Protein AF-A0A222P3H7-F1 (afdb_monomer)

Sequence (494 aa):
MLRTLNKASGYIAGAILYPLNSLFINCLIATATVSIAMLILIGLPIHQASVAYNTATERKFISAILAGVNIAALVLIAVPFITGVTLVLEGFITLYDLVKSMRLGAKEGYENGLFNHVLKQAFGRVLIFSTLSRILADTLKPNELSTRELALLQENVEIENTEYNIVDANQLLSEEELDRAKTIPELKEIAKAYQDLLTRLKNLDEAIKNRPQIIAQNIGHSKANLERLAIYVKEQHESDFEAFSKRVDEFLLHLDLSDSNFARPGEQEDLNSFEFNLVNLLIAETSSKDLEKAYAWFNCIEPRRFSKIVEMIRANHLDEVTDEILLLPIENPSLIIKLYQAESGKWRPIPNRTQIIDLAHHEAWLKAHNSHPLTREPMNAAINHVVNEKAYETIYRIFPYEGLNSSYELKALIVQIRNSLSAISNQSTTHSDVLKTTSKNRESTSHGFPDVLYTMANRFFGAFSTSVPAPEPTTEQEQNLNRNDSATCSQKWY

Secondary structure (DSSP, 8-state):
-HHHHHHHHHHHHHHHHHHHHHHHHHHHHHHHHHHHHHHHHHHHHHHHHHHHHHH-SS-HHHHHHHHHHHHHHHHHHHHHHHHHHHHHHHHHHHHHHHHHHHHHHHHHHHHH--HHHHHHHHHH-GGGS-HHHHHHHHHHS-S---HHHHHHHHS---B---S----SGGGSPPHHHHHHHHHSTTTHHHHHHHHHHHHHHHHHHHHHHHHHHHHHHHHHHHHHHHHHHHHHHHHH-GGGHHHHHHHHHHHHHHHHS-GGG----SS-PPPPHHHHHHHHHHHS---HHHHHHHHHHHHTS-GGGHHHHHHHHHS---TT--STTTTS--SSEEEEEEEEEEETTEEEEPTT--EEEEHHHHHHHHHHH-B-TTT--BTTSEEEEEETTEEEEEEEEEEE--SGGG-HHHHHHHHHHHHHHHHHHHHHHHHHHHHHHHTSSS---------TTTTSGGGS---------PPPPPP-------------------

Mean predicted aligned error: 15.18 Å

Foldseek 3Di:
DLLQVLLVLQLVLQLPLLLVLLLVVLVVVLVVLVVVLVCCLPVVLQVQLVVQLVPDPPPSNVSSVVRSVVSNVVSVPPSVVVSVVVVVVSVVQSVVLSVVSSVVSNVCRNVVSHSVVSVCCSVPPSQVSGPVSVVVCVVPPQPFQDPVNLVVLADDQQAPCPVDQCVDPVLAQDPVLLVVLCVDPVSVVLSVLLVLVVVLQVVVVVCVVCLVVQLVLLLVLLLVLLVVLLVVCCVPPVVCNVVSVVLSVLLVVLLPDDPPPDDQDDDPDDDDPLLVLLSVCSRDPDDPV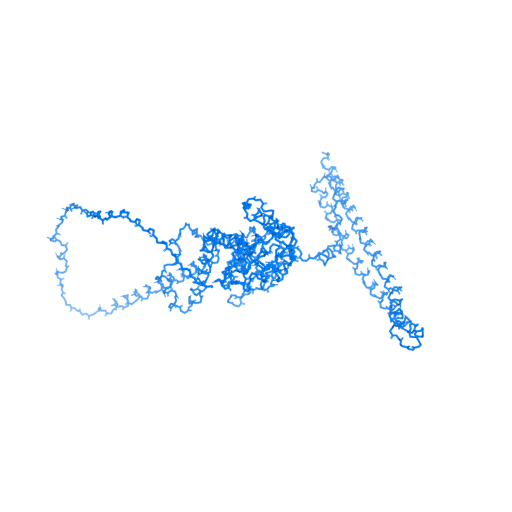SSVSNNVSSVVDDSVCSNVSSVVSSAQQPPPRPAPASNTRQDFKKKWFKWWPPDVSHIATDGPRIGIHRCSVCVVVCRRQCADPPPRAHQQFGAFDADPNDTTTMHIHMYTPPGPSRDRNSVRSSVVSVVVVVVVVVVVVVVVVVVVVVVVPPDPDDDDDDDPPPVPPVPPDDDDDDDDDDDDDDDDDDDDDDDDDDDDDDDDDD

pLDDT: mean 80.77, std 19.64, range [24.3, 98.12]

Radius of gyration: 38.55 Å; Cα contacts (8 Å, |Δi|>4): 493; chains: 1; bounding box: 86×97×106 Å

Organism: NCBI:txid1867846

Solvent-accessible surface area (backbone atoms only — not comparable to full-atom values): 28279 Å² total; per-residue (Å²): 109,69,69,60,51,31,16,52,48,5,18,55,48,13,38,49,50,34,22,52,50,23,51,52,52,50,50,52,50,52,51,48,54,53,50,51,49,51,48,49,56,57,47,48,21,54,51,43,15,50,54,34,34,73,68,41,91,66,65,26,68,61,47,11,49,52,44,17,51,54,43,36,57,51,38,68,53,50,47,59,51,52,52,50,54,48,53,52,52,50,48,54,50,46,55,52,34,31,56,51,28,21,54,49,21,27,50,51,11,42,74,69,29,37,53,66,57,45,51,52,47,55,74,71,46,64,61,78,43,32,69,64,54,41,53,51,49,65,71,66,46,69,58,49,38,48,75,68,51,51,47,52,37,59,44,92,71,52,50,57,76,69,93,64,83,68,83,51,81,86,66,56,77,48,71,69,56,46,54,53,33,52,72,37,82,89,36,30,65,54,45,47,39,44,53,51,52,51,49,56,51,49,53,49,52,51,50,62,69,46,39,66,60,51,29,53,47,26,50,50,33,29,52,56,44,50,54,52,40,51,52,50,33,46,75,77,36,56,91,50,30,69,67,48,49,54,52,50,55,54,44,48,54,55,64,66,54,63,80,91,70,69,71,76,86,76,71,88,70,81,78,55,76,63,61,58,52,41,42,51,52,30,48,42,94,70,52,78,74,48,40,58,53,43,49,63,49,59,70,74,54,58,75,92,50,41,60,58,51,41,51,52,45,54,30,54,67,47,90,83,55,96,54,94,49,27,82,44,53,76,82,41,48,22,34,40,35,37,28,30,47,82,46,95,81,28,31,41,62,45,85,84,48,68,39,72,38,35,46,74,79,42,45,64,52,33,31,53,54,40,27,39,87,84,83,58,39,36,32,82,62,27,79,60,46,72,57,94,91,41,76,26,59,20,32,45,36,43,39,70,55,81,53,79,79,53,41,64,51,59,53,51,43,49,51,53,52,52,54,51,54,52,54,56,54,55,55,58,56,56,60,56,53,56,57,55,61,65,66,69,77,76,80,90,86,79,92,82,87,86,82,81,71,80,80,57,76,89,74,76,83,79,89,84,89,86,82,88,86,88,82,85,86,84,89,87,89,83,87,86,80,88,78,90,77,91,76,86,83,84,76,91,77,137

Structure (mmCIF, N/CA/C/O backbone):
data_AF-A0A222P3H7-F1
#
_entry.id   AF-A0A222P3H7-F1
#
loop_
_atom_site.group_PDB
_atom_site.id
_atom_site.type_symbol
_atom_site.label_atom_id
_atom_site.label_alt_id
_atom_site.label_comp_id
_atom_site.label_asym_id
_atom_site.label_entity_id
_atom_site.label_seq_id
_atom_site.pdbx_PDB_ins_code
_atom_site.Cartn_x
_atom_site.Cartn_y
_atom_site.Cartn_z
_atom_site.occupancy
_atom_site.B_iso_or_equiv
_atom_site.auth_seq_id
_atom_site.auth_comp_id
_atom_site.auth_asym_id
_atom_site.auth_atom_id
_atom_site.pdbx_PDB_model_num
ATOM 1 N N . MET A 1 1 ? -44.284 -37.561 4.865 1.00 77.38 1 MET A N 1
ATOM 2 C CA . MET A 1 1 ? -43.424 -38.767 4.840 1.00 77.38 1 MET A CA 1
ATOM 3 C C . MET A 1 1 ? -42.170 -38.576 3.982 1.00 77.38 1 MET A C 1
ATOM 5 O O . MET A 1 1 ? -41.080 -38.719 4.517 1.00 77.38 1 MET A O 1
ATOM 9 N N . LEU A 1 2 ? -42.288 -38.148 2.714 1.00 85.94 2 LEU A N 1
ATOM 10 C CA . LEU A 1 2 ? -41.136 -37.910 1.816 1.00 85.94 2 LEU A CA 1
ATOM 11 C C . LEU A 1 2 ? -40.091 -36.921 2.371 1.00 85.94 2 LEU A C 1
ATOM 13 O O . LEU A 1 2 ? -38.897 -37.163 2.254 1.00 85.94 2 LEU A O 1
ATOM 17 N N . ARG A 1 3 ? -40.522 -35.848 3.051 1.00 86.00 3 ARG A N 1
ATOM 18 C CA . ARG A 1 3 ? -39.607 -34.876 3.683 1.00 86.00 3 ARG A CA 1
ATOM 19 C C . ARG A 1 3 ? -38.770 -35.490 4.812 1.00 86.00 3 ARG A C 1
ATOM 21 O O . ARG A 1 3 ? -37.590 -35.188 4.923 1.00 86.00 3 ARG A O 1
ATOM 28 N N . THR A 1 4 ? -39.369 -36.350 5.635 1.00 88.62 4 THR A N 1
ATOM 29 C CA . THR A 1 4 ? -38.670 -37.041 6.730 1.00 88.62 4 THR A CA 1
ATOM 30 C C . THR A 1 4 ? -37.681 -38.062 6.182 1.00 88.62 4 THR A C 1
ATOM 32 O O . THR A 1 4 ? -36.554 -38.124 6.659 1.00 88.62 4 THR A O 1
ATOM 35 N N . LEU A 1 5 ? -38.074 -38.799 5.136 1.00 90.19 5 LEU A N 1
ATOM 36 C CA . LEU A 1 5 ? -37.195 -39.749 4.457 1.00 90.19 5 LEU A CA 1
ATOM 37 C C . LEU A 1 5 ? -35.991 -39.038 3.824 1.00 90.19 5 LEU A C 1
ATOM 39 O O . LEU A 1 5 ? -34.871 -39.491 4.010 1.00 90.19 5 LEU A O 1
ATOM 43 N N . ASN A 1 6 ? -36.206 -37.890 3.172 1.00 88.00 6 ASN A N 1
ATOM 44 C CA . ASN A 1 6 ? -35.137 -37.105 2.547 1.00 88.00 6 ASN A CA 1
ATOM 45 C C . ASN A 1 6 ? -34.144 -36.533 3.582 1.00 88.00 6 ASN A C 1
ATOM 47 O O . ASN A 1 6 ? -32.932 -36.552 3.375 1.00 88.00 6 ASN A O 1
ATOM 51 N N . LYS A 1 7 ? -34.642 -36.100 4.750 1.00 90.31 7 LYS A N 1
ATOM 52 C CA . LYS A 1 7 ? -33.795 -35.687 5.883 1.00 90.31 7 LYS A CA 1
ATOM 53 C C . LYS A 1 7 ? -33.007 -36.844 6.487 1.00 90.31 7 LYS A C 1
ATOM 55 O O . LYS A 1 7 ? -31.827 -36.683 6.778 1.00 90.31 7 LYS A O 1
ATOM 60 N N . ALA A 1 8 ? -33.638 -38.005 6.656 1.00 91.25 8 ALA A N 1
ATOM 61 C CA . ALA A 1 8 ? -32.966 -39.199 7.157 1.00 91.25 8 ALA A CA 1
ATOM 62 C C . ALA A 1 8 ? -31.886 -39.684 6.176 1.00 91.25 8 ALA A C 1
ATOM 64 O O . ALA A 1 8 ? -30.761 -39.954 6.591 1.00 91.25 8 ALA A O 1
ATOM 65 N N . SER A 1 9 ? -32.179 -39.713 4.871 1.00 90.88 9 SER A N 1
ATOM 66 C CA . SER A 1 9 ? -31.191 -40.063 3.846 1.00 90.88 9 SER A CA 1
ATOM 67 C C . SER A 1 9 ? -30.067 -39.035 3.750 1.00 90.88 9 SER A C 1
ATOM 69 O O . SER A 1 9 ? -28.915 -39.421 3.590 1.00 90.88 9 SER A O 1
ATOM 71 N N . GLY A 1 10 ? -30.372 -37.740 3.891 1.00 90.06 10 GLY A N 1
ATOM 72 C CA . GLY A 1 10 ? -29.370 -36.675 3.935 1.00 90.06 10 GLY A CA 1
ATOM 73 C C . GLY A 1 10 ? -28.437 -36.812 5.137 1.00 90.06 10 GLY A C 1
ATOM 74 O O . GLY A 1 10 ? -27.224 -36.754 4.967 1.00 90.06 10 GLY A O 1
ATOM 75 N N . TYR A 1 11 ? -28.987 -37.064 6.330 1.00 93.25 11 TYR A N 1
ATOM 76 C CA . TYR A 1 11 ? -28.216 -37.316 7.552 1.00 93.25 11 TYR A CA 1
ATOM 77 C C . TYR A 1 11 ? -27.258 -38.501 7.386 1.00 93.25 11 TYR A C 1
ATOM 79 O O . TYR A 1 11 ? -26.064 -38.362 7.641 1.00 93.25 11 TYR A O 1
ATOM 87 N N . ILE A 1 12 ? -27.766 -39.651 6.921 1.00 92.44 12 ILE A N 1
ATOM 88 C CA . ILE A 1 12 ? -26.957 -40.868 6.741 1.00 92.44 12 ILE A CA 1
ATOM 89 C C . ILE A 1 12 ? -25.876 -40.635 5.681 1.00 92.44 12 ILE A C 1
ATOM 91 O O . ILE A 1 12 ? -24.710 -40.946 5.912 1.00 92.44 12 ILE A O 1
ATOM 95 N N . ALA A 1 13 ? -26.238 -40.041 4.539 1.00 91.44 13 ALA A N 1
ATOM 96 C CA . ALA A 1 13 ? -25.283 -39.742 3.479 1.00 91.44 13 ALA A CA 1
ATOM 97 C C . ALA A 1 13 ? -24.193 -38.772 3.952 1.00 91.44 13 ALA A C 1
ATOM 99 O O . ALA A 1 13 ? -23.020 -39.011 3.691 1.00 91.44 13 ALA A O 1
ATOM 100 N N . GLY A 1 14 ? -24.551 -37.716 4.688 1.00 89.31 14 GLY A N 1
ATOM 101 C CA . GLY A 1 14 ? -23.590 -36.750 5.220 1.00 89.31 14 GLY A CA 1
ATOM 102 C C . GLY A 1 14 ? -22.669 -37.358 6.274 1.00 89.31 14 GLY A C 1
ATOM 103 O O . GLY A 1 14 ? -21.462 -37.130 6.234 1.00 89.31 14 GLY A O 1
ATOM 104 N N . ALA A 1 15 ? -23.208 -38.194 7.165 1.00 92.25 15 ALA A N 1
ATOM 105 C CA . ALA A 1 15 ? -22.430 -38.898 8.183 1.00 92.25 15 ALA A CA 1
ATOM 106 C C . ALA A 1 15 ? -21.402 -39.881 7.591 1.00 92.25 15 ALA A C 1
ATOM 108 O O . ALA A 1 15 ? -20.410 -40.173 8.251 1.00 92.25 15 ALA A O 1
ATOM 109 N N . ILE A 1 16 ? -21.614 -40.377 6.366 1.00 92.44 16 ILE A N 1
ATOM 110 C CA . ILE A 1 16 ? -20.712 -41.326 5.691 1.00 92.44 16 ILE A CA 1
ATOM 111 C C . ILE A 1 16 ? -19.767 -40.612 4.714 1.00 92.44 16 ILE A C 1
ATOM 113 O O . ILE A 1 16 ? -18.552 -40.797 4.776 1.00 92.44 16 ILE A O 1
ATOM 117 N N . LEU A 1 17 ? -20.306 -39.787 3.810 1.00 91.25 17 LEU A N 1
ATOM 118 C CA . LEU A 1 17 ? -19.545 -39.197 2.704 1.00 91.25 17 LEU A CA 1
ATOM 119 C C . LEU A 1 17 ? -18.515 -38.168 3.178 1.00 91.25 17 LEU A C 1
ATOM 121 O O . LEU A 1 17 ? -17.429 -38.094 2.608 1.00 91.25 17 LEU A O 1
ATOM 125 N N . TYR A 1 18 ? -18.824 -37.383 4.214 1.00 91.12 18 TYR A N 1
ATOM 126 C CA . TYR A 1 18 ? -17.912 -36.337 4.688 1.00 91.12 18 TYR A CA 1
ATOM 127 C C . TYR A 1 18 ? -16.648 -36.930 5.340 1.00 91.12 18 TYR A C 1
ATOM 129 O O . TYR A 1 18 ? -15.549 -36.537 4.944 1.00 91.12 18 TYR A O 1
ATOM 137 N N . PRO A 1 19 ? -16.750 -37.908 6.266 1.00 90.19 19 PRO A N 1
ATOM 138 C CA . PRO A 1 19 ? -15.592 -38.662 6.747 1.00 90.19 19 PRO A CA 1
ATOM 139 C C . PRO A 1 19 ? -14.783 -39.336 5.646 1.00 90.19 19 PRO A C 1
ATOM 141 O O . PRO A 1 19 ? -13.558 -39.279 5.681 1.00 90.19 19 PRO A O 1
ATOM 144 N N . LEU A 1 20 ? -15.455 -39.954 4.668 1.00 91.62 20 LEU A N 1
ATOM 145 C CA . LEU A 1 20 ? -14.782 -40.649 3.572 1.00 91.62 20 LEU A CA 1
ATOM 146 C C . LEU A 1 20 ? -13.929 -39.681 2.743 1.00 91.62 20 LEU A C 1
ATOM 148 O O . LEU A 1 20 ? -12.784 -39.988 2.423 1.00 91.62 20 LEU A O 1
ATOM 152 N N . ASN A 1 21 ? -14.465 -38.496 2.445 1.00 88.06 21 ASN A N 1
ATOM 153 C CA . ASN A 1 21 ? -13.738 -37.465 1.712 1.00 88.06 21 ASN A CA 1
ATOM 154 C C . ASN A 1 21 ? -12.555 -36.910 2.521 1.00 88.06 21 ASN A C 1
ATOM 156 O O . ASN A 1 21 ? -11.455 -36.776 1.996 1.00 88.06 21 ASN A O 1
ATOM 160 N N . SER A 1 22 ? -12.758 -36.645 3.817 1.00 89.12 22 SER A N 1
ATOM 161 C CA . SER A 1 22 ? -11.683 -36.222 4.725 1.00 89.12 22 SER A CA 1
ATOM 162 C C . SER A 1 22 ? -10.548 -37.257 4.778 1.00 89.12 22 SER A C 1
ATOM 164 O O . SER A 1 22 ? -9.379 -36.908 4.623 1.00 89.12 22 SER A O 1
ATOM 166 N N . LEU A 1 23 ? -10.892 -38.546 4.894 1.00 91.56 23 LEU A N 1
ATOM 167 C CA . LEU A 1 23 ? -9.934 -39.652 4.888 1.00 91.56 23 LEU A CA 1
ATOM 168 C C . LEU A 1 23 ? -9.182 -39.750 3.556 1.00 91.56 23 LEU A C 1
ATOM 170 O O . LEU A 1 23 ? -7.968 -39.937 3.560 1.00 91.56 23 LEU A O 1
ATOM 174 N N . PHE A 1 24 ? -9.877 -39.583 2.428 1.00 90.94 24 PHE A N 1
ATOM 175 C CA . PHE A 1 24 ? -9.256 -39.574 1.104 1.00 90.94 24 PHE A CA 1
ATOM 176 C C . PHE A 1 24 ? -8.225 -38.445 0.961 1.00 90.94 24 PHE A C 1
ATOM 178 O O . PHE A 1 24 ? -7.092 -38.699 0.559 1.00 90.94 24 PHE A O 1
ATOM 185 N N . ILE A 1 25 ? -8.578 -37.217 1.353 1.00 87.75 25 ILE A N 1
ATOM 186 C CA . ILE A 1 25 ? -7.667 -36.062 1.299 1.00 87.75 25 ILE A CA 1
ATOM 187 C C . ILE A 1 25 ? -6.457 -36.282 2.206 1.00 87.75 25 ILE A C 1
ATOM 189 O O . ILE A 1 25 ? -5.325 -36.074 1.778 1.00 87.75 25 ILE A O 1
ATOM 193 N N . ASN A 1 26 ? -6.672 -36.734 3.440 1.00 88.31 26 ASN A N 1
ATOM 194 C CA . ASN A 1 26 ? -5.572 -36.975 4.370 1.00 88.31 26 ASN A CA 1
ATOM 195 C C . ASN A 1 26 ? -4.666 -38.125 3.894 1.00 88.31 26 ASN A C 1
ATOM 197 O O . ASN A 1 26 ? -3.454 -38.055 4.065 1.00 88.31 26 ASN A O 1
ATOM 201 N N . CYS A 1 27 ? -5.214 -39.135 3.211 1.00 92.38 27 CYS A N 1
ATOM 202 C CA . CYS A 1 27 ? -4.423 -40.180 2.560 1.00 92.38 27 CYS A CA 1
ATOM 203 C C . CYS A 1 27 ? -3.561 -39.628 1.411 1.00 92.38 27 CYS A C 1
ATOM 205 O O . CYS A 1 27 ? -2.393 -40.004 1.286 1.00 92.38 27 CYS A O 1
ATOM 207 N N . LEU A 1 28 ? -4.094 -38.700 0.606 1.00 91.12 28 LEU A N 1
ATOM 208 C CA . LEU A 1 28 ? -3.313 -38.005 -0.423 1.00 91.12 28 LEU A CA 1
ATOM 209 C C . LEU A 1 28 ? -2.187 -37.164 0.188 1.00 91.12 28 LEU A C 1
ATOM 211 O O . LEU A 1 28 ? -1.066 -37.217 -0.314 1.00 91.12 28 LEU A O 1
ATOM 215 N N . ILE A 1 29 ? -2.459 -36.439 1.278 1.00 88.44 29 ILE A N 1
ATOM 216 C CA . ILE A 1 29 ? -1.449 -35.651 2.003 1.00 88.44 29 ILE A CA 1
ATOM 217 C C . ILE A 1 29 ? -0.345 -36.569 2.536 1.00 88.44 29 ILE A C 1
ATOM 219 O O . ILE A 1 29 ? 0.817 -36.349 2.212 1.00 88.44 29 ILE A O 1
ATOM 223 N N . ALA A 1 30 ? -0.693 -37.654 3.232 1.00 92.12 30 ALA A N 1
ATOM 224 C CA . ALA A 1 30 ? 0.285 -38.618 3.736 1.00 92.12 30 ALA A CA 1
ATOM 225 C C . ALA A 1 30 ? 1.132 -39.234 2.605 1.00 92.12 30 ALA A C 1
ATOM 227 O O . ALA A 1 30 ? 2.349 -39.382 2.728 1.00 92.12 30 ALA A O 1
ATOM 228 N N . THR A 1 31 ? 0.506 -39.545 1.464 1.00 94.69 31 THR A N 1
ATOM 229 C CA . THR A 1 31 ? 1.207 -40.053 0.273 1.00 94.69 31 THR A CA 1
ATOM 230 C C . THR A 1 31 ? 2.183 -39.015 -0.287 1.00 94.69 31 THR A C 1
ATOM 232 O O . THR A 1 31 ? 3.312 -39.360 -0.646 1.00 94.69 31 THR A O 1
ATOM 235 N N . ALA A 1 32 ? 1.787 -37.740 -0.332 1.00 91.62 32 ALA A N 1
ATOM 236 C CA . ALA A 1 32 ? 2.656 -36.643 -0.743 1.00 91.62 32 ALA A CA 1
ATOM 237 C C . ALA A 1 32 ? 3.827 -36.457 0.236 1.00 91.62 32 ALA A C 1
ATOM 239 O O . ALA A 1 32 ? 4.970 -36.362 -0.210 1.00 91.62 32 ALA A O 1
ATOM 240 N N . THR A 1 33 ? 3.575 -36.507 1.548 1.00 92.69 33 THR A N 1
ATOM 241 C CA . THR A 1 33 ? 4.600 -36.439 2.602 1.00 92.69 33 THR A CA 1
ATOM 242 C C . THR A 1 33 ? 5.652 -37.538 2.422 1.00 92.69 33 THR A C 1
ATOM 244 O O . THR A 1 33 ? 6.850 -37.251 2.382 1.00 92.69 33 THR A O 1
ATOM 247 N N . VAL A 1 34 ? 5.229 -38.791 2.212 1.00 96.44 34 VAL A N 1
ATOM 248 C CA . VAL A 1 34 ? 6.145 -39.920 1.955 1.00 96.44 34 VAL A CA 1
ATOM 249 C C . VAL A 1 34 ? 6.904 -39.752 0.633 1.00 96.44 34 VAL A C 1
ATOM 251 O O . VAL A 1 34 ? 8.096 -40.052 0.561 1.00 96.44 34 VAL A O 1
ATOM 254 N N . SER A 1 35 ? 6.246 -39.243 -0.410 1.00 96.62 35 SER A N 1
ATOM 255 C CA . SER A 1 35 ? 6.877 -39.013 -1.718 1.00 96.62 35 SER A CA 1
ATOM 256 C C . SER A 1 35 ? 7.968 -37.941 -1.643 1.00 96.62 35 SER A C 1
ATOM 258 O O . SER A 1 35 ? 9.065 -38.140 -2.162 1.00 96.62 35 SER A O 1
ATOM 260 N N . ILE A 1 36 ? 7.706 -36.833 -0.942 1.00 94.12 36 ILE A N 1
ATOM 261 C CA . ILE A 1 36 ? 8.690 -35.771 -0.690 1.00 94.12 36 ILE A CA 1
ATOM 262 C C . ILE A 1 36 ? 9.856 -36.316 0.141 1.00 94.12 36 ILE A C 1
ATOM 264 O O . ILE A 1 36 ? 11.014 -36.074 -0.197 1.00 94.12 36 ILE A O 1
ATOM 268 N N . ALA A 1 37 ? 9.574 -37.104 1.181 1.00 96.44 37 ALA A N 1
ATOM 269 C CA . ALA A 1 37 ? 10.607 -37.742 1.989 1.00 96.44 37 ALA A CA 1
ATOM 270 C C . ALA A 1 37 ? 11.527 -38.637 1.140 1.00 96.44 37 ALA A C 1
ATOM 272 O O . ALA A 1 37 ? 12.747 -38.536 1.252 1.00 96.44 37 ALA A O 1
ATOM 273 N N . MET A 1 38 ? 10.967 -39.452 0.238 1.00 97.75 38 MET A N 1
ATOM 274 C CA . MET A 1 38 ? 11.743 -40.274 -0.701 1.00 97.75 38 MET A CA 1
ATOM 275 C C . MET A 1 38 ? 12.591 -39.434 -1.663 1.00 97.75 38 MET A C 1
ATOM 277 O O . MET A 1 38 ? 13.756 -39.760 -1.899 1.00 97.75 38 MET A O 1
ATOM 281 N N . LEU A 1 39 ? 12.042 -38.333 -2.186 1.00 97.06 39 LEU A N 1
ATOM 282 C CA . LEU A 1 39 ? 12.790 -37.408 -3.041 1.00 97.06 39 LEU A CA 1
ATOM 283 C C . LEU A 1 39 ? 13.975 -36.783 -2.302 1.00 97.06 39 LEU A C 1
ATOM 285 O O . LEU A 1 39 ? 15.057 -36.692 -2.873 1.00 97.06 39 LEU A O 1
ATOM 289 N N . ILE A 1 40 ? 13.810 -36.401 -1.034 1.00 96.25 40 ILE A N 1
ATOM 290 C CA . ILE A 1 40 ? 14.908 -35.882 -0.207 1.00 96.25 40 ILE A CA 1
ATOM 291 C C . ILE A 1 40 ? 15.937 -36.987 0.064 1.00 96.25 40 ILE A C 1
ATOM 293 O O . ILE A 1 40 ? 17.138 -36.746 -0.073 1.00 96.25 40 ILE A O 1
ATOM 297 N N . LEU A 1 41 ? 15.474 -38.199 0.393 1.00 96.62 41 LEU A N 1
ATOM 298 C CA . LEU A 1 41 ? 16.321 -39.351 0.708 1.00 96.62 41 LEU A CA 1
ATOM 299 C C . LEU A 1 41 ? 17.281 -39.700 -0.438 1.00 96.62 41 LEU A C 1
ATOM 301 O O . LEU A 1 41 ? 18.442 -40.019 -0.196 1.00 96.62 41 LEU A O 1
ATOM 305 N N . ILE A 1 42 ? 16.798 -39.618 -1.679 1.00 97.25 42 ILE A N 1
ATOM 306 C CA . ILE A 1 42 ? 17.562 -39.967 -2.884 1.00 97.25 42 ILE A CA 1
ATOM 307 C C . ILE A 1 42 ? 18.271 -38.740 -3.469 1.00 97.25 42 ILE A C 1
ATOM 309 O O . ILE A 1 42 ? 19.452 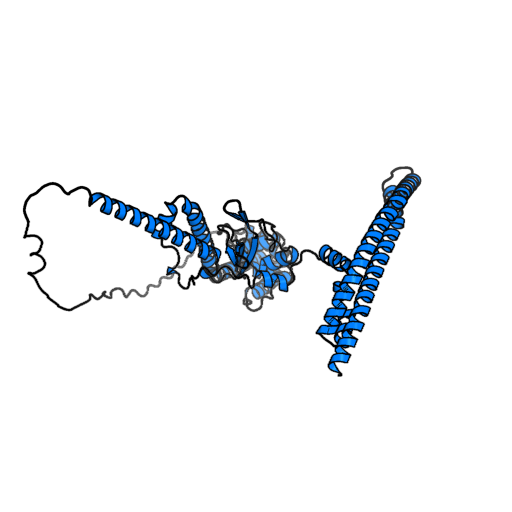-38.797 -3.812 1.00 97.25 42 ILE A O 1
ATOM 313 N N . GLY A 1 43 ? 17.558 -37.623 -3.597 1.00 97.06 43 GLY A N 1
ATOM 314 C CA . GLY A 1 43 ? 18.019 -36.437 -4.311 1.00 97.06 43 GLY A CA 1
ATOM 315 C C . GLY A 1 43 ? 19.094 -35.656 -3.564 1.00 97.06 43 GLY A C 1
ATOM 316 O O . GLY A 1 43 ? 20.055 -35.201 -4.186 1.00 97.06 43 GLY A O 1
ATOM 317 N N . LEU A 1 44 ? 18.985 -35.525 -2.237 1.00 96.69 44 LEU A N 1
ATOM 318 C CA . LEU A 1 44 ? 19.915 -34.698 -1.466 1.00 96.69 44 LEU A CA 1
ATOM 319 C C . LEU A 1 44 ? 21.350 -35.265 -1.449 1.00 96.69 44 LEU A C 1
ATOM 321 O O . LEU A 1 44 ? 22.277 -34.488 -1.690 1.00 96.69 44 LEU A O 1
ATOM 325 N N . PRO A 1 45 ? 21.579 -36.582 -1.255 1.00 98.12 45 PRO A N 1
ATOM 326 C CA . PRO A 1 45 ? 22.918 -37.161 -1.382 1.00 98.12 45 PRO A CA 1
ATOM 327 C C . PRO A 1 45 ? 23.533 -36.980 -2.775 1.00 98.12 45 PRO A C 1
ATOM 329 O O . PRO A 1 45 ? 24.713 -36.645 -2.879 1.00 98.12 45 PRO A O 1
ATOM 332 N N . ILE A 1 46 ? 22.740 -37.150 -3.842 1.00 97.81 46 ILE A N 1
ATOM 333 C CA . ILE A 1 46 ? 23.197 -36.966 -5.230 1.00 97.81 46 ILE A CA 1
ATOM 334 C C . ILE A 1 46 ? 23.593 -35.507 -5.470 1.00 97.81 46 ILE A C 1
ATOM 336 O O . ILE A 1 46 ? 24.670 -35.234 -6.004 1.00 97.81 46 ILE A O 1
ATOM 340 N N . HIS A 1 47 ? 22.749 -34.569 -5.036 1.00 97.62 47 HIS A N 1
ATOM 341 C CA . HIS A 1 47 ? 23.024 -33.141 -5.137 1.00 97.62 47 HIS A CA 1
ATOM 342 C C . HIS A 1 47 ? 24.323 -32.774 -4.408 1.00 97.62 47 HIS A C 1
ATOM 344 O O . HIS A 1 47 ? 25.191 -32.118 -4.977 1.00 97.62 47 HIS A O 1
ATOM 350 N N . GLN A 1 48 ? 24.504 -33.248 -3.173 1.00 97.81 48 GLN A N 1
ATOM 351 C CA . GLN A 1 48 ? 25.701 -32.948 -2.384 1.00 97.81 48 GLN A CA 1
ATOM 352 C C . GLN A 1 48 ? 26.971 -33.577 -2.969 1.00 97.81 48 GLN A C 1
ATOM 354 O O . GLN A 1 48 ? 28.012 -32.921 -3.017 1.00 97.81 48 GLN A O 1
ATOM 359 N N . ALA A 1 49 ? 26.891 -34.802 -3.495 1.00 97.69 49 ALA A N 1
ATOM 360 C CA . ALA A 1 49 ? 27.998 -35.410 -4.228 1.00 97.69 49 ALA A CA 1
ATOM 361 C C . ALA A 1 49 ? 28.376 -34.586 -5.473 1.00 97.69 49 ALA A C 1
ATOM 363 O O . ALA A 1 49 ? 29.560 -34.376 -5.737 1.00 97.69 49 ALA A O 1
ATOM 364 N N . SER A 1 50 ? 27.384 -34.070 -6.210 1.00 98.12 50 SER A N 1
ATOM 365 C CA . SER A 1 50 ? 27.601 -33.207 -7.378 1.00 98.12 50 SER A CA 1
ATOM 366 C C . SER A 1 50 ? 28.280 -31.884 -7.005 1.00 98.12 50 SER A C 1
ATOM 368 O O . SER A 1 50 ? 29.279 -31.503 -7.621 1.00 98.12 50 SER A O 1
ATOM 370 N N . VAL A 1 51 ? 27.806 -31.214 -5.949 1.00 97.56 51 VAL A N 1
ATOM 371 C CA . VAL A 1 51 ? 28.415 -29.976 -5.436 1.00 97.56 51 VAL A CA 1
ATOM 372 C C . VAL A 1 51 ? 29.865 -30.216 -5.003 1.00 97.56 51 VAL A C 1
ATOM 374 O O . VAL A 1 51 ? 30.758 -29.461 -5.395 1.00 97.56 51 VAL A O 1
ATOM 377 N N . ALA A 1 52 ? 30.135 -31.293 -4.262 1.00 97.62 52 ALA A N 1
ATOM 378 C CA . ALA A 1 52 ? 31.488 -31.636 -3.822 1.00 97.62 52 ALA A CA 1
ATOM 379 C C . ALA A 1 52 ? 32.423 -31.969 -5.001 1.00 97.62 52 ALA A C 1
ATOM 381 O O . ALA A 1 52 ? 33.572 -31.528 -5.028 1.00 97.62 52 ALA A O 1
ATOM 382 N N . TYR A 1 53 ? 31.927 -32.677 -6.022 1.00 97.69 53 TYR A N 1
ATOM 383 C CA . TYR A 1 53 ? 32.692 -32.970 -7.238 1.00 97.69 53 TYR A CA 1
ATOM 384 C C . TYR A 1 53 ? 33.136 -31.696 -7.971 1.00 97.69 53 TYR A C 1
ATOM 386 O O . TYR A 1 53 ? 34.273 -31.604 -8.440 1.00 97.69 53 TYR A O 1
ATOM 394 N N . ASN A 1 54 ? 32.236 -30.714 -8.072 1.00 97.12 54 ASN A N 1
ATOM 395 C CA . ASN A 1 54 ? 32.486 -29.470 -8.795 1.00 97.12 54 ASN A CA 1
ATOM 396 C C . ASN A 1 54 ? 33.403 -28.507 -8.031 1.00 97.12 54 ASN A C 1
ATOM 398 O O . ASN A 1 54 ? 34.143 -27.751 -8.656 1.00 97.12 54 ASN A O 1
ATOM 402 N N . THR A 1 55 ? 33.377 -28.548 -6.700 1.00 96.75 55 THR A N 1
ATOM 403 C CA . THR A 1 55 ? 34.133 -27.624 -5.838 1.00 96.75 55 THR A CA 1
ATOM 404 C C . THR A 1 55 ? 35.536 -28.122 -5.475 1.00 96.75 55 THR A C 1
ATOM 406 O O . THR A 1 55 ? 36.421 -27.306 -5.230 1.00 96.75 55 THR A O 1
ATOM 409 N N . ALA A 1 56 ? 35.785 -29.436 -5.466 1.00 96.19 56 ALA A N 1
ATOM 410 C CA . ALA A 1 56 ? 37.097 -29.987 -5.126 1.00 96.19 56 ALA A CA 1
ATOM 411 C C . ALA A 1 56 ? 38.150 -29.732 -6.227 1.00 96.19 56 ALA A C 1
ATOM 413 O O . ALA A 1 56 ? 37.933 -30.031 -7.401 1.00 96.19 56 ALA A O 1
ATOM 414 N N . THR A 1 57 ? 39.331 -29.228 -5.856 1.00 96.06 57 THR A N 1
ATOM 415 C CA . THR A 1 57 ? 40.454 -28.998 -6.787 1.00 96.06 57 THR A CA 1
ATOM 416 C C . THR A 1 57 ? 41.226 -30.282 -7.096 1.00 96.06 57 THR A C 1
ATOM 418 O O . THR A 1 57 ? 41.586 -30.530 -8.245 1.00 96.06 57 THR A O 1
ATOM 421 N N . GLU A 1 58 ? 41.401 -31.148 -6.097 1.00 94.94 58 GLU A N 1
ATOM 422 C CA . GLU A 1 58 ? 42.062 -32.449 -6.212 1.00 94.94 58 GLU A CA 1
ATOM 423 C C . GLU A 1 58 ? 41.145 -33.583 -5.737 1.00 94.94 58 GLU A C 1
ATOM 425 O O . GLU A 1 58 ? 40.275 -33.393 -4.889 1.00 94.94 58 GLU A O 1
ATOM 430 N N . ARG A 1 59 ? 41.343 -34.797 -6.277 1.00 95.94 59 ARG A N 1
ATOM 431 C CA . ARG A 1 59 ? 40.614 -36.022 -5.877 1.00 95.94 59 ARG A CA 1
ATOM 432 C C . ARG A 1 59 ? 39.080 -35.874 -5.878 1.00 95.94 59 ARG A C 1
ATOM 434 O O . ARG A 1 59 ? 38.398 -36.447 -5.026 1.00 95.94 59 ARG A O 1
ATOM 441 N N . LYS A 1 60 ? 38.539 -35.164 -6.874 1.00 96.50 60 LYS A N 1
ATOM 442 C CA . LYS A 1 60 ? 37.104 -34.857 -7.046 1.00 96.50 60 LYS A CA 1
ATOM 443 C C . LYS A 1 60 ? 36.172 -36.031 -6.757 1.00 96.50 60 LYS A C 1
ATOM 445 O O . LYS A 1 60 ? 35.212 -35.895 -6.010 1.00 96.50 60 LYS A O 1
ATOM 450 N N . PHE A 1 61 ? 36.489 -37.199 -7.310 1.00 97.00 61 PHE A N 1
ATOM 451 C CA . PHE A 1 61 ? 35.672 -38.399 -7.154 1.00 97.00 61 PHE A CA 1
ATOM 452 C C . PHE A 1 61 ? 35.596 -38.891 -5.700 1.00 97.00 61 PHE A C 1
ATOM 454 O O . PHE A 1 61 ? 34.518 -39.219 -5.215 1.00 97.00 61 PHE A O 1
ATOM 461 N N . ILE A 1 62 ? 36.722 -38.886 -4.977 1.00 97.19 62 ILE A N 1
ATOM 462 C CA . ILE A 1 62 ? 36.765 -39.302 -3.566 1.00 97.19 62 ILE A CA 1
ATOM 463 C C . ILE A 1 62 ? 35.977 -38.309 -2.707 1.00 97.19 62 ILE A C 1
ATOM 465 O O . ILE A 1 62 ? 35.195 -38.725 -1.856 1.00 97.19 62 ILE A O 1
ATOM 469 N N . SER A 1 63 ? 36.144 -37.006 -2.956 1.00 96.25 63 SER A N 1
ATOM 470 C CA . SER A 1 63 ? 35.399 -35.959 -2.247 1.00 96.25 63 SER A CA 1
ATOM 471 C C . SER A 1 63 ? 33.886 -36.095 -2.461 1.00 96.25 63 SER A C 1
ATOM 473 O O . SER A 1 63 ? 33.129 -36.102 -1.492 1.00 96.25 63 SER A O 1
ATOM 475 N N . ALA A 1 64 ? 33.457 -36.312 -3.708 1.00 97.56 64 ALA A N 1
ATOM 476 C CA . ALA A 1 64 ? 32.058 -36.532 -4.060 1.00 97.56 64 ALA A CA 1
ATOM 477 C C . ALA A 1 64 ? 31.454 -37.754 -3.350 1.00 97.56 64 ALA A C 1
ATOM 479 O O . ALA A 1 64 ? 30.365 -37.657 -2.786 1.00 97.56 64 ALA A O 1
ATOM 480 N N . ILE A 1 65 ? 32.175 -38.884 -3.328 1.00 97.75 65 ILE A N 1
ATOM 481 C CA . ILE A 1 65 ? 31.728 -40.101 -2.636 1.00 97.75 65 ILE A CA 1
ATOM 482 C C . ILE A 1 65 ? 31.584 -39.851 -1.137 1.00 97.75 65 ILE A C 1
ATOM 484 O O . ILE A 1 65 ? 30.546 -40.177 -0.570 1.00 97.75 65 ILE A O 1
ATOM 488 N N . LEU A 1 66 ? 32.596 -39.268 -0.488 1.00 97.50 66 LEU A N 1
ATOM 489 C CA . LEU A 1 66 ? 32.558 -39.035 0.957 1.00 97.50 66 LEU A CA 1
ATOM 490 C C . LEU A 1 66 ? 31.429 -38.074 1.345 1.00 97.50 66 LEU A C 1
ATOM 492 O O . LEU A 1 66 ? 30.701 -38.348 2.296 1.00 97.50 66 LEU A O 1
ATOM 496 N N . ALA A 1 67 ? 31.238 -36.987 0.591 1.00 97.00 67 ALA A N 1
ATOM 497 C CA . ALA A 1 67 ? 30.140 -36.050 0.816 1.00 97.00 67 ALA A CA 1
ATOM 498 C C . ALA A 1 67 ? 28.771 -36.724 0.635 1.00 97.00 67 ALA A C 1
ATOM 500 O O . ALA A 1 67 ? 27.906 -36.604 1.504 1.00 97.00 67 ALA A O 1
ATOM 501 N N . GLY A 1 68 ? 28.596 -37.484 -0.452 1.00 97.56 68 GLY A N 1
ATOM 502 C CA . GLY A 1 68 ? 27.369 -38.229 -0.725 1.00 97.56 68 GLY A CA 1
ATOM 503 C C . GLY A 1 68 ? 27.047 -39.255 0.363 1.00 97.56 68 GLY A C 1
ATOM 504 O O . GLY A 1 68 ? 25.923 -39.281 0.855 1.00 97.56 68 GLY A O 1
ATOM 505 N N . VAL A 1 69 ? 28.030 -40.056 0.793 1.00 97.88 69 VAL A N 1
ATOM 506 C CA . VAL A 1 69 ? 27.864 -41.067 1.854 1.00 97.88 69 VAL A CA 1
ATOM 507 C C . VAL A 1 69 ? 27.546 -40.420 3.202 1.00 97.88 69 VAL A C 1
ATOM 509 O O . VAL A 1 69 ? 26.630 -40.872 3.886 1.00 97.88 69 VAL A O 1
ATOM 512 N N . ASN A 1 70 ? 28.249 -39.346 3.574 1.00 97.12 70 ASN A N 1
ATOM 513 C CA . ASN A 1 70 ? 28.002 -38.641 4.834 1.00 97.12 70 ASN A CA 1
ATOM 514 C C . ASN A 1 70 ? 26.584 -38.056 4.885 1.00 97.12 70 ASN A C 1
ATOM 516 O O . ASN A 1 70 ? 25.881 -38.215 5.884 1.00 97.12 70 ASN A O 1
ATOM 520 N N . ILE A 1 71 ? 26.139 -37.419 3.797 1.00 97.69 71 ILE A N 1
ATOM 521 C CA . ILE A 1 71 ? 24.782 -36.870 3.706 1.00 97.69 71 ILE A CA 1
ATOM 522 C C . ILE A 1 71 ? 23.746 -37.989 3.663 1.00 97.69 71 ILE A C 1
ATOM 524 O O . ILE A 1 71 ? 22.743 -37.887 4.360 1.00 97.69 71 ILE A O 1
ATOM 528 N N . ALA A 1 72 ? 23.993 -39.074 2.925 1.00 97.62 72 ALA A N 1
ATOM 529 C CA . ALA A 1 72 ? 23.106 -40.233 2.913 1.00 97.62 72 ALA A CA 1
ATOM 530 C C . ALA A 1 72 ? 22.921 -40.819 4.319 1.00 97.62 72 ALA A C 1
ATOM 532 O O . ALA A 1 72 ? 21.789 -41.079 4.713 1.00 97.62 72 ALA A O 1
ATOM 533 N N . ALA A 1 73 ? 23.994 -40.961 5.103 1.00 97.38 73 ALA A N 1
ATOM 534 C CA . ALA A 1 73 ? 23.915 -41.453 6.478 1.00 97.38 73 ALA A CA 1
ATOM 535 C C . ALA A 1 73 ? 23.074 -40.532 7.380 1.00 97.38 73 ALA A C 1
ATOM 537 O O . ALA A 1 73 ? 22.227 -41.013 8.131 1.00 97.38 73 ALA A O 1
ATOM 538 N N . LEU A 1 74 ? 23.259 -39.210 7.275 1.00 97.06 74 LEU A N 1
ATOM 539 C CA . LEU A 1 74 ? 22.480 -38.230 8.039 1.00 97.06 74 LEU A CA 1
ATOM 540 C C . LEU A 1 74 ? 21.000 -38.259 7.644 1.00 97.06 74 LEU A C 1
ATOM 542 O O . LEU A 1 74 ? 20.116 -38.319 8.498 1.00 97.06 74 LEU A O 1
ATOM 546 N N . VAL A 1 75 ? 20.733 -38.242 6.341 1.00 97.19 75 VAL A N 1
ATOM 547 C CA . VAL A 1 75 ? 19.388 -38.211 5.765 1.00 97.19 75 VAL A CA 1
ATOM 548 C C . VAL A 1 75 ? 18.625 -39.506 6.062 1.00 97.19 75 VAL A C 1
ATOM 550 O O . VAL A 1 75 ? 17.443 -39.441 6.389 1.00 97.19 75 VAL A O 1
ATOM 553 N N . LEU A 1 76 ? 19.296 -40.663 6.063 1.00 97.19 76 LEU A N 1
ATOM 554 C CA . LEU A 1 76 ? 18.712 -41.963 6.415 1.00 97.19 76 LEU A CA 1
ATOM 555 C C . LEU A 1 76 ? 18.240 -42.041 7.875 1.00 97.19 76 LEU A C 1
ATOM 557 O O . LEU A 1 76 ? 17.350 -42.826 8.183 1.00 97.19 76 LEU A O 1
ATOM 561 N N . ILE A 1 77 ? 18.802 -41.227 8.771 1.00 96.12 77 ILE A N 1
ATOM 562 C CA . ILE A 1 77 ? 18.360 -41.138 10.169 1.00 96.12 77 ILE A CA 1
ATOM 563 C C . ILE A 1 77 ? 17.286 -40.054 10.313 1.00 96.12 77 ILE A C 1
ATOM 565 O O . ILE A 1 77 ? 16.205 -40.306 10.847 1.00 96.12 77 ILE A O 1
ATOM 569 N N . ALA A 1 78 ? 17.572 -38.844 9.825 1.00 95.12 78 ALA A N 1
ATOM 570 C CA . ALA A 1 78 ? 16.727 -37.678 10.052 1.00 95.12 78 ALA A CA 1
ATOM 571 C C . ALA A 1 78 ? 15.388 -37.758 9.306 1.00 95.12 78 ALA A C 1
ATOM 573 O O . ALA A 1 78 ? 14.344 -37.475 9.895 1.00 95.12 78 ALA A O 1
ATOM 574 N N . VAL A 1 79 ? 15.388 -38.160 8.029 1.00 96.50 79 VAL A N 1
ATOM 575 C CA . VAL A 1 79 ? 14.170 -38.144 7.205 1.00 96.50 79 VAL A CA 1
ATOM 576 C C . VAL A 1 79 ? 13.135 -39.157 7.692 1.00 96.50 79 VAL A C 1
ATOM 578 O O . VAL A 1 79 ? 11.993 -38.738 7.886 1.00 96.50 79 VAL A O 1
ATOM 581 N N . PRO A 1 80 ? 13.462 -40.437 7.966 1.00 97.25 80 PRO A N 1
ATOM 582 C CA . PRO A 1 80 ? 12.478 -41.372 8.511 1.00 97.25 80 PRO A CA 1
ATOM 583 C C . PRO A 1 80 ? 11.940 -40.945 9.876 1.00 97.25 80 PRO A C 1
ATOM 585 O O . PRO A 1 80 ? 10.748 -41.104 10.127 1.00 97.25 80 PRO A O 1
ATOM 588 N N . PHE A 1 81 ? 12.784 -40.358 10.734 1.00 96.50 81 PHE A N 1
ATOM 589 C CA . PHE A 1 81 ? 12.347 -39.849 12.033 1.00 96.50 81 PHE A CA 1
ATOM 590 C C . PHE A 1 81 ? 11.337 -38.703 11.884 1.00 96.50 81 PHE A C 1
ATOM 592 O O . PHE A 1 81 ? 10.232 -38.792 12.415 1.00 96.50 81 PHE A O 1
ATOM 599 N N . ILE A 1 82 ? 11.680 -37.662 11.116 1.00 94.75 82 ILE A N 1
ATOM 600 C CA . ILE A 1 82 ? 10.796 -36.509 10.879 1.00 94.75 82 ILE A CA 1
ATOM 601 C C . ILE A 1 82 ? 9.507 -36.964 10.192 1.00 94.75 82 ILE A C 1
ATOM 603 O O . ILE A 1 82 ? 8.421 -36.623 10.645 1.00 94.75 82 ILE A O 1
ATOM 607 N N . THR A 1 83 ? 9.615 -37.791 9.149 1.00 95.25 83 THR A N 1
ATOM 608 C CA . THR A 1 83 ? 8.454 -38.323 8.418 1.00 95.25 83 THR A CA 1
ATOM 609 C C . THR A 1 83 ? 7.554 -39.141 9.340 1.00 95.25 83 THR A C 1
ATOM 611 O O . THR A 1 83 ? 6.340 -38.977 9.307 1.00 95.25 83 THR A O 1
ATOM 614 N N . GLY A 1 84 ? 8.129 -39.980 10.208 1.00 96.38 84 GLY A N 1
ATOM 615 C CA . GLY A 1 84 ? 7.378 -40.755 11.193 1.00 96.38 84 GLY A CA 1
ATOM 616 C C . GLY A 1 84 ? 6.613 -39.869 12.177 1.00 96.38 84 GLY A C 1
ATOM 617 O O . GLY A 1 84 ? 5.425 -40.092 12.396 1.00 96.38 84 GLY A O 1
ATOM 618 N N . VAL A 1 85 ? 7.257 -38.831 12.723 1.00 95.06 85 VAL A N 1
ATOM 619 C CA . VAL A 1 85 ? 6.597 -37.855 13.610 1.00 95.06 85 VAL A CA 1
ATOM 620 C C . VAL A 1 85 ? 5.469 -37.124 12.878 1.00 95.06 85 VAL A C 1
ATOM 622 O O . VAL A 1 85 ? 4.361 -37.034 13.408 1.00 95.06 85 VAL A O 1
ATOM 625 N N . THR A 1 86 ? 5.718 -36.657 11.652 1.00 91.75 86 THR A N 1
ATOM 626 C CA . THR A 1 86 ? 4.710 -35.980 10.827 1.00 91.75 86 THR A CA 1
ATOM 627 C C . THR A 1 86 ? 3.513 -36.887 10.555 1.00 91.75 86 THR A C 1
ATOM 629 O O . THR A 1 86 ? 2.388 -36.476 10.810 1.00 91.75 86 THR A O 1
ATOM 632 N N . LEU A 1 87 ? 3.725 -38.141 10.142 1.00 94.44 87 LEU A N 1
ATOM 633 C CA . LEU A 1 87 ? 2.641 -39.097 9.883 1.00 94.44 87 LEU A CA 1
ATOM 634 C C . LEU A 1 87 ? 1.830 -39.432 11.144 1.00 94.44 87 LEU A C 1
ATOM 636 O O . LEU A 1 87 ? 0.615 -39.611 11.067 1.00 94.44 87 LEU A O 1
ATOM 640 N N . VAL A 1 88 ? 2.468 -39.494 12.319 1.00 95.88 88 VAL A N 1
ATOM 641 C CA . VAL A 1 88 ? 1.755 -39.679 13.595 1.00 95.88 88 VAL A CA 1
ATOM 642 C C . VAL A 1 88 ? 0.856 -38.475 13.890 1.00 95.88 88 VAL A C 1
ATOM 644 O O . VAL A 1 88 ? -0.315 -38.656 14.228 1.00 95.88 88 VAL A O 1
ATOM 647 N N . LEU A 1 89 ? 1.371 -37.252 13.728 1.00 92.12 89 LEU A N 1
ATOM 648 C CA . LEU A 1 89 ? 0.586 -36.025 13.899 1.00 92.12 89 LEU A CA 1
ATOM 649 C C . LEU A 1 89 ? -0.561 -35.940 12.883 1.00 92.12 89 LEU A C 1
ATOM 651 O O . LEU A 1 89 ? -1.698 -35.661 13.268 1.00 92.12 89 LEU A O 1
ATOM 655 N N . GLU A 1 90 ? -0.297 -36.248 11.611 1.00 89.06 90 GLU A N 1
ATOM 656 C CA . GLU A 1 90 ? -1.315 -36.343 10.560 1.00 89.06 90 GLU A CA 1
ATOM 657 C C . GLU A 1 90 ? -2.387 -37.382 10.913 1.00 89.06 90 GLU A C 1
ATOM 659 O O . GLU A 1 90 ? -3.576 -37.130 10.714 1.00 89.06 90 GLU A O 1
ATOM 664 N N . GLY A 1 91 ? -2.003 -38.517 11.504 1.00 92.50 91 GLY A N 1
ATOM 665 C CA . GLY A 1 91 ? -2.927 -39.541 11.990 1.00 92.50 91 GLY A CA 1
ATOM 666 C C . GLY A 1 91 ? -3.870 -39.024 13.079 1.00 92.50 91 GLY A C 1
ATOM 667 O O . GLY A 1 91 ? -5.084 -39.232 12.995 1.00 92.50 91 GLY A O 1
ATOM 668 N N . PHE A 1 92 ? -3.347 -38.289 14.067 1.00 93.50 92 PHE A N 1
ATOM 669 C CA . PHE A 1 92 ? -4.172 -37.655 15.103 1.00 93.50 92 PHE A CA 1
ATOM 670 C C . PHE A 1 92 ? -5.134 -36.612 14.522 1.00 93.50 92 PHE A C 1
ATOM 672 O O . PHE A 1 92 ? -6.319 -36.610 14.867 1.00 93.50 92 PHE A O 1
ATOM 679 N N . ILE A 1 93 ? -4.651 -35.758 13.614 1.00 88.75 93 ILE A N 1
ATOM 680 C CA . ILE A 1 93 ? -5.483 -34.747 12.944 1.00 88.75 93 ILE A CA 1
ATOM 681 C C . ILE A 1 93 ? -6.566 -35.424 12.099 1.00 88.75 93 ILE A C 1
ATOM 683 O O . ILE A 1 93 ? -7.724 -35.019 12.152 1.00 88.75 93 ILE A O 1
ATOM 687 N N . THR A 1 94 ? -6.225 -36.500 11.390 1.00 89.94 94 THR A N 1
ATOM 688 C CA . THR A 1 94 ? -7.168 -37.274 10.574 1.00 89.94 94 THR A CA 1
ATOM 689 C C . THR A 1 94 ? -8.285 -37.867 11.422 1.00 89.94 94 THR A C 1
ATOM 691 O O . THR A 1 94 ? -9.450 -37.789 11.037 1.00 89.94 94 THR A O 1
ATOM 694 N N . LEU A 1 95 ? -7.963 -38.420 12.595 1.00 92.25 95 LEU A N 1
ATOM 695 C CA . LEU A 1 95 ? -8.970 -38.961 13.506 1.00 92.25 95 LEU A CA 1
ATOM 696 C C . LEU A 1 95 ? -9.911 -37.861 14.022 1.00 92.25 95 LEU A C 1
ATOM 698 O O . LEU A 1 95 ? -11.130 -38.046 14.054 1.00 92.25 95 LEU A O 1
ATOM 702 N N . TYR A 1 96 ? -9.355 -36.703 14.384 1.00 91.56 96 TYR A N 1
ATOM 703 C CA . TYR A 1 96 ? -10.139 -35.542 14.803 1.00 91.56 96 TYR A CA 1
ATOM 704 C C . TYR A 1 96 ? -11.054 -35.028 13.678 1.00 91.56 96 TYR A C 1
ATOM 706 O O . TYR A 1 96 ? -12.255 -34.827 13.892 1.00 91.56 96 TYR A O 1
ATOM 714 N N . ASP A 1 97 ? -10.515 -34.872 12.468 1.00 87.75 97 ASP A N 1
ATOM 715 C CA . ASP A 1 97 ? -11.252 -34.415 11.290 1.00 87.75 97 ASP A CA 1
ATOM 716 C C . ASP A 1 97 ? -12.339 -35.407 10.876 1.00 87.75 97 ASP A C 1
ATOM 718 O O . ASP A 1 97 ? -13.420 -34.981 10.470 1.00 87.75 97 ASP A O 1
ATOM 722 N N . LEU A 1 98 ? -12.113 -36.711 11.046 1.00 91.62 98 LEU A N 1
ATOM 723 C CA . LEU A 1 98 ? -13.097 -37.755 10.777 1.00 91.62 98 LEU A CA 1
ATOM 724 C C . LEU A 1 98 ? -14.329 -37.611 11.683 1.00 91.62 98 LEU A C 1
ATOM 726 O O . LEU A 1 98 ? -15.460 -37.558 11.192 1.00 91.62 98 LEU A O 1
ATOM 730 N N . VAL A 1 99 ? -14.122 -37.467 12.997 1.00 92.31 99 VAL A N 1
ATOM 731 C CA . VAL A 1 99 ? -15.216 -37.275 13.970 1.00 92.31 99 VAL A CA 1
ATOM 732 C C . VAL A 1 99 ? -15.945 -35.952 13.718 1.00 92.31 99 VAL A C 1
ATOM 734 O O . VAL A 1 99 ? -17.180 -35.896 13.704 1.00 92.31 99 VAL A O 1
ATOM 737 N N . LYS A 1 100 ? -15.192 -34.875 13.472 1.00 89.56 100 LYS A N 1
ATOM 738 C CA . LYS A 1 100 ? -15.745 -33.547 13.183 1.00 89.56 100 LYS A CA 1
ATOM 739 C C . LYS A 1 100 ? -16.564 -33.540 11.891 1.00 89.56 100 LYS A C 1
ATOM 741 O O . LYS A 1 100 ? -17.676 -33.012 11.884 1.00 89.56 100 LYS A O 1
ATOM 746 N N . SER A 1 101 ? -16.050 -34.152 10.827 1.00 87.31 101 SER A N 1
ATOM 747 C CA . SER A 1 101 ? -16.706 -34.243 9.518 1.00 87.31 101 SER A CA 1
ATOM 748 C C . SER A 1 101 ? -17.968 -35.095 9.576 1.00 87.31 101 SER A C 1
ATOM 750 O O . SER A 1 101 ? -18.970 -34.719 8.975 1.00 87.31 101 SER A O 1
ATOM 752 N N . MET A 1 102 ? -17.967 -36.178 10.362 1.00 91.88 102 MET A N 1
ATOM 753 C CA . MET A 1 102 ? -19.164 -36.986 10.610 1.00 91.88 102 MET A CA 1
ATOM 754 C C . MET A 1 102 ? -20.260 -36.150 11.273 1.00 91.88 102 MET A C 1
ATOM 756 O O . MET A 1 102 ? -21.392 -36.122 10.792 1.00 91.88 102 MET A O 1
ATOM 760 N N . ARG A 1 103 ? -19.925 -35.416 12.345 1.00 92.62 103 ARG A N 1
ATOM 761 C CA . ARG A 1 103 ? -20.881 -34.551 13.054 1.00 92.62 103 ARG A CA 1
ATOM 762 C C . ARG A 1 103 ? -21.407 -33.426 12.159 1.00 92.62 103 ARG A C 1
ATOM 764 O O . ARG A 1 103 ? -22.603 -33.138 12.189 1.00 92.62 103 ARG A O 1
ATOM 771 N N . LEU A 1 104 ? -20.526 -32.795 11.381 1.00 88.38 104 LEU A N 1
ATOM 772 C CA . LEU A 1 104 ? -20.885 -31.722 10.454 1.00 88.38 104 LEU A CA 1
ATOM 773 C C . LEU A 1 104 ? -21.807 -32.241 9.343 1.00 88.38 104 LEU A C 1
ATOM 775 O O . LEU A 1 104 ? -22.867 -31.664 9.121 1.00 88.38 104 LEU A O 1
ATOM 779 N N . GLY A 1 105 ? -21.442 -33.353 8.703 1.00 88.25 105 GLY A N 1
ATOM 780 C CA . GLY A 1 105 ? -22.216 -33.956 7.620 1.00 88.25 105 GLY A CA 1
ATOM 781 C C . GLY A 1 105 ? -23.573 -34.470 8.085 1.00 88.25 105 GLY A C 1
ATOM 782 O O . GLY A 1 105 ? -24.576 -34.243 7.415 1.00 88.25 105 GLY A O 1
ATOM 783 N N . ALA A 1 106 ? -23.635 -35.078 9.270 1.00 91.94 106 ALA A N 1
ATOM 784 C CA . ALA A 1 106 ? -24.883 -35.477 9.911 1.00 91.94 106 ALA A CA 1
ATOM 785 C C . ALA A 1 106 ? -25.825 -34.276 10.129 1.00 91.94 106 ALA A C 1
ATOM 787 O O . ALA A 1 106 ? -26.993 -34.312 9.734 1.00 91.94 106 ALA A O 1
ATOM 788 N N . LYS A 1 107 ? -25.308 -33.187 10.717 1.00 91.25 107 LYS A N 1
ATOM 789 C CA . LYS A 1 107 ? -26.077 -31.959 10.963 1.00 91.25 107 LYS A CA 1
ATOM 790 C C . LYS A 1 107 ? -26.562 -31.332 9.653 1.00 91.25 107 LYS A C 1
ATOM 792 O O . LYS A 1 107 ? -27.756 -31.098 9.489 1.00 91.25 107 LYS A O 1
ATOM 797 N N . GLU A 1 108 ? -25.651 -31.115 8.710 1.00 87.19 108 GLU A N 1
ATOM 798 C CA . GLU A 1 108 ? -25.941 -30.456 7.436 1.00 87.19 108 GLU A CA 1
ATOM 799 C C . GLU A 1 108 ? -26.903 -31.278 6.566 1.00 87.19 108 GLU A C 1
ATOM 801 O O . GLU A 1 108 ? -27.840 -30.739 5.973 1.00 87.19 108 GLU A O 1
ATOM 806 N N . GLY A 1 109 ? -26.724 -32.600 6.550 1.00 89.25 109 GLY A N 1
ATOM 807 C CA . GLY A 1 109 ? -27.608 -33.533 5.866 1.00 89.25 109 GLY A CA 1
ATOM 808 C C . GLY A 1 109 ? -29.033 -33.534 6.423 1.00 89.25 109 GLY A C 1
ATOM 809 O O . GLY A 1 109 ? -29.991 -33.630 5.654 1.00 89.25 109 GLY A O 1
ATOM 810 N N . TYR A 1 110 ? -29.197 -33.372 7.740 1.00 90.44 110 TYR A N 1
ATOM 811 C CA . TYR A 1 110 ? -30.513 -33.280 8.380 1.00 90.44 110 TYR A CA 1
ATOM 812 C C . TYR A 1 110 ? -31.200 -31.925 8.163 1.00 90.44 110 TYR A C 1
ATOM 814 O O . TYR A 1 110 ? -32.414 -31.870 7.931 1.00 90.44 110 TYR A O 1
ATOM 822 N N . GLU A 1 111 ? -30.440 -30.831 8.251 1.00 88.69 111 GLU A N 1
ATOM 823 C CA . GLU A 1 111 ? -30.956 -29.464 8.121 1.00 88.69 111 GLU A CA 1
ATOM 824 C C . GLU A 1 111 ? -31.395 -29.170 6.684 1.00 88.69 111 GLU A C 1
ATOM 826 O O . GLU A 1 111 ? -32.550 -28.795 6.458 1.00 88.69 111 GLU A O 1
ATOM 831 N N . ASN A 1 112 ? -30.517 -29.431 5.713 1.00 85.69 112 ASN A N 1
ATOM 832 C CA . ASN A 1 112 ? -30.766 -29.123 4.304 1.00 85.69 112 ASN A CA 1
ATOM 833 C C . ASN A 1 112 ? -31.561 -30.224 3.594 1.00 85.69 112 ASN A C 1
ATOM 835 O O . ASN A 1 112 ? -32.210 -29.969 2.581 1.00 85.69 112 ASN A O 1
ATOM 839 N N . GLY A 1 113 ? -31.553 -31.441 4.147 1.00 63.72 113 GLY A N 1
ATOM 840 C CA . GLY A 1 113 ? -32.492 -32.504 3.812 1.00 63.72 113 GLY A CA 1
ATOM 841 C C . GLY A 1 113 ? -32.525 -32.910 2.345 1.00 63.72 113 GLY A C 1
ATOM 842 O O . GLY A 1 113 ? -33.562 -33.392 1.923 1.00 63.72 113 GLY A O 1
ATOM 843 N N . LEU A 1 114 ? -31.457 -32.696 1.573 1.00 76.81 114 LEU A N 1
ATOM 844 C CA . LEU A 1 114 ? -31.350 -33.047 0.156 1.00 76.81 114 LEU A CA 1
ATOM 845 C C . LEU A 1 114 ? -30.071 -33.858 -0.052 1.00 76.81 114 LEU A C 1
ATOM 847 O O . LEU A 1 114 ? -28.970 -33.317 0.024 1.00 76.81 114 LEU A O 1
ATOM 851 N N . PHE A 1 115 ? -30.216 -35.145 -0.371 1.00 79.56 115 PHE A N 1
ATOM 852 C CA . PHE A 1 115 ? -29.095 -36.027 -0.731 1.00 79.56 115 PHE A CA 1
ATOM 853 C C . PHE A 1 115 ? -28.177 -35.399 -1.797 1.00 79.56 115 PHE A C 1
ATOM 855 O O . PHE A 1 115 ? -26.956 -35.441 -1.678 1.00 79.56 115 PHE A O 1
ATOM 862 N N . ASN A 1 116 ? -28.771 -34.722 -2.786 1.00 81.06 116 ASN A N 1
ATOM 863 C CA . ASN A 1 116 ? -28.038 -34.034 -3.848 1.00 81.06 116 ASN A CA 1
ATOM 864 C C . ASN A 1 116 ? -27.180 -32.858 -3.334 1.00 81.06 116 ASN A C 1
ATOM 866 O O . ASN A 1 116 ? -26.097 -32.612 -3.856 1.00 81.06 116 ASN A O 1
ATOM 870 N N . HIS A 1 117 ? -27.630 -32.150 -2.289 1.00 83.88 117 HIS A N 1
ATOM 871 C CA . HIS A 1 117 ? -26.854 -31.072 -1.659 1.00 83.88 117 HIS A CA 1
ATOM 872 C C . HIS A 1 117 ? -25.592 -31.628 -0.994 1.00 83.88 117 HIS A C 1
ATOM 874 O O . HIS A 1 117 ? -24.494 -31.143 -1.254 1.00 83.88 117 HIS A O 1
ATOM 880 N N . VAL A 1 118 ? -25.742 -32.708 -0.219 1.00 84.31 118 VAL A N 1
ATOM 881 C CA . VAL A 1 118 ? -24.622 -33.401 0.440 1.00 84.31 118 VAL A CA 1
ATOM 882 C C . VAL A 1 118 ? -23.618 -33.923 -0.590 1.00 84.31 118 VAL A C 1
ATOM 884 O O . VAL A 1 118 ? -22.416 -33.738 -0.417 1.00 84.31 118 VAL A O 1
ATOM 887 N N . LEU A 1 119 ? -24.093 -34.517 -1.690 1.00 82.81 119 LEU A N 1
ATOM 888 C CA . LEU A 1 119 ? -23.240 -34.992 -2.784 1.00 82.81 119 LEU A CA 1
ATOM 889 C C . LEU A 1 119 ? -22.466 -33.842 -3.433 1.00 82.81 119 LEU A C 1
ATOM 891 O O . LEU A 1 119 ? -21.240 -33.888 -3.523 1.00 82.81 119 LEU A O 1
ATOM 895 N N . LYS A 1 120 ? -23.167 -32.774 -3.832 1.00 85.69 120 LYS A N 1
ATOM 896 C CA . LYS A 1 120 ? -22.545 -31.599 -4.453 1.00 85.69 120 LYS A CA 1
ATOM 897 C C . LYS A 1 120 ? -21.483 -30.981 -3.545 1.00 85.69 120 LYS A C 1
ATOM 899 O O . LYS A 1 120 ? -20.443 -30.545 -4.029 1.00 85.69 120 LYS A O 1
ATOM 904 N N . GLN A 1 121 ? -21.725 -30.953 -2.239 1.00 81.88 121 GLN A N 1
ATOM 905 C CA . GLN A 1 121 ? -20.791 -30.388 -1.275 1.00 81.88 121 GLN A CA 1
ATOM 906 C C . GLN A 1 121 ? -19.591 -31.300 -1.008 1.00 81.88 121 GLN A C 1
ATOM 908 O O . GLN A 1 121 ? -18.466 -30.802 -0.957 1.00 81.88 121 GLN A O 1
ATOM 913 N N . ALA A 1 122 ? -19.807 -32.616 -0.925 1.00 78.81 122 ALA A N 1
ATOM 914 C CA . ALA A 1 122 ? -18.736 -33.598 -0.790 1.00 78.81 122 ALA A CA 1
ATOM 915 C C . ALA A 1 122 ? -17.765 -33.544 -1.984 1.00 78.81 122 ALA A C 1
ATOM 917 O O . ALA A 1 122 ? -16.556 -33.521 -1.781 1.00 78.81 122 ALA A O 1
ATOM 918 N N . PHE A 1 123 ? -18.274 -33.432 -3.215 1.00 80.06 123 PHE A N 1
ATOM 919 C CA . PHE A 1 123 ? -17.423 -33.383 -4.412 1.00 80.06 123 PHE A CA 1
ATOM 920 C C . PHE A 1 123 ? -16.907 -31.977 -4.762 1.00 80.06 123 PHE A C 1
ATOM 922 O O . PHE A 1 123 ? -15.841 -31.851 -5.355 1.00 80.06 123 PHE A O 1
ATOM 929 N N . GLY A 1 124 ? -17.628 -30.911 -4.401 1.00 75.81 124 GLY A N 1
ATOM 930 C CA . GLY A 1 124 ? -17.289 -29.541 -4.804 1.00 75.81 124 GLY A CA 1
ATOM 931 C C . GLY A 1 124 ? -16.406 -28.757 -3.830 1.00 75.81 124 GLY A C 1
ATOM 932 O O . GLY A 1 124 ? -15.871 -27.719 -4.211 1.00 75.81 124 GLY A O 1
ATOM 933 N N . ARG A 1 125 ? -16.267 -29.189 -2.566 1.00 74.50 125 ARG A N 1
ATOM 934 C CA . ARG A 1 125 ? -15.582 -28.408 -1.513 1.00 74.50 125 ARG A CA 1
ATOM 935 C C . ARG A 1 125 ? -14.538 -29.213 -0.739 1.00 74.50 125 ARG A C 1
ATOM 937 O O . ARG A 1 125 ? -14.536 -29.225 0.489 1.00 74.50 125 ARG A O 1
ATOM 944 N N . VAL A 1 126 ? -13.621 -29.837 -1.474 1.00 65.81 126 VAL A N 1
ATOM 945 C CA . VAL A 1 126 ? -12.534 -30.692 -0.959 1.00 65.81 126 VAL A CA 1
ATOM 946 C C . VAL A 1 126 ? -11.765 -30.027 0.203 1.00 65.81 126 VAL A C 1
ATOM 948 O O . VAL A 1 126 ? -11.611 -30.628 1.260 1.00 65.81 126 VAL A O 1
ATOM 951 N N . LEU A 1 127 ? -11.396 -28.745 0.088 1.00 64.50 127 LEU A N 1
ATOM 952 C CA . LEU A 1 127 ? -10.560 -28.042 1.082 1.00 64.50 127 LEU A CA 1
ATOM 953 C C . LEU A 1 127 ? -11.195 -27.838 2.472 1.00 64.50 127 LEU A C 1
ATOM 955 O O . LEU A 1 127 ? -10.478 -27.580 3.436 1.00 64.50 127 LEU A O 1
ATOM 959 N N . ILE A 1 128 ? -12.521 -27.936 2.615 1.00 67.69 128 ILE A N 1
ATOM 960 C CA . ILE A 1 128 ? -13.197 -27.666 3.901 1.00 67.69 128 ILE A CA 1
ATOM 961 C C . ILE A 1 128 ? -13.026 -28.836 4.887 1.00 67.69 128 ILE A C 1
ATOM 963 O O . ILE A 1 128 ? -13.115 -28.649 6.108 1.00 67.69 128 ILE A O 1
ATOM 967 N N . PHE A 1 129 ? -12.751 -30.034 4.366 1.00 67.69 129 PHE A N 1
ATOM 968 C CA . PHE A 1 129 ? -12.827 -31.293 5.111 1.00 67.69 129 PHE A CA 1
ATOM 969 C C . PHE A 1 129 ? -11.504 -31.769 5.715 1.00 67.69 129 PHE A C 1
ATOM 971 O O . PHE A 1 129 ? -11.522 -32.704 6.514 1.00 67.69 129 PHE A O 1
ATOM 978 N N . SER A 1 130 ? -10.381 -31.124 5.391 1.00 74.94 130 SER A N 1
ATOM 979 C CA . SER A 1 130 ? -9.096 -31.370 6.048 1.00 74.94 130 SER A CA 1
ATOM 980 C C . SER A 1 130 ? -8.606 -30.092 6.731 1.00 74.94 130 SER A C 1
ATOM 982 O O . SER A 1 130 ? -8.619 -28.987 6.178 1.00 74.94 130 SER A O 1
ATOM 984 N N . THR A 1 131 ? -8.248 -30.213 8.003 1.00 78.12 131 THR A N 1
ATOM 985 C CA . THR A 1 131 ? -7.615 -29.135 8.765 1.00 78.12 131 THR A CA 1
ATOM 986 C C . THR A 1 131 ? -6.195 -28.899 8.252 1.00 78.12 131 THR A C 1
ATOM 988 O O . THR A 1 131 ? -5.787 -27.750 8.114 1.00 78.12 131 THR A O 1
ATOM 991 N N . LEU A 1 132 ? -5.488 -29.960 7.847 1.00 73.06 132 LEU A N 1
ATOM 992 C CA . LEU A 1 132 ? -4.166 -29.866 7.222 1.00 73.06 132 LEU A CA 1
ATOM 993 C C . LEU A 1 132 ? -4.207 -29.120 5.892 1.00 73.06 132 LEU A C 1
ATOM 995 O O . LEU A 1 132 ? -3.381 -28.240 5.682 1.00 73.06 132 LEU A O 1
ATOM 999 N N . SER A 1 133 ? -5.183 -29.400 5.021 1.00 70.75 133 SER A N 1
ATOM 1000 C CA . SER A 1 133 ? -5.304 -28.663 3.756 1.00 70.75 133 SER A CA 1
ATOM 1001 C C . SER A 1 133 ? -5.594 -27.181 3.970 1.00 70.75 133 SER A C 1
ATOM 1003 O O . SER A 1 133 ? -5.157 -26.364 3.169 1.00 70.75 133 SER A O 1
ATOM 1005 N N . ARG A 1 134 ? -6.317 -26.824 5.041 1.00 72.19 134 ARG A N 1
ATOM 1006 C CA . ARG A 1 134 ? -6.528 -25.422 5.425 1.00 72.19 134 ARG A CA 1
ATOM 1007 C C . ARG A 1 134 ? -5.246 -24.773 5.909 1.00 72.19 134 ARG A C 1
ATOM 1009 O O . ARG A 1 134 ? -4.894 -23.737 5.378 1.00 72.19 134 ARG A O 1
ATOM 1016 N N . ILE A 1 135 ? -4.519 -25.417 6.823 1.00 74.19 135 ILE A N 1
ATOM 1017 C CA . ILE A 1 135 ? -3.225 -24.910 7.294 1.00 74.19 135 ILE A CA 1
ATOM 1018 C C . ILE A 1 135 ? -2.273 -24.734 6.108 1.00 74.19 135 ILE A C 1
ATOM 1020 O O . ILE A 1 135 ? -1.715 -23.661 5.940 1.00 74.19 135 ILE A O 1
ATOM 1024 N N . LEU A 1 136 ? -2.139 -25.737 5.236 1.00 67.69 136 LEU A N 1
ATOM 1025 C CA . LEU A 1 136 ? -1.330 -25.644 4.018 1.00 67.69 136 LEU A CA 1
ATOM 1026 C C . LEU A 1 136 ? -1.802 -24.517 3.099 1.00 67.69 136 LEU A C 1
ATOM 1028 O O . LEU A 1 136 ? -0.972 -23.743 2.645 1.00 67.69 136 LEU A O 1
ATOM 1032 N N . ALA A 1 137 ? -3.106 -24.385 2.853 1.00 66.38 137 ALA A N 1
ATOM 1033 C CA . ALA A 1 137 ? -3.642 -23.299 2.037 1.00 66.38 137 ALA A CA 1
ATOM 1034 C C . ALA A 1 137 ? -3.387 -21.923 2.664 1.00 66.38 137 ALA A C 1
ATOM 1036 O O . ALA A 1 137 ? -3.082 -20.991 1.939 1.00 66.38 137 ALA A O 1
ATOM 1037 N N . ASP A 1 138 ? -3.474 -21.793 3.983 1.00 64.62 138 ASP A N 1
ATOM 1038 C CA . ASP A 1 138 ? -3.236 -20.536 4.692 1.00 64.62 138 ASP A CA 1
ATOM 1039 C C . ASP A 1 138 ? -1.735 -20.216 4.800 1.00 64.62 138 ASP A C 1
ATOM 1041 O O . ASP A 1 138 ? -1.360 -19.052 4.817 1.00 64.62 138 ASP A O 1
ATOM 1045 N N . THR A 1 139 ? -0.864 -21.233 4.807 1.00 64.75 139 THR A N 1
ATOM 1046 C CA . THR A 1 139 ? 0.603 -21.061 4.810 1.00 64.75 139 THR A CA 1
ATOM 1047 C C . THR A 1 139 ? 1.155 -20.803 3.403 1.00 64.75 139 THR A C 1
ATOM 1049 O O . THR A 1 139 ? 2.190 -20.161 3.255 1.00 64.75 139 THR A O 1
ATOM 1052 N N . LEU A 1 140 ? 0.496 -21.342 2.370 1.00 61.03 140 LEU A N 1
ATOM 1053 C CA . LEU A 1 140 ? 0.899 -21.219 0.964 1.00 61.03 140 LEU A CA 1
ATOM 1054 C C . LEU A 1 140 ? 0.193 -20.087 0.227 1.00 61.03 140 LEU A C 1
ATOM 1056 O O . LEU A 1 140 ? 0.640 -19.716 -0.857 1.00 61.03 140 LEU A O 1
ATOM 1060 N N . LYS A 1 141 ? -0.903 -19.549 0.768 1.00 55.81 141 LYS A N 1
ATOM 1061 C CA . LYS A 1 141 ? -1.442 -18.298 0.256 1.00 55.81 141 LYS A CA 1
ATOM 1062 C C . LYS A 1 141 ? -0.373 -17.233 0.496 1.00 55.81 141 LYS A C 1
ATOM 1064 O O . LYS A 1 141 ? -0.019 -17.010 1.655 1.00 55.81 141 LYS A O 1
ATOM 1069 N N . PRO A 1 142 ? 0.147 -16.570 -0.554 1.00 55.62 142 PRO A N 1
ATOM 1070 C CA . PRO A 1 142 ? 0.811 -15.294 -0.331 1.00 55.62 142 PRO A CA 1
ATOM 1071 C C . PRO A 1 142 ? -0.163 -14.415 0.472 1.00 55.62 142 PRO A C 1
ATOM 1073 O O . PRO A 1 142 ? -1.374 -14.642 0.406 1.00 55.62 142 PRO A O 1
ATOM 1076 N N . ASN A 1 143 ? 0.342 -13.474 1.275 1.00 58.12 143 ASN A N 1
ATOM 1077 C CA . ASN A 1 143 ? -0.460 -12.537 2.083 1.00 58.12 143 ASN A CA 1
ATOM 1078 C C . ASN A 1 143 ? -1.259 -11.561 1.195 1.00 58.12 143 ASN A C 1
ATOM 1080 O O . ASN A 1 143 ? -1.259 -10.349 1.408 1.00 58.12 143 ASN A O 1
ATOM 1084 N N . GLU A 1 144 ? -1.916 -12.089 0.172 1.00 60.50 144 GLU A N 1
ATOM 1085 C CA . GLU A 1 144 ? -2.640 -11.351 -0.813 1.00 60.50 144 GLU A CA 1
ATOM 1086 C C . GLU A 1 144 ? -4.038 -11.052 -0.286 1.00 60.50 144 GLU A C 1
ATOM 1088 O O . GLU A 1 144 ? -4.799 -11.961 0.054 1.00 60.50 144 GLU A O 1
ATOM 1093 N N . LEU A 1 145 ? -4.384 -9.766 -0.225 1.00 65.81 145 LEU A N 1
ATOM 1094 C CA . LEU A 1 145 ? -5.768 -9.353 -0.038 1.00 65.81 145 LEU A CA 1
ATOM 1095 C C . LEU A 1 145 ? -6.518 -9.677 -1.329 1.00 65.81 145 LEU A C 1
ATOM 1097 O O . LEU A 1 145 ? -6.281 -9.071 -2.377 1.00 65.81 145 LEU A O 1
ATOM 1101 N N . SER A 1 146 ? -7.470 -10.603 -1.256 1.00 71.62 146 SER A N 1
ATOM 1102 C CA . SER A 1 146 ? -8.429 -10.793 -2.342 1.00 71.62 146 SER A CA 1
ATOM 1103 C C . SER A 1 146 ? -9.182 -9.484 -2.617 1.00 71.62 146 SER A C 1
ATOM 1105 O O . SER A 1 146 ? -9.370 -8.661 -1.720 1.00 71.62 146 SER A O 1
ATOM 1107 N N . THR A 1 147 ? -9.702 -9.291 -3.835 1.00 74.25 147 THR A N 1
ATOM 1108 C CA . THR A 1 147 ? -10.525 -8.109 -4.180 1.00 74.25 147 THR A CA 1
ATOM 1109 C C . THR A 1 147 ? -11.670 -7.889 -3.188 1.00 74.25 147 THR A C 1
ATOM 1111 O O . THR A 1 147 ? -12.028 -6.757 -2.880 1.00 74.25 147 THR A O 1
ATOM 1114 N N . ARG A 1 148 ? -12.221 -8.981 -2.643 1.00 74.19 148 ARG A N 1
ATOM 1115 C CA . ARG A 1 148 ? -13.249 -8.932 -1.604 1.00 74.19 148 ARG A CA 1
ATOM 1116 C C . ARG A 1 148 ? -12.710 -8.391 -0.283 1.00 74.19 148 ARG A C 1
ATOM 1118 O O . ARG A 1 148 ? -13.405 -7.626 0.365 1.00 74.19 148 ARG A O 1
ATOM 1125 N N . GLU A 1 149 ? -11.520 -8.794 0.142 1.00 76.19 149 GLU A N 1
ATOM 1126 C CA . GLU A 1 149 ? -10.935 -8.298 1.390 1.00 76.19 149 GLU A CA 1
ATOM 1127 C C . GLU A 1 149 ? -10.469 -6.847 1.268 1.00 76.19 149 GLU A C 1
ATOM 1129 O O . GLU A 1 149 ? -10.621 -6.092 2.221 1.00 76.19 149 GLU A O 1
ATOM 1134 N N . LEU A 1 150 ? -9.998 -6.422 0.091 1.00 77.75 150 LEU A N 1
ATOM 1135 C CA . LEU A 1 150 ? -9.756 -5.006 -0.182 1.00 77.75 150 LEU A CA 1
ATOM 1136 C C . LEU A 1 150 ? -11.058 -4.195 -0.086 1.00 77.75 150 LEU A C 1
ATOM 1138 O O . LEU A 1 150 ? -11.075 -3.154 0.563 1.00 77.75 150 LEU A O 1
ATOM 1142 N N . ALA A 1 151 ? -12.166 -4.708 -0.633 1.00 79.06 151 ALA A N 1
ATOM 1143 C CA . ALA A 1 151 ? -13.479 -4.091 -0.453 1.00 79.06 151 ALA A CA 1
ATOM 1144 C C . ALA A 1 151 ? -13.902 -4.062 1.029 1.00 79.06 151 ALA A C 1
ATOM 1146 O O . ALA A 1 151 ? -14.445 -3.066 1.485 1.00 79.06 151 ALA A O 1
ATOM 1147 N N . LEU A 1 152 ? -13.583 -5.093 1.823 1.00 80.69 152 LEU A N 1
ATOM 1148 C CA . LEU A 1 152 ? -13.824 -5.091 3.276 1.00 80.69 152 LEU A CA 1
ATOM 1149 C C . LEU A 1 152 ? -12.960 -4.073 4.041 1.00 80.69 152 LEU A C 1
ATOM 1151 O O . LEU A 1 152 ? -13.346 -3.657 5.130 1.00 80.69 152 LEU A O 1
ATOM 1155 N N . LEU A 1 153 ? -11.806 -3.659 3.507 1.00 80.25 153 LEU A N 1
ATOM 1156 C CA . LEU A 1 153 ? -11.048 -2.534 4.068 1.00 80.25 153 LEU A CA 1
ATOM 1157 C C . LEU A 1 153 ? -11.722 -1.183 3.797 1.00 80.25 153 LEU A C 1
ATOM 1159 O O . LEU A 1 153 ? -11.447 -0.228 4.524 1.00 80.25 153 LEU A O 1
ATOM 1163 N N . GLN A 1 154 ? -12.581 -1.122 2.777 1.00 75.69 154 GLN A N 1
ATOM 1164 C CA . GLN A 1 154 ? -13.356 0.055 2.381 1.00 75.69 154 GLN A CA 1
ATOM 1165 C C . GLN A 1 154 ? -14.785 0.051 2.953 1.00 75.69 154 GLN A C 1
ATOM 1167 O O . GLN A 1 154 ? -15.398 1.107 3.085 1.00 75.69 154 GLN A O 1
ATOM 1172 N N . GLU A 1 155 ? -15.321 -1.118 3.313 1.00 71.19 155 GLU A N 1
ATOM 1173 C CA . GLU A 1 155 ? -16.699 -1.299 3.776 1.00 71.19 155 GLU A CA 1
ATOM 1174 C C . GLU A 1 155 ? -16.840 -1.538 5.293 1.00 71.19 155 GLU A C 1
ATOM 1176 O O . GLU A 1 155 ? -16.048 -2.226 5.935 1.00 71.19 155 GLU A O 1
ATOM 1181 N N . ASN A 1 156 ? -17.971 -1.057 5.829 1.00 61.53 156 ASN A N 1
ATOM 1182 C CA . ASN A 1 156 ? -18.703 -1.606 6.980 1.00 61.53 156 ASN A CA 1
ATOM 1183 C C . ASN A 1 156 ? -17.927 -1.802 8.291 1.00 61.53 156 ASN A C 1
ATOM 1185 O O . ASN A 1 156 ? -18.174 -2.758 9.030 1.00 61.53 156 ASN A O 1
ATOM 1189 N N . VAL A 1 157 ? -17.056 -0.859 8.643 1.00 73.06 157 VAL A N 1
ATOM 1190 C CA . VAL A 1 157 ? -16.783 -0.636 10.063 1.00 73.06 157 VAL A CA 1
ATOM 1191 C C . VAL A 1 157 ? -17.786 0.378 10.568 1.00 73.06 157 VAL A C 1
ATOM 1193 O O . VAL A 1 157 ? -17.801 1.519 10.108 1.00 73.06 157 VAL A O 1
ATOM 1196 N N . GLU A 1 158 ? -18.620 -0.046 11.516 1.00 76.06 158 GLU A N 1
ATOM 1197 C CA . GLU A 1 158 ? -19.397 0.878 12.330 1.00 76.06 158 GLU A CA 1
ATOM 1198 C C . GLU A 1 158 ? -18.398 1.654 13.195 1.00 76.06 158 GLU A C 1
ATOM 1200 O O . GLU A 1 158 ? -18.025 1.275 14.311 1.00 76.06 158 GLU A O 1
ATOM 1205 N N . ILE A 1 159 ? -17.860 2.720 12.604 1.00 76.44 159 ILE A N 1
ATOM 1206 C CA . ILE A 1 159 ? -17.212 3.769 13.368 1.00 76.44 159 ILE A CA 1
ATOM 1207 C C . ILE A 1 159 ? -18.304 4.274 14.281 1.00 76.44 159 ILE A C 1
ATOM 1209 O O . ILE A 1 159 ? -19.406 4.556 13.810 1.00 76.44 159 ILE A O 1
ATOM 1213 N N . GLU A 1 160 ? -18.014 4.303 15.579 1.00 76.81 160 GLU A N 1
ATOM 1214 C CA . GLU A 1 160 ? -18.945 4.834 16.555 1.00 76.81 160 GLU A CA 1
ATOM 1215 C C . GLU A 1 160 ? -19.412 6.181 16.032 1.00 76.81 160 GLU A C 1
ATOM 1217 O O . GLU A 1 160 ? -18.617 7.122 15.962 1.00 76.81 160 GLU A O 1
ATOM 1222 N N . ASN A 1 161 ? -20.670 6.217 15.582 1.00 57.19 161 ASN A N 1
ATOM 1223 C CA . ASN A 1 161 ? -21.330 7.428 15.152 1.00 57.19 161 ASN A CA 1
ATOM 1224 C C . ASN A 1 161 ? -21.383 8.296 16.403 1.00 57.19 161 ASN A C 1
ATOM 1226 O O . ASN A 1 161 ? -22.342 8.262 17.168 1.00 57.19 161 ASN A O 1
ATOM 1230 N N . THR A 1 162 ? -20.322 9.057 16.645 1.00 53.97 162 THR A N 1
ATOM 1231 C CA . THR A 1 162 ? -20.448 10.306 17.363 1.00 53.97 162 THR A CA 1
ATOM 1232 C C . THR A 1 162 ? -21.536 11.043 16.594 1.00 53.97 162 THR A C 1
ATOM 1234 O O . THR A 1 162 ? -21.415 11.214 15.386 1.00 53.97 162 THR A O 1
ATOM 1237 N N . GLU A 1 163 ? -22.660 11.329 17.250 1.00 49.28 163 GLU A N 1
ATOM 1238 C CA . GLU A 1 163 ? -23.946 11.781 16.685 1.00 49.28 163 GLU A CA 1
ATOM 1239 C C . GLU A 1 163 ? -23.897 13.138 15.947 1.00 49.28 163 GLU A C 1
ATOM 1241 O O . GLU A 1 163 ? -24.843 13.919 15.968 1.00 49.28 163 GLU A O 1
ATOM 1246 N N . TYR A 1 164 ? -22.801 13.466 15.278 1.00 52.56 164 TYR A N 1
ATOM 1247 C CA . TYR A 1 164 ? -22.554 14.763 14.693 1.00 52.56 164 TYR A CA 1
ATOM 1248 C C . TYR A 1 164 ? -22.230 14.571 13.225 1.00 52.56 164 TYR A C 1
ATOM 1250 O O . TYR A 1 164 ? -21.088 14.427 12.790 1.00 52.56 164 TYR A O 1
ATOM 1258 N N . ASN A 1 165 ? -23.313 14.581 12.458 1.00 48.03 165 ASN A N 1
ATOM 1259 C CA . ASN A 1 165 ? -23.278 14.848 11.040 1.00 48.03 165 ASN A CA 1
ATOM 1260 C C . ASN A 1 165 ? -22.639 16.242 10.879 1.00 48.03 165 ASN A C 1
ATOM 1262 O O . ASN A 1 165 ? -23.265 17.266 11.175 1.00 48.03 165 ASN A O 1
ATOM 1266 N N . ILE A 1 166 ? -21.351 16.271 10.518 1.00 52.25 166 ILE A N 1
ATOM 1267 C CA . ILE A 1 166 ? -20.669 17.503 10.124 1.00 52.25 166 ILE A CA 1
ATOM 1268 C C . ILE A 1 166 ? -21.171 17.831 8.709 1.00 52.25 166 ILE A C 1
ATOM 1270 O O . ILE A 1 166 ? -20.59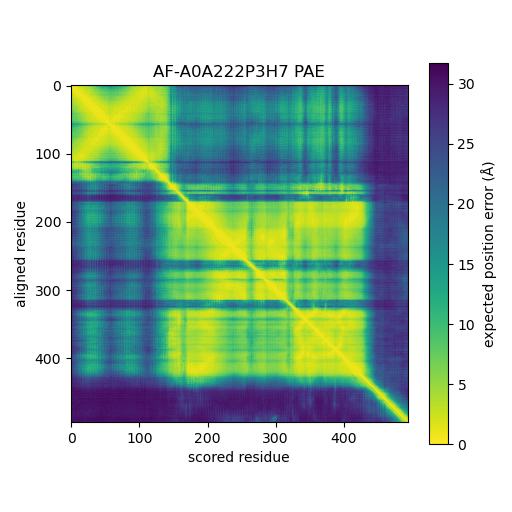9 17.370 7.727 1.00 52.25 166 ILE A O 1
ATOM 1274 N N . VAL A 1 167 ? -22.329 18.481 8.611 1.00 48.19 167 VAL A N 1
ATOM 1275 C CA . VAL A 1 167 ? -23.007 18.844 7.358 1.00 48.19 167 VAL A CA 1
ATOM 1276 C C . VAL A 1 167 ? -22.489 20.183 6.807 1.00 48.19 167 VAL A C 1
ATOM 1278 O O . VAL A 1 167 ? -22.675 20.450 5.626 1.00 48.19 167 VAL A O 1
ATOM 1281 N N . ASP A 1 168 ? -21.806 21.009 7.611 1.00 55.03 168 ASP A N 1
ATOM 1282 C CA . ASP A 1 168 ? -21.416 22.378 7.239 1.00 55.03 168 ASP A CA 1
ATOM 1283 C C . ASP A 1 168 ? -19.975 22.731 7.672 1.00 55.03 168 ASP A C 1
ATOM 1285 O O . ASP A 1 168 ? -19.524 22.355 8.752 1.00 55.03 168 ASP A O 1
ATOM 1289 N N . ALA A 1 169 ? -19.258 23.509 6.853 1.00 53.56 169 ALA A N 1
ATOM 1290 C CA . ALA A 1 169 ? -17.932 24.060 7.158 1.00 53.56 169 ALA A CA 1
ATOM 1291 C C . ALA A 1 169 ? -17.926 24.905 8.447 1.00 53.56 169 ALA A C 1
ATOM 1293 O O . ALA A 1 169 ? -16.909 24.982 9.139 1.00 53.56 169 ALA A O 1
ATOM 1294 N N . ASN A 1 170 ? -19.086 25.451 8.825 1.00 59.44 170 ASN A N 1
ATOM 1295 C CA . ASN A 1 170 ? -19.321 26.128 10.104 1.00 59.44 170 ASN A CA 1
ATOM 1296 C C . ASN A 1 170 ? -19.167 25.217 11.339 1.00 59.44 170 ASN A C 1
ATOM 1298 O O . ASN A 1 170 ? -19.211 25.695 12.470 1.00 59.44 170 ASN A O 1
ATOM 1302 N N . GLN A 1 171 ? -19.004 23.906 11.154 1.00 75.00 171 GLN A N 1
ATOM 1303 C CA . GLN A 1 171 ? -18.790 22.950 12.239 1.00 75.00 171 GLN A CA 1
ATOM 1304 C C . GLN A 1 171 ? -17.314 22.604 12.472 1.00 75.00 171 GLN A C 1
ATOM 1306 O O . GLN A 1 171 ? -17.031 21.880 13.432 1.00 75.00 171 GLN A O 1
ATOM 1311 N N . LEU A 1 172 ? -16.376 23.145 11.681 1.00 90.44 172 LEU A N 1
ATOM 1312 C CA . LEU A 1 172 ? -14.962 23.186 12.071 1.00 90.44 172 LEU A CA 1
ATOM 1313 C C . LEU A 1 172 ? -14.798 23.968 13.386 1.00 90.44 172 LEU A C 1
ATOM 1315 O O . LEU A 1 172 ? -15.691 24.717 13.786 1.00 90.44 172 LEU A O 1
ATOM 1319 N N . LEU A 1 173 ? -13.682 23.768 14.089 1.00 91.25 173 LEU A N 1
ATOM 1320 C CA . LEU A 1 173 ? -13.396 24.560 15.289 1.00 91.25 173 LEU A CA 1
ATOM 1321 C C . LEU A 1 173 ? -13.149 26.016 14.896 1.00 91.25 173 LEU A C 1
ATOM 1323 O O . LEU A 1 173 ? -12.337 26.269 14.001 1.00 91.25 173 LEU A O 1
ATOM 1327 N N . SER A 1 174 ? -13.814 26.951 15.581 1.00 93.75 174 SER A N 1
ATOM 1328 C CA . SER A 1 174 ? -13.504 28.375 15.424 1.00 93.75 174 SER A CA 1
ATOM 1329 C C . SER A 1 174 ? -12.085 28.670 15.918 1.00 93.75 174 SER A C 1
ATOM 1331 O O . SER A 1 174 ? -11.525 27.919 16.726 1.00 93.75 174 SER A O 1
ATOM 1333 N N . GLU A 1 175 ? -11.492 29.776 15.461 1.00 94.81 175 GLU A N 1
ATOM 1334 C CA . GLU A 1 175 ? -10.182 30.210 15.961 1.00 94.81 175 GLU A CA 1
ATOM 1335 C C . GLU A 1 175 ? -10.213 30.399 17.485 1.00 94.81 175 GLU A C 1
ATOM 1337 O O . GLU A 1 175 ? -9.299 29.943 18.171 1.00 94.81 175 GLU A O 1
ATOM 1342 N N . GLU A 1 176 ? -11.308 30.927 18.053 1.00 95.75 176 GLU A N 1
ATOM 1343 C CA . GLU A 1 176 ? -11.414 31.088 19.508 1.00 95.75 176 GLU A CA 1
ATOM 1344 C C . GLU A 1 176 ? -11.578 29.760 20.262 1.00 95.75 176 GLU A C 1
ATOM 1346 O O . GLU A 1 176 ? -11.159 29.661 21.419 1.00 95.75 176 GLU A O 1
ATOM 1351 N N . GLU A 1 177 ? -12.232 28.750 19.675 1.00 95.25 177 GLU A N 1
ATOM 1352 C CA . GLU A 1 177 ? -12.289 27.398 20.252 1.00 95.25 177 GLU A CA 1
ATOM 1353 C C . GLU A 1 177 ? -10.894 26.763 20.256 1.00 95.25 177 GLU A C 1
ATOM 1355 O O . GLU A 1 177 ? -10.467 26.195 21.266 1.00 95.25 177 GLU A O 1
ATOM 1360 N N . LEU A 1 178 ? -10.170 26.892 19.141 1.00 96.75 178 LEU A N 1
ATOM 1361 C CA . LEU A 1 178 ? -8.839 26.323 18.974 1.00 96.75 178 LEU A CA 1
ATOM 1362 C C . LEU A 1 178 ? -7.813 26.993 19.895 1.00 96.75 178 LEU A C 1
ATOM 1364 O O . LEU A 1 178 ? -7.021 26.299 20.536 1.00 96.75 178 LEU A O 1
ATOM 1368 N N . ASP A 1 179 ? -7.845 28.318 20.009 1.00 97.06 179 ASP A N 1
ATOM 1369 C CA . ASP A 1 179 ? -6.952 29.066 20.893 1.00 97.06 179 ASP A CA 1
ATOM 1370 C C . ASP A 1 179 ? -7.218 28.733 22.360 1.00 97.06 179 ASP A C 1
ATOM 1372 O O . ASP A 1 179 ? -6.280 28.467 23.114 1.00 97.06 179 ASP A O 1
ATOM 1376 N N . ARG A 1 180 ? -8.491 28.615 22.762 1.00 96.69 180 ARG A N 1
ATOM 1377 C CA . ARG A 1 180 ? -8.848 28.123 24.100 1.00 96.69 180 ARG A CA 1
ATOM 1378 C C . ARG A 1 180 ? -8.324 26.710 24.343 1.00 96.69 180 ARG A C 1
ATOM 1380 O O . ARG A 1 180 ? -7.694 26.474 25.374 1.00 96.69 180 ARG A O 1
ATOM 1387 N N . ALA A 1 181 ? -8.508 25.789 23.398 1.00 96.31 181 ALA A N 1
ATOM 1388 C CA . ALA A 1 181 ? -8.008 24.419 23.514 1.00 96.31 181 ALA A CA 1
ATOM 1389 C C . ALA A 1 181 ? -6.477 24.365 23.663 1.00 96.31 181 ALA A C 1
ATOM 1391 O O . ALA A 1 181 ? -5.967 23.610 24.487 1.00 96.31 181 ALA A O 1
ATOM 1392 N N . LYS A 1 182 ? -5.735 25.213 22.939 1.00 97.00 182 LYS A N 1
ATOM 1393 C CA . LYS A 1 182 ? -4.267 25.308 23.042 1.00 97.00 182 LYS A CA 1
ATOM 1394 C C . LYS A 1 182 ? -3.776 25.762 24.419 1.00 97.00 182 LYS A C 1
ATOM 1396 O O . LYS A 1 182 ? -2.661 25.405 24.801 1.00 97.00 182 LYS A O 1
ATOM 1401 N N . THR A 1 183 ? -4.573 26.538 25.158 1.00 97.00 183 THR A N 1
ATOM 1402 C CA . THR A 1 183 ? -4.210 26.997 26.513 1.00 97.00 183 THR A CA 1
ATOM 1403 C C . THR A 1 183 ? -4.393 25.941 27.601 1.00 97.00 183 THR A C 1
ATOM 1405 O O . THR A 1 183 ? -3.823 26.082 28.681 1.00 97.00 183 THR A O 1
ATOM 1408 N N . ILE A 1 184 ? -5.148 24.876 27.326 1.00 96.75 184 ILE A N 1
ATOM 1409 C CA . ILE A 1 184 ? -5.445 23.810 28.284 1.00 96.75 184 ILE A CA 1
ATOM 1410 C C . ILE A 1 184 ? -4.425 22.675 28.079 1.00 96.75 184 ILE A C 1
ATOM 1412 O O . ILE A 1 184 ? -4.392 22.094 26.989 1.00 96.75 184 ILE A O 1
ATOM 1416 N N . PRO A 1 185 ? -3.581 22.339 29.078 1.00 96.06 185 PRO A N 1
ATOM 1417 C CA . PRO A 1 185 ? -2.507 21.354 28.921 1.00 96.06 185 PRO A CA 1
ATOM 1418 C C . PRO A 1 185 ? -2.970 20.002 28.365 1.00 96.06 185 PRO A C 1
ATOM 1420 O O . PRO A 1 185 ? -2.296 19.433 27.508 1.00 96.06 185 PRO A O 1
ATOM 1423 N N . GLU A 1 186 ? -4.136 19.519 28.795 1.00 93.56 186 GLU A N 1
ATOM 1424 C CA . GLU A 1 186 ? -4.711 18.237 28.376 1.00 93.56 186 GLU A CA 1
ATOM 1425 C C . GLU A 1 186 ? -5.177 18.239 26.912 1.00 93.56 186 GLU A C 1
ATOM 1427 O O . GLU A 1 186 ? -5.218 17.189 26.271 1.00 93.56 186 GLU A O 1
ATOM 1432 N N . LEU A 1 187 ? -5.522 19.411 26.368 1.00 95.38 187 LEU A N 1
ATOM 1433 C CA . LEU A 1 187 ? -6.029 19.570 25.003 1.00 95.38 187 LEU A CA 1
ATOM 1434 C C . LEU A 1 187 ? -4.964 19.991 23.999 1.00 95.38 187 LEU A C 1
ATOM 1436 O O . LEU A 1 187 ? -5.194 19.880 22.796 1.00 95.38 187 LEU A O 1
ATOM 1440 N N . LYS A 1 188 ? -3.799 20.439 24.465 1.00 95.44 188 LYS A N 1
ATOM 1441 C CA . LYS A 1 188 ? -2.746 20.994 23.614 1.00 95.44 188 LYS A CA 1
ATOM 1442 C C . LYS A 1 188 ? -2.321 20.050 22.485 1.00 95.44 188 LYS A C 1
ATOM 1444 O O . LYS A 1 188 ? -2.253 20.473 21.332 1.00 95.44 188 LYS A O 1
ATOM 1449 N N . GLU A 1 189 ? -2.076 18.777 22.792 1.00 94.88 189 GLU A N 1
ATOM 1450 C CA . GLU A 1 189 ? -1.663 17.789 21.782 1.00 94.88 189 GLU A CA 1
ATOM 1451 C C . GLU A 1 189 ? -2.804 17.428 20.817 1.00 94.88 189 GLU A C 1
ATOM 1453 O O . GLU A 1 189 ? -2.569 17.238 19.626 1.00 94.88 189 GLU A O 1
ATOM 1458 N N . ILE A 1 190 ? -4.054 17.409 21.292 1.00 94.31 190 ILE A N 1
ATOM 1459 C CA . ILE A 1 190 ? -5.240 17.135 20.461 1.00 94.31 190 ILE A CA 1
ATOM 1460 C C . ILE A 1 190 ? -5.492 18.307 19.503 1.00 94.31 190 ILE A C 1
ATOM 1462 O O . ILE A 1 190 ? -5.730 18.099 18.316 1.00 94.31 190 ILE A O 1
ATOM 1466 N N . ALA A 1 191 ? -5.379 19.543 19.993 1.00 96.12 191 ALA A N 1
ATOM 1467 C CA . ALA A 1 191 ? -5.476 20.756 19.186 1.00 96.12 191 ALA A CA 1
ATOM 1468 C C . ALA A 1 191 ? -4.368 20.823 18.125 1.00 96.12 191 ALA A C 1
ATOM 1470 O O . ALA A 1 191 ? -4.624 21.219 16.988 1.00 96.12 191 ALA A O 1
ATOM 1471 N N . LYS A 1 192 ? -3.148 20.390 18.474 1.00 95.50 192 LYS A N 1
ATOM 1472 C CA . LYS A 1 192 ? -2.039 20.267 17.523 1.00 95.50 192 LYS A CA 1
ATOM 1473 C C . LYS A 1 192 ? -2.339 19.228 16.440 1.00 95.50 192 LYS A C 1
ATOM 1475 O O . LYS A 1 192 ? -2.182 19.547 15.268 1.00 95.50 192 LYS A O 1
ATOM 1480 N N . ALA A 1 193 ? -2.810 18.036 16.815 1.00 93.94 193 ALA A N 1
ATOM 1481 C CA . ALA A 1 193 ? -3.199 16.994 15.862 1.00 93.94 193 ALA A CA 1
ATOM 1482 C C . ALA A 1 193 ? -4.330 17.458 14.926 1.00 93.94 193 ALA A C 1
ATOM 1484 O O . ALA A 1 193 ? -4.266 17.226 13.723 1.00 93.94 193 ALA A O 1
ATOM 1485 N N . TYR A 1 194 ? -5.326 18.179 15.456 1.00 95.50 194 TYR A N 1
ATOM 1486 C CA . TYR A 1 194 ? -6.391 18.791 14.655 1.00 95.50 194 TYR A CA 1
ATOM 1487 C C . TYR A 1 194 ? -5.835 19.779 13.629 1.00 95.50 194 TYR A C 1
ATOM 1489 O O . TYR A 1 194 ? -6.192 19.709 12.456 1.00 95.50 194 TYR A O 1
ATOM 1497 N N . GLN A 1 195 ? -4.963 20.694 14.060 1.00 95.44 195 GLN A N 1
ATOM 1498 C CA . GLN A 1 195 ? -4.423 21.730 13.185 1.00 95.44 195 GLN A CA 1
ATOM 1499 C C . GLN A 1 195 ? -3.502 21.144 12.105 1.00 95.44 195 GLN A C 1
ATOM 1501 O O . GLN A 1 195 ? -3.564 21.586 10.958 1.00 95.44 195 GLN A O 1
ATOM 1506 N N . ASP A 1 196 ? -2.693 20.139 12.452 1.00 93.44 196 ASP A N 1
ATOM 1507 C CA . ASP A 1 196 ? -1.845 19.409 11.505 1.00 93.44 196 ASP A CA 1
ATOM 1508 C C . ASP A 1 196 ? -2.685 18.702 10.432 1.00 93.44 196 ASP A C 1
ATOM 1510 O O . ASP A 1 196 ? -2.529 18.968 9.238 1.00 93.44 196 ASP A O 1
ATOM 1514 N N . LEU A 1 197 ? -3.660 17.890 10.857 1.00 93.38 197 LEU A N 1
ATOM 1515 C CA . LEU A 1 197 ? -4.541 17.168 9.943 1.00 93.38 197 LEU A CA 1
ATOM 1516 C C . LEU A 1 197 ? -5.362 18.126 9.069 1.00 93.38 197 LEU A C 1
ATOM 1518 O O . LEU A 1 197 ? -5.460 17.919 7.864 1.00 93.38 197 LEU A O 1
ATOM 1522 N N . LEU A 1 198 ? -5.920 19.199 9.641 1.00 94.44 198 LEU A N 1
ATOM 1523 C CA . LEU A 1 198 ? -6.668 20.202 8.879 1.00 94.44 198 LEU A CA 1
ATOM 1524 C C . LEU A 1 198 ? -5.794 20.872 7.813 1.00 94.44 198 LEU A C 1
ATOM 1526 O O . LEU A 1 198 ? -6.264 21.095 6.702 1.00 94.44 198 LEU A O 1
ATOM 1530 N N . THR A 1 199 ? -4.540 21.189 8.142 1.00 92.88 199 THR A N 1
ATOM 1531 C CA . THR A 1 199 ? -3.600 21.802 7.193 1.00 92.88 199 THR A CA 1
ATOM 1532 C C . THR A 1 199 ? -3.307 20.845 6.042 1.00 92.88 199 THR A C 1
ATOM 1534 O O . THR A 1 199 ? -3.473 21.216 4.885 1.00 92.88 199 THR A O 1
ATOM 1537 N N . ARG A 1 200 ? -2.976 19.583 6.343 1.00 91.06 200 ARG A N 1
ATOM 1538 C CA . ARG A 1 200 ? -2.725 18.548 5.327 1.00 91.06 200 ARG A CA 1
ATOM 1539 C C . ARG A 1 200 ? -3.924 18.329 4.403 1.00 91.06 200 ARG A C 1
ATOM 1541 O O . ARG A 1 200 ? -3.751 18.259 3.190 1.00 91.06 200 ARG A O 1
ATOM 1548 N N . LEU A 1 201 ? -5.137 18.265 4.955 1.00 91.88 201 LEU A N 1
ATOM 1549 C CA . LEU A 1 201 ? -6.353 18.079 4.160 1.00 91.88 201 LEU A CA 1
ATOM 1550 C C . LEU A 1 201 ? -6.716 19.322 3.330 1.00 91.88 201 LEU A C 1
ATOM 1552 O O . LEU A 1 201 ? -7.159 19.179 2.197 1.00 91.88 201 LEU A O 1
ATOM 1556 N N . LYS A 1 202 ? -6.478 20.540 3.836 1.00 91.75 202 LYS A N 1
ATOM 1557 C CA . LYS A 1 202 ? -6.640 21.769 3.040 1.00 91.75 202 LYS A CA 1
ATOM 1558 C C . LYS A 1 202 ? -5.653 21.830 1.879 1.00 91.75 202 LYS A C 1
ATOM 1560 O O . LYS A 1 202 ? -6.055 22.180 0.774 1.00 91.75 202 LYS A O 1
ATOM 1565 N N . ASN A 1 203 ? -4.398 21.450 2.112 1.00 88.56 203 ASN A N 1
ATOM 1566 C CA . ASN A 1 203 ? -3.403 21.377 1.047 1.00 88.56 203 ASN A CA 1
ATOM 1567 C C . ASN A 1 203 ? -3.803 20.324 0.001 1.00 88.56 203 ASN A C 1
ATOM 1569 O O . ASN A 1 203 ? -3.636 20.555 -1.192 1.00 88.56 203 ASN A O 1
ATOM 1573 N N . LEU A 1 204 ? -4.384 19.196 0.429 1.00 88.75 204 LEU A N 1
ATOM 1574 C CA . LEU A 1 204 ? -4.953 18.195 -0.475 1.00 88.75 204 LEU A CA 1
ATOM 1575 C C . LEU A 1 204 ? -6.131 18.755 -1.294 1.00 88.75 204 LEU A C 1
ATOM 1577 O O . LEU A 1 204 ? -6.181 18.542 -2.502 1.00 88.75 204 LEU A O 1
ATOM 1581 N N . ASP A 1 205 ? -7.058 19.490 -0.676 1.00 90.56 205 ASP A N 1
ATOM 1582 C CA . ASP A 1 205 ? -8.175 20.129 -1.388 1.00 90.56 205 ASP A CA 1
ATOM 1583 C C . ASP A 1 205 ? -7.678 21.150 -2.421 1.00 90.56 205 ASP A C 1
ATOM 1585 O O . ASP A 1 205 ? -8.154 21.178 -3.559 1.00 90.56 205 ASP A O 1
ATOM 1589 N N . GLU A 1 206 ? -6.704 21.980 -2.045 1.00 89.31 206 GLU A N 1
ATOM 1590 C CA . GLU A 1 206 ? -6.074 22.947 -2.942 1.00 89.31 206 GLU A CA 1
ATOM 1591 C C . GLU A 1 206 ? -5.360 22.249 -4.105 1.00 89.31 206 GLU A C 1
ATOM 1593 O O . GLU A 1 206 ? -5.544 22.626 -5.263 1.00 89.31 206 GLU A O 1
ATOM 1598 N N . ALA A 1 207 ? -4.628 21.176 -3.816 1.00 84.81 207 ALA A N 1
ATOM 1599 C CA . ALA A 1 207 ? -3.972 20.343 -4.811 1.00 84.81 207 ALA A CA 1
ATOM 1600 C C . ALA A 1 207 ? -4.959 19.745 -5.822 1.00 84.81 207 ALA A C 1
ATOM 1602 O O . ALA A 1 207 ? -4.736 19.824 -7.032 1.00 84.81 207 ALA A O 1
ATOM 1603 N N . ILE A 1 208 ? -6.073 19.183 -5.339 1.00 86.50 208 ILE A N 1
ATOM 1604 C CA . ILE A 1 208 ? -7.136 18.620 -6.182 1.00 86.50 208 ILE A CA 1
ATOM 1605 C C . ILE A 1 208 ? -7.773 19.721 -7.037 1.00 86.50 208 ILE A C 1
ATOM 1607 O O . ILE A 1 208 ? -7.982 19.528 -8.235 1.00 86.50 208 ILE A O 1
ATOM 1611 N N . LYS A 1 209 ? -8.046 20.892 -6.450 1.00 89.50 209 LYS A N 1
ATOM 1612 C CA . LYS A 1 209 ? -8.668 22.028 -7.142 1.00 89.50 209 LYS A CA 1
ATOM 1613 C C . LYS A 1 209 ? -7.765 22.626 -8.222 1.00 89.50 209 LYS A C 1
ATOM 1615 O O . LYS A 1 209 ? -8.255 22.961 -9.300 1.00 89.50 209 LYS A O 1
ATOM 1620 N N . ASN A 1 210 ? -6.468 22.752 -7.950 1.00 87.00 210 ASN A N 1
ATOM 1621 C CA . ASN A 1 210 ? -5.492 23.342 -8.868 1.00 87.00 210 ASN A CA 1
ATOM 1622 C C . ASN A 1 210 ? -5.004 22.345 -9.933 1.00 87.00 210 ASN A C 1
ATOM 1624 O O . ASN A 1 210 ? -4.417 22.754 -10.936 1.00 87.00 210 ASN A O 1
ATOM 1628 N N . ARG A 1 211 ? -5.285 21.045 -9.765 1.00 84.25 211 ARG A N 1
ATOM 1629 C CA . ARG A 1 211 ? -4.848 19.977 -10.675 1.00 84.25 211 ARG A CA 1
ATOM 1630 C C . ARG A 1 211 ? -5.151 20.253 -12.154 1.00 84.25 211 ARG A C 1
ATOM 1632 O O . ARG A 1 211 ? -4.221 20.120 -12.945 1.00 84.25 211 ARG A O 1
ATOM 1639 N N . PRO A 1 212 ? -6.363 20.670 -12.578 1.00 85.94 212 PRO A N 1
ATOM 1640 C CA . PRO A 1 212 ? -6.631 20.917 -13.997 1.00 85.94 212 PRO A CA 1
ATOM 1641 C C . PRO A 1 212 ? -5.753 22.027 -14.590 1.00 85.94 212 PRO A C 1
ATOM 1643 O O . PRO A 1 212 ? -5.311 21.922 -15.732 1.00 85.94 212 PRO A O 1
ATOM 1646 N N . GLN A 1 213 ? -5.471 23.074 -13.808 1.00 89.75 213 GLN A N 1
ATOM 1647 C CA . GLN A 1 213 ? -4.616 24.182 -14.233 1.00 89.75 213 GLN A CA 1
ATOM 1648 C C . GLN A 1 213 ? -3.154 23.740 -14.353 1.00 89.75 213 GLN A C 1
ATOM 1650 O O . GLN A 1 213 ? -2.509 24.055 -15.350 1.00 89.75 213 GLN A O 1
ATOM 1655 N N . ILE A 1 214 ? -2.655 22.975 -13.378 1.00 86.19 214 ILE A N 1
ATOM 1656 C CA . ILE A 1 214 ? -1.286 22.440 -13.392 1.00 86.19 214 ILE A CA 1
ATOM 1657 C C . ILE A 1 214 ? -1.103 21.463 -14.558 1.00 86.19 214 ILE A C 1
ATOM 1659 O O . ILE A 1 214 ? -0.128 21.569 -15.294 1.00 86.19 214 ILE A O 1
ATOM 1663 N N . ILE A 1 215 ? -2.068 20.569 -14.800 1.00 87.12 215 ILE A N 1
ATOM 1664 C CA . ILE A 1 215 ? -2.045 19.658 -15.955 1.00 87.12 215 ILE A CA 1
ATOM 1665 C C . ILE A 1 215 ? -1.970 20.450 -17.262 1.00 87.12 215 ILE A C 1
ATOM 1667 O O . ILE A 1 215 ? -1.135 20.155 -18.116 1.00 87.12 215 ILE A O 1
ATOM 1671 N N . ALA A 1 216 ? -2.812 21.475 -17.418 1.00 90.25 216 ALA A N 1
ATOM 1672 C CA . ALA A 1 216 ? -2.797 22.319 -18.608 1.00 90.25 216 ALA A CA 1
ATOM 1673 C C . ALA A 1 216 ? -1.447 23.034 -18.788 1.00 90.25 216 ALA A C 1
ATOM 1675 O O . ALA A 1 216 ? -0.939 23.110 -19.909 1.00 90.25 216 ALA A O 1
ATOM 1676 N N . GLN A 1 217 ? -0.843 23.510 -17.696 1.00 91.69 217 GLN A N 1
ATOM 1677 C CA . GLN A 1 217 ? 0.478 24.134 -17.706 1.00 91.69 217 GLN A CA 1
ATOM 1678 C C . GLN A 1 217 ? 1.580 23.140 -18.098 1.00 91.69 217 GLN A C 1
ATOM 1680 O O . GLN A 1 217 ? 2.349 23.431 -19.011 1.00 91.69 217 GLN A O 1
ATOM 1685 N N . ASN A 1 218 ? 1.619 21.955 -17.484 1.00 91.06 218 ASN A N 1
ATOM 1686 C CA . ASN A 1 218 ? 2.603 20.910 -17.779 1.00 91.06 218 ASN A CA 1
ATOM 1687 C C . ASN A 1 218 ? 2.513 20.437 -19.232 1.00 91.06 218 ASN A C 1
ATOM 1689 O O . ASN A 1 218 ? 3.538 20.279 -19.899 1.00 91.06 218 ASN A O 1
ATOM 1693 N N . ILE A 1 219 ? 1.293 20.255 -19.749 1.00 92.38 219 ILE A N 1
ATOM 1694 C CA . ILE A 1 219 ? 1.056 19.940 -21.162 1.00 92.38 219 ILE A CA 1
ATOM 1695 C C . ILE A 1 219 ? 1.564 21.083 -22.048 1.00 92.38 219 ILE A C 1
ATOM 1697 O O . ILE A 1 219 ? 2.266 20.829 -23.025 1.00 92.38 219 ILE A O 1
ATOM 1701 N N . GLY A 1 220 ? 1.249 22.336 -21.705 1.00 93.81 220 GLY A N 1
ATOM 1702 C CA . GLY A 1 220 ? 1.709 23.515 -22.442 1.00 93.81 220 GLY A CA 1
ATOM 1703 C C . GLY A 1 220 ? 3.236 23.622 -22.503 1.00 93.81 220 GLY A C 1
ATOM 1704 O O . GLY A 1 220 ? 3.794 23.795 -23.587 1.00 93.81 220 GLY A O 1
ATOM 1705 N N . HIS A 1 221 ? 3.915 23.453 -21.367 1.00 93.69 221 HIS A N 1
ATOM 1706 C CA . HIS A 1 221 ? 5.377 23.431 -21.286 1.00 93.69 221 HIS A CA 1
ATOM 1707 C C . HIS A 1 221 ? 5.969 22.277 -22.096 1.00 93.69 221 HIS A C 1
ATOM 1709 O O . HIS A 1 221 ? 6.881 22.496 -22.890 1.00 93.69 221 HIS A O 1
ATOM 1715 N N . SER A 1 222 ? 5.396 21.076 -21.973 1.00 95.06 222 SER A N 1
ATOM 1716 C CA . SER A 1 222 ? 5.850 19.897 -22.716 1.00 95.06 222 SER A CA 1
ATOM 1717 C C . SER A 1 222 ? 5.766 20.115 -24.223 1.00 95.06 222 SER A C 1
ATOM 1719 O O . SER A 1 222 ? 6.723 19.817 -24.933 1.00 95.06 222 SER A O 1
ATOM 1721 N N . LYS A 1 223 ? 4.671 20.704 -24.723 1.00 96.31 223 LYS A N 1
ATOM 1722 C CA . LYS A 1 223 ? 4.534 21.063 -26.143 1.00 96.31 223 LYS A CA 1
ATOM 1723 C C . LYS A 1 223 ? 5.592 22.071 -26.583 1.00 96.31 223 LYS A C 1
ATOM 1725 O O . LYS A 1 223 ? 6.305 21.817 -27.549 1.00 96.31 223 LYS A O 1
ATOM 1730 N N . ALA A 1 224 ? 5.741 23.171 -25.846 1.00 95.62 224 ALA A N 1
ATOM 1731 C CA . ALA A 1 224 ? 6.724 24.204 -26.166 1.00 95.62 224 ALA A CA 1
ATOM 1732 C C . ALA A 1 224 ? 8.164 23.657 -26.157 1.00 95.62 224 ALA A C 1
ATOM 1734 O O . ALA A 1 224 ? 8.982 24.009 -27.007 1.00 95.62 224 ALA A O 1
ATOM 1735 N N . ASN A 1 225 ? 8.479 22.763 -25.220 1.00 95.75 225 ASN A N 1
ATOM 1736 C CA . ASN A 1 225 ? 9.790 22.133 -25.125 1.00 95.75 225 ASN A CA 1
ATOM 1737 C C . ASN A 1 225 ? 10.027 21.110 -26.241 1.00 95.75 225 ASN A C 1
ATOM 1739 O O . ASN A 1 225 ? 11.135 21.056 -26.766 1.00 95.75 225 ASN A O 1
ATOM 1743 N N . LEU A 1 226 ? 9.008 20.356 -26.665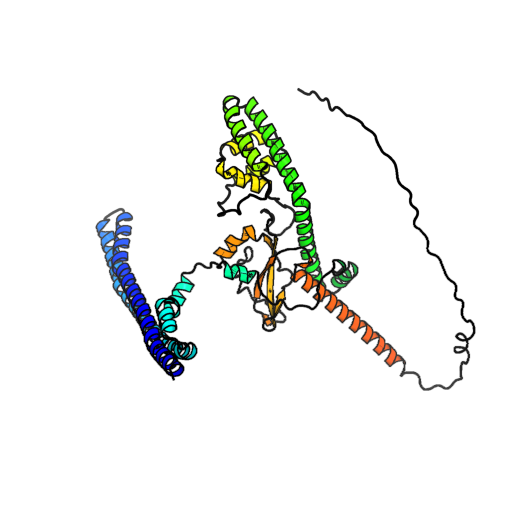 1.00 96.50 226 LEU A N 1
ATOM 1744 C CA . LEU A 1 226 ? 9.104 19.469 -27.830 1.00 96.50 226 LEU A CA 1
ATOM 1745 C C . LEU A 1 226 ? 9.323 20.250 -29.133 1.00 96.50 226 LEU A C 1
ATOM 1747 O O . LEU A 1 226 ? 10.130 19.831 -29.960 1.00 96.50 226 LEU A O 1
ATOM 1751 N N . GLU A 1 227 ? 8.682 21.409 -29.300 1.00 96.38 227 GLU A N 1
ATOM 1752 C CA . GLU A 1 227 ? 8.930 22.305 -30.439 1.00 96.38 227 GLU A CA 1
ATOM 1753 C C . GLU A 1 227 ? 10.374 22.827 -30.442 1.00 96.38 227 GLU A C 1
ATOM 1755 O O . GLU A 1 227 ? 11.066 22.757 -31.461 1.00 96.38 227 GLU A O 1
ATOM 1760 N N . ARG A 1 228 ? 10.869 23.295 -29.287 1.00 96.44 228 ARG A N 1
ATOM 1761 C CA . ARG A 1 228 ? 12.275 23.710 -29.122 1.00 96.44 228 ARG A CA 1
ATOM 1762 C C . ARG A 1 228 ? 13.239 22.565 -29.410 1.00 96.44 228 ARG A C 1
ATOM 1764 O O . ARG A 1 228 ? 14.262 22.776 -30.059 1.00 96.44 228 ARG A O 1
ATOM 1771 N N . LEU A 1 229 ? 12.905 21.359 -28.958 1.00 96.38 229 LEU A N 1
ATOM 1772 C CA . LEU A 1 229 ? 13.696 20.160 -29.193 1.00 96.38 229 LEU A CA 1
ATOM 1773 C C . LEU A 1 229 ? 13.742 19.810 -30.685 1.00 96.38 229 LEU A C 1
ATOM 1775 O O . LEU A 1 229 ? 14.813 19.514 -31.203 1.00 96.38 229 LEU A O 1
ATOM 1779 N N . ALA A 1 230 ? 12.623 19.923 -31.405 1.00 96.75 230 ALA A N 1
ATOM 1780 C CA . ALA A 1 230 ? 12.580 19.717 -32.851 1.00 96.75 230 ALA A CA 1
ATOM 1781 C C . ALA A 1 230 ? 13.439 20.738 -33.616 1.00 96.75 230 ALA A C 1
ATOM 1783 O O . ALA A 1 230 ? 14.152 20.356 -34.544 1.00 96.75 230 ALA A O 1
ATOM 1784 N N . ILE A 1 231 ? 13.427 22.014 -33.208 1.00 96.88 231 ILE A N 1
ATOM 1785 C CA . ILE A 1 231 ? 14.311 23.049 -33.776 1.00 96.88 231 ILE A CA 1
ATOM 1786 C C . ILE A 1 231 ? 15.781 22.690 -33.524 1.00 96.88 231 ILE A C 1
ATOM 1788 O O . ILE A 1 231 ? 16.572 22.678 -34.464 1.00 96.88 231 ILE A O 1
ATOM 1792 N N . TYR A 1 232 ? 16.129 22.326 -32.288 1.00 96.56 232 TYR A N 1
ATOM 1793 C CA . TYR A 1 232 ? 17.482 21.900 -31.930 1.00 96.56 232 TYR A CA 1
ATOM 1794 C C . TYR A 1 232 ? 17.959 20.712 -32.781 1.00 96.56 232 TYR A C 1
ATOM 1796 O O . TYR A 1 232 ? 19.056 20.750 -33.336 1.00 96.56 232 TYR A O 1
ATOM 1804 N N . VAL A 1 233 ? 17.124 19.681 -32.945 1.00 97.31 233 VAL A N 1
ATOM 1805 C CA . VAL A 1 233 ? 17.446 18.506 -33.772 1.00 97.31 233 VAL A CA 1
ATOM 1806 C C . VAL A 1 233 ? 17.615 18.898 -35.235 1.00 97.31 233 VAL A C 1
ATOM 1808 O O . VAL A 1 233 ? 18.546 18.433 -35.879 1.00 97.31 233 VAL A O 1
ATOM 1811 N N . LYS A 1 234 ? 16.781 19.796 -35.764 1.00 97.38 234 LYS A N 1
ATOM 1812 C CA . LYS A 1 234 ? 16.940 20.300 -37.133 1.00 97.38 234 LYS A CA 1
ATOM 1813 C C . LYS A 1 234 ? 18.288 20.995 -37.343 1.00 97.38 234 LYS A C 1
ATOM 1815 O O . LYS A 1 234 ? 18.896 20.828 -38.394 1.00 97.38 234 LYS A O 1
ATOM 1820 N N . GLU A 1 235 ? 18.733 21.780 -36.365 1.00 97.19 235 GLU A N 1
ATOM 1821 C CA . GLU A 1 235 ? 19.968 22.565 -36.448 1.00 97.19 235 GLU A CA 1
ATOM 1822 C C . GLU A 1 235 ? 21.234 21.733 -36.210 1.00 97.19 235 GLU A C 1
ATOM 1824 O O . GLU A 1 235 ? 22.250 21.976 -36.858 1.00 97.19 235 GLU A O 1
ATOM 1829 N N . GLN A 1 236 ? 21.192 20.770 -35.285 1.00 97.31 236 GLN A N 1
ATOM 1830 C CA . GLN A 1 236 ? 22.375 20.018 -34.837 1.00 97.31 236 GLN A CA 1
ATOM 1831 C C . GLN A 1 236 ? 22.441 18.583 -35.385 1.00 97.31 236 GLN A C 1
ATOM 1833 O O . GLN A 1 236 ? 23.516 17.987 -35.438 1.00 97.31 236 GLN A O 1
ATOM 1838 N N . HIS A 1 237 ? 21.306 18.024 -35.805 1.00 96.19 237 HIS A N 1
ATOM 1839 C CA . HIS A 1 237 ? 21.133 16.622 -36.194 1.00 96.19 237 HIS A CA 1
ATOM 1840 C C . HIS A 1 237 ? 20.219 16.500 -37.427 1.00 96.19 237 HIS A C 1
ATOM 1842 O O . HIS A 1 237 ? 19.262 15.726 -37.436 1.00 96.19 237 HIS A O 1
ATOM 1848 N N . GLU A 1 238 ? 20.503 17.274 -38.482 1.00 96.62 238 GLU A N 1
ATOM 1849 C CA . GLU A 1 238 ? 19.654 17.380 -39.683 1.00 96.62 238 GLU A CA 1
ATOM 1850 C C . GLU A 1 238 ? 19.267 16.012 -40.282 1.00 96.62 238 GLU A C 1
ATOM 1852 O O . GLU A 1 238 ? 18.125 15.829 -40.704 1.00 96.62 238 GLU A O 1
ATOM 1857 N N . SER A 1 239 ? 20.177 15.027 -40.259 1.00 97.19 239 SER A N 1
ATOM 1858 C CA . SER A 1 239 ? 19.922 13.664 -40.755 1.00 97.19 239 SER A CA 1
ATOM 1859 C C . SER A 1 239 ? 18.817 12.919 -40.008 1.00 97.19 239 SER A C 1
ATOM 1861 O O . SER A 1 239 ? 18.181 12.037 -40.582 1.00 97.19 239 SER A O 1
ATOM 1863 N N . ASP A 1 240 ? 18.590 13.262 -38.742 1.00 97.12 240 ASP A N 1
ATOM 1864 C CA .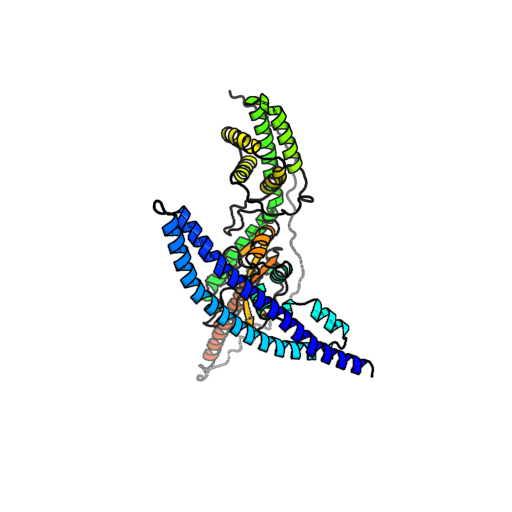 ASP A 1 240 ? 17.678 12.554 -37.844 1.00 97.12 240 ASP A CA 1
ATOM 1865 C C . ASP A 1 240 ? 16.321 13.271 -37.742 1.00 97.12 240 ASP A C 1
ATOM 1867 O O . ASP A 1 240 ? 15.353 12.708 -37.224 1.00 97.12 240 ASP A O 1
ATOM 1871 N N . PHE A 1 241 ? 16.227 14.504 -38.258 1.00 97.31 241 PHE A N 1
ATOM 1872 C CA . PHE A 1 241 ? 15.087 15.399 -38.062 1.00 97.31 241 PHE A CA 1
ATOM 1873 C C . PHE A 1 241 ? 13.755 14.811 -38.540 1.00 97.31 241 PHE A C 1
ATOM 1875 O O . PHE A 1 241 ? 12.763 14.906 -37.824 1.00 97.31 241 PHE A O 1
ATOM 1882 N N . GLU A 1 242 ? 13.710 14.170 -39.711 1.00 97.06 242 GLU A N 1
ATOM 1883 C CA . GLU A 1 242 ? 12.463 13.602 -40.245 1.00 97.06 242 GLU A CA 1
ATOM 1884 C C . GLU A 1 242 ? 11.919 12.476 -39.347 1.00 97.06 242 GLU A C 1
ATOM 1886 O O . GLU A 1 242 ? 10.738 12.461 -38.989 1.00 97.06 242 GLU A O 1
ATOM 1891 N N . ALA A 1 243 ? 12.795 11.558 -38.924 1.00 96.62 243 ALA A N 1
ATOM 1892 C CA . ALA A 1 243 ? 12.428 10.459 -38.036 1.00 96.62 243 ALA A CA 1
ATOM 1893 C C . ALA A 1 243 ? 12.041 10.966 -36.638 1.00 96.62 243 ALA A C 1
ATOM 1895 O O . ALA A 1 243 ? 11.073 10.479 -36.049 1.00 96.62 243 ALA A O 1
ATOM 1896 N N . PHE A 1 244 ? 12.771 11.958 -36.125 1.00 97.12 244 PHE A N 1
ATOM 1897 C CA . PHE A 1 244 ? 12.485 12.593 -34.845 1.00 97.12 244 PHE A CA 1
ATOM 1898 C C . PHE A 1 244 ? 11.140 13.332 -34.862 1.00 97.12 244 PHE A C 1
ATOM 1900 O O . PHE A 1 244 ? 10.313 13.098 -33.984 1.00 97.12 244 PHE A O 1
ATOM 1907 N N . SER A 1 245 ? 10.875 14.150 -35.887 1.00 97.19 245 SER A N 1
ATOM 1908 C CA . SER A 1 245 ? 9.622 14.902 -36.034 1.00 97.19 245 SER A CA 1
ATOM 1909 C C . SER A 1 245 ? 8.413 13.973 -36.027 1.00 97.19 245 SER A C 1
ATOM 1911 O O . SER A 1 245 ? 7.462 14.214 -35.293 1.00 97.19 245 SER A O 1
ATOM 1913 N N . LYS A 1 246 ? 8.483 12.850 -36.752 1.00 97.12 246 LYS A N 1
ATOM 1914 C CA . LYS A 1 246 ? 7.407 11.853 -36.758 1.00 97.12 246 LYS A CA 1
ATOM 1915 C C . LYS A 1 246 ? 7.131 11.272 -35.364 1.00 97.12 246 LYS A C 1
ATOM 1917 O O . LYS A 1 246 ? 5.977 11.028 -35.021 1.00 97.12 246 LYS A O 1
ATOM 1922 N N . ARG A 1 247 ? 8.175 11.041 -34.560 1.00 97.12 247 ARG A N 1
ATOM 1923 C CA . ARG A 1 247 ? 8.027 10.562 -33.173 1.00 97.12 247 ARG A CA 1
ATOM 1924 C C . ARG A 1 247 ? 7.454 11.636 -32.255 1.00 97.12 247 ARG A C 1
ATOM 1926 O O . ARG A 1 247 ? 6.674 11.303 -31.371 1.00 97.12 247 ARG A O 1
ATOM 1933 N N . VAL A 1 248 ? 7.825 12.900 -32.457 1.00 97.00 248 VAL A N 1
ATOM 1934 C CA . VAL A 1 248 ? 7.218 14.027 -31.737 1.00 97.00 248 VAL A CA 1
ATOM 1935 C C . VAL A 1 248 ? 5.732 14.125 -32.069 1.00 97.00 248 VAL A C 1
ATOM 1937 O O . VAL A 1 248 ? 4.933 14.211 -31.145 1.00 97.00 248 VAL A O 1
ATOM 1940 N N . ASP A 1 249 ? 5.346 14.018 -33.341 1.00 96.81 249 ASP A N 1
ATOM 1941 C CA . ASP A 1 249 ? 3.937 14.033 -33.753 1.00 96.81 249 ASP A CA 1
ATOM 1942 C C . ASP A 1 249 ? 3.141 12.886 -33.108 1.00 96.81 249 ASP A C 1
ATOM 1944 O O . ASP A 1 249 ? 2.032 13.088 -32.611 1.00 96.81 249 ASP A O 1
ATOM 1948 N N . GLU A 1 250 ? 3.721 11.682 -33.058 1.00 96.00 250 GLU A N 1
ATOM 1949 C CA . GLU A 1 250 ? 3.132 10.530 -32.367 1.00 96.00 250 GLU A CA 1
ATOM 1950 C C . GLU A 1 250 ? 2.978 10.787 -30.858 1.00 96.00 250 GLU A C 1
ATOM 1952 O O . GLU A 1 250 ? 1.920 10.525 -30.287 1.00 96.00 250 GLU A O 1
ATOM 1957 N N . PHE A 1 251 ? 3.992 11.359 -30.205 1.00 95.69 251 PHE A N 1
ATOM 1958 C CA . PHE A 1 251 ? 3.923 11.721 -28.789 1.00 95.69 251 PHE A CA 1
ATOM 1959 C C . PHE A 1 251 ? 2.878 12.812 -28.512 1.00 95.69 251 PHE A C 1
ATOM 1961 O O . PHE A 1 251 ? 2.115 12.710 -27.551 1.00 95.69 251 PHE A O 1
ATOM 1968 N N . LEU A 1 252 ? 2.803 13.838 -29.364 1.00 95.75 252 LEU A N 1
ATOM 1969 C CA . LEU A 1 252 ? 1.814 14.913 -29.268 1.00 95.75 252 LEU A CA 1
ATOM 1970 C C . LEU A 1 252 ? 0.389 14.381 -29.424 1.00 95.75 252 LEU A C 1
ATOM 1972 O O . LEU A 1 252 ? -0.498 14.816 -28.691 1.00 95.75 252 LEU A O 1
ATOM 1976 N N . LEU A 1 253 ? 0.179 13.384 -30.293 1.00 94.44 253 LEU A N 1
ATOM 1977 C CA . LEU A 1 253 ? -1.103 12.691 -30.399 1.00 94.44 253 LEU A CA 1
ATOM 1978 C C . LEU A 1 253 ? -1.512 12.083 -29.049 1.00 94.44 253 LEU A C 1
ATOM 1980 O O . LEU A 1 253 ? -2.646 12.271 -28.619 1.00 94.44 253 LEU A O 1
ATOM 1984 N N . HIS A 1 254 ? -0.594 11.409 -28.347 1.00 92.44 254 HIS A N 1
ATOM 1985 C CA . HIS A 1 254 ? -0.864 10.891 -27.000 1.00 92.44 254 HIS A CA 1
ATOM 1986 C C . HIS A 1 254 ? -1.137 12.007 -25.988 1.00 92.44 254 HIS A C 1
ATOM 1988 O O . HIS A 1 254 ? -2.042 11.878 -25.162 1.00 92.44 254 HIS A O 1
ATOM 1994 N N . LEU A 1 255 ? -0.385 13.105 -26.067 1.00 92.06 255 LEU A N 1
ATOM 1995 C CA . LEU A 1 255 ? -0.522 14.251 -25.173 1.00 92.06 255 LEU A CA 1
ATOM 1996 C C . LEU A 1 255 ? -1.889 14.944 -25.317 1.00 92.06 255 LEU A C 1
ATOM 1998 O O . LEU A 1 255 ? -2.415 15.431 -24.316 1.00 92.06 255 LEU A O 1
ATOM 2002 N N . ASP A 1 256 ? -2.486 14.922 -26.513 1.00 91.19 256 ASP A N 1
ATOM 2003 C CA . ASP A 1 256 ? -3.789 15.526 -26.828 1.00 91.19 256 ASP A CA 1
ATOM 2004 C C . ASP A 1 256 ? -5.006 14.627 -26.550 1.00 91.19 256 ASP A C 1
ATOM 2006 O O . ASP A 1 256 ? -6.139 15.116 -26.491 1.00 91.19 256 ASP A O 1
ATOM 2010 N N . LEU A 1 257 ? -4.820 13.319 -26.345 1.00 86.31 257 LEU A N 1
ATOM 2011 C CA . LEU A 1 257 ? -5.929 12.415 -26.022 1.00 86.31 257 LEU A CA 1
ATOM 2012 C C . LEU A 1 257 ? -6.514 12.741 -24.637 1.00 86.31 257 LEU A C 1
ATOM 2014 O O . LEU A 1 257 ? -5.824 12.638 -23.627 1.00 86.31 257 LEU A O 1
ATOM 2018 N N . SER A 1 258 ? -7.796 13.115 -24.561 1.00 62.25 258 SER A N 1
ATOM 2019 C CA . SER A 1 258 ? -8.470 13.438 -23.290 1.00 62.25 258 SER A CA 1
ATOM 2020 C C . SER A 1 258 ? -8.434 12.275 -22.285 1.00 62.25 258 SER A C 1
ATOM 2022 O O . SER A 1 258 ? -8.516 11.116 -22.697 1.00 62.25 258 SER A O 1
ATOM 2024 N N . ASP A 1 259 ? -8.421 12.588 -20.985 1.00 61.47 259 ASP A N 1
ATOM 2025 C CA . ASP A 1 259 ? -8.331 11.639 -19.854 1.00 61.47 259 ASP A CA 1
ATOM 2026 C C . ASP A 1 259 ? -9.355 10.487 -19.872 1.00 61.47 259 ASP A C 1
ATOM 2028 O O . ASP A 1 259 ? -9.141 9.457 -19.242 1.00 61.47 259 ASP A O 1
ATOM 2032 N N . SER A 1 260 ? -10.455 10.611 -20.622 1.00 50.59 260 SER A N 1
ATOM 2033 C CA . SER A 1 260 ? -11.547 9.626 -20.639 1.00 50.59 260 SER A CA 1
ATOM 2034 C C . SER A 1 260 ? -11.189 8.235 -21.194 1.00 50.59 260 SER A C 1
ATOM 2036 O O . SER A 1 260 ? -11.968 7.306 -20.996 1.00 50.59 260 SER A O 1
ATOM 2038 N N . ASN A 1 261 ? -10.033 8.071 -21.852 1.00 50.88 261 ASN A N 1
ATOM 2039 C CA . ASN A 1 261 ? -9.641 6.821 -22.522 1.00 50.88 261 ASN A CA 1
ATOM 2040 C C . ASN A 1 261 ? -8.316 6.211 -22.045 1.00 50.88 261 ASN A C 1
ATOM 2042 O O . ASN A 1 261 ? -7.886 5.205 -22.614 1.00 50.88 261 ASN A O 1
ATOM 2046 N N . PHE A 1 262 ? -7.660 6.776 -21.028 1.00 54.25 262 PHE A N 1
ATOM 2047 C CA . PHE A 1 262 ? -6.482 6.120 -20.467 1.00 54.25 262 PHE A CA 1
ATOM 2048 C C . PHE A 1 262 ? -6.946 4.897 -19.676 1.00 54.25 262 PHE A C 1
ATOM 2050 O O . PHE A 1 262 ? -7.623 4.994 -18.651 1.00 54.25 262 PHE A O 1
ATOM 2057 N N . ALA A 1 263 ? -6.680 3.717 -20.238 1.00 48.47 263 ALA A N 1
ATOM 2058 C CA . ALA A 1 263 ? -6.925 2.458 -19.562 1.00 48.47 263 ALA A CA 1
ATOM 2059 C C . ALA A 1 263 ? -6.181 2.493 -18.225 1.00 48.47 263 ALA A C 1
ATOM 2061 O O . ALA A 1 263 ? -4.996 2.815 -18.206 1.00 48.47 263 ALA A O 1
ATOM 2062 N N . ARG A 1 264 ? -6.881 2.169 -17.126 1.00 52.47 264 ARG A N 1
ATOM 2063 C CA . ARG A 1 264 ? -6.266 2.033 -15.796 1.00 52.47 264 ARG A CA 1
ATOM 2064 C C . ARG A 1 264 ? -4.946 1.270 -15.938 1.00 52.47 264 ARG A C 1
ATOM 2066 O O . ARG A 1 264 ? -4.977 0.232 -16.607 1.00 52.47 264 ARG A O 1
ATOM 2073 N N . PRO A 1 265 ? -3.843 1.746 -15.336 1.00 48.47 265 PRO A N 1
ATOM 2074 C CA . PRO A 1 265 ? -2.527 1.157 -15.525 1.00 48.47 265 PRO A CA 1
ATOM 2075 C C . PRO A 1 265 ? -2.590 -0.343 -15.224 1.00 48.47 265 PRO A C 1
ATOM 2077 O O . PRO A 1 265 ? -2.789 -0.776 -14.088 1.00 48.47 265 PRO A O 1
ATOM 2080 N N . GLY A 1 266 ? -2.513 -1.143 -16.286 1.00 47.88 266 GLY A N 1
ATOM 2081 C CA . GLY A 1 266 ? -2.388 -2.585 -16.193 1.00 47.88 266 GLY A CA 1
ATOM 2082 C C . GLY A 1 266 ? -0.941 -2.887 -15.859 1.00 47.88 266 GLY A C 1
ATOM 2083 O O . GLY A 1 266 ? -0.087 -2.635 -16.694 1.00 47.88 266 GLY A O 1
ATOM 2084 N N . GLU A 1 267 ? -0.707 -3.393 -14.648 1.00 52.97 267 GLU A N 1
ATOM 2085 C CA . GLU A 1 267 ? 0.603 -3.749 -14.089 1.00 52.97 267 GLU A CA 1
ATOM 2086 C C . GLU A 1 267 ? 1.627 -2.598 -14.078 1.00 52.97 267 GLU A C 1
ATOM 2088 O O . GLU A 1 267 ? 2.085 -2.077 -15.091 1.00 52.97 267 GLU A O 1
ATOM 2093 N N . GLN A 1 268 ? 2.001 -2.198 -12.865 1.00 55.06 268 GLN A N 1
ATOM 2094 C CA . GLN A 1 268 ? 3.022 -1.198 -12.578 1.00 55.06 268 GLN A CA 1
ATOM 2095 C C . GLN A 1 268 ? 4.389 -1.728 -13.059 1.00 55.06 268 GLN A C 1
ATOM 2097 O O . GLN A 1 268 ? 5.150 -2.306 -12.292 1.00 55.06 268 GLN A O 1
ATOM 2102 N N . GLU A 1 269 ? 4.709 -1.591 -14.349 1.00 60.44 269 GLU A N 1
ATOM 2103 C CA . GLU A 1 269 ? 6.103 -1.697 -14.780 1.00 60.44 269 GLU A CA 1
ATOM 2104 C C . GLU A 1 269 ? 6.874 -0.584 -14.068 1.00 60.44 269 GLU A C 1
ATOM 2106 O O . GLU A 1 269 ? 6.500 0.588 -14.177 1.00 60.44 269 GLU A O 1
ATOM 2111 N N . ASP A 1 270 ? 7.947 -0.913 -13.357 1.00 63.72 270 ASP A N 1
ATOM 2112 C CA . ASP A 1 270 ? 8.800 0.104 -12.749 1.00 63.72 270 ASP A CA 1
ATOM 2113 C C . ASP A 1 270 ? 9.335 1.043 -13.842 1.00 63.72 270 ASP A C 1
ATOM 2115 O O . ASP A 1 270 ? 9.848 0.625 -14.887 1.00 63.72 270 ASP A O 1
ATOM 2119 N N . LEU A 1 271 ? 9.157 2.347 -13.635 1.00 65.25 271 LEU A N 1
ATOM 2120 C CA . LEU A 1 271 ? 9.783 3.359 -14.479 1.00 65.25 271 LEU A CA 1
ATOM 2121 C C . LEU A 1 271 ? 11.286 3.314 -14.251 1.00 65.25 271 LEU A C 1
ATOM 2123 O O . LEU A 1 271 ? 11.756 3.217 -13.116 1.00 65.25 271 LEU A O 1
ATOM 2127 N N . ASN A 1 272 ? 12.054 3.437 -15.328 1.00 80.88 272 ASN A N 1
ATOM 2128 C CA . ASN A 1 272 ? 13.475 3.680 -15.152 1.00 80.88 272 ASN A CA 1
ATOM 2129 C C . ASN A 1 272 ? 13.686 5.161 -14.781 1.00 80.88 272 ASN A C 1
ATOM 2131 O O . ASN A 1 272 ? 12.891 6.037 -15.125 1.00 80.88 272 ASN A O 1
ATOM 2135 N N . SER A 1 273 ? 14.779 5.458 -14.076 1.00 83.88 273 SER A N 1
ATOM 2136 C CA . SER A 1 273 ? 15.126 6.829 -13.657 1.00 83.88 273 SER A CA 1
ATOM 2137 C C . SER A 1 273 ? 15.204 7.820 -14.824 1.00 83.88 273 SER A C 1
ATOM 2139 O O . SER A 1 273 ? 15.063 9.026 -14.651 1.00 83.88 273 SER A O 1
ATOM 2141 N N . PHE A 1 274 ? 15.419 7.305 -16.026 1.00 87.19 274 PHE A N 1
ATOM 2142 C CA . PHE A 1 274 ? 15.541 8.057 -17.256 1.00 87.19 274 PHE A CA 1
ATOM 2143 C C . PHE A 1 274 ? 14.212 8.645 -17.749 1.00 87.19 274 PHE A C 1
ATOM 2145 O O . PHE A 1 274 ? 14.184 9.812 -18.130 1.00 87.19 274 PHE A O 1
ATOM 2152 N N . GLU A 1 275 ? 13.112 7.890 -17.699 1.00 89.62 275 GLU A N 1
ATOM 2153 C CA . GLU A 1 275 ? 11.781 8.389 -18.079 1.00 89.62 275 GLU A CA 1
ATOM 2154 C C . GLU A 1 275 ? 11.329 9.523 -17.166 1.00 89.62 275 GLU A C 1
ATOM 2156 O O . GLU A 1 275 ? 10.868 10.557 -17.642 1.00 89.62 275 GLU A O 1
ATOM 2161 N N . PHE A 1 276 ? 11.552 9.363 -15.861 1.00 87.00 276 PHE A N 1
ATOM 2162 C CA . PHE A 1 276 ? 11.278 10.402 -14.872 1.00 87.00 276 PHE A CA 1
ATOM 2163 C C . PHE A 1 276 ? 12.076 11.682 -15.153 1.00 87.00 276 PHE A C 1
ATOM 2165 O O . PHE A 1 276 ? 11.528 12.782 -15.157 1.00 87.00 276 PHE A O 1
ATOM 2172 N N . ASN A 1 277 ? 13.368 11.546 -15.464 1.00 89.81 277 ASN A N 1
ATOM 2173 C CA . ASN A 1 277 ? 14.194 12.701 -15.794 1.00 89.81 277 ASN A CA 1
ATOM 2174 C C . ASN A 1 277 ? 13.750 13.388 -17.094 1.00 89.81 277 ASN A C 1
ATOM 2176 O O . ASN A 1 277 ? 13.797 14.615 -17.166 1.00 89.81 277 ASN A O 1
ATOM 2180 N N . LEU A 1 278 ? 13.302 12.633 -18.104 1.00 93.12 278 LEU A N 1
ATOM 2181 C CA . LEU A 1 278 ? 12.742 13.233 -19.313 1.00 93.12 278 LEU A CA 1
ATOM 2182 C C . LEU A 1 278 ? 11.470 14.024 -19.002 1.00 93.12 278 LEU A C 1
ATOM 2184 O O . LEU A 1 278 ? 11.356 15.148 -19.476 1.00 93.12 278 LEU A O 1
ATOM 2188 N N . VAL A 1 279 ? 10.545 13.480 -18.206 1.00 92.25 279 VAL A N 1
ATOM 2189 C CA . VAL A 1 279 ? 9.320 14.195 -17.804 1.00 92.25 279 VAL A CA 1
ATOM 2190 C C . VAL A 1 279 ? 9.673 15.528 -17.154 1.00 92.25 279 VAL A C 1
ATOM 2192 O O . VAL A 1 279 ? 9.170 16.559 -17.590 1.00 92.25 279 VAL A O 1
ATOM 2195 N N . ASN A 1 280 ? 10.613 15.527 -16.204 1.00 90.88 280 ASN A N 1
ATOM 2196 C CA . ASN A 1 280 ? 11.076 16.749 -15.544 1.00 90.88 280 ASN A CA 1
ATOM 2197 C C . ASN A 1 280 ? 11.648 17.771 -16.533 1.00 90.88 280 ASN A C 1
ATOM 2199 O O . ASN A 1 280 ? 11.369 18.960 -16.411 1.00 90.88 280 ASN A O 1
ATOM 2203 N N . LEU A 1 281 ? 12.409 17.326 -17.538 1.00 93.00 281 LEU A N 1
ATOM 2204 C CA . LEU A 1 281 ? 12.888 18.221 -18.594 1.00 93.00 281 LEU A CA 1
ATOM 2205 C C . LEU A 1 281 ? 11.751 18.733 -19.482 1.00 93.00 281 LEU A C 1
ATOM 2207 O O . LEU A 1 281 ? 11.776 19.885 -19.893 1.00 93.00 281 LEU A O 1
ATOM 2211 N N . LEU A 1 282 ? 10.747 17.914 -19.785 1.00 93.38 282 LEU A N 1
ATOM 2212 C CA . LEU A 1 282 ? 9.633 18.340 -20.627 1.00 93.38 282 LEU A CA 1
ATOM 2213 C C . LEU A 1 282 ? 8.731 19.363 -19.923 1.00 93.38 282 LEU A C 1
ATOM 2215 O O . LEU A 1 282 ? 8.240 20.268 -20.592 1.00 93.38 282 LEU A O 1
ATOM 2219 N N . ILE A 1 283 ? 8.562 19.289 -18.602 1.00 91.62 283 ILE A N 1
ATOM 2220 C CA . ILE A 1 283 ? 7.705 20.224 -17.848 1.00 91.62 283 ILE A CA 1
ATOM 2221 C C . ILE A 1 283 ? 8.442 21.468 -17.325 1.00 91.62 283 ILE A C 1
ATOM 2223 O O . ILE A 1 283 ? 7.798 22.486 -17.063 1.00 91.62 283 ILE A O 1
ATOM 2227 N N . ALA A 1 284 ? 9.768 21.415 -17.168 1.00 90.19 284 ALA A N 1
ATOM 2228 C CA . ALA A 1 284 ? 10.562 22.537 -16.666 1.00 90.19 284 ALA A CA 1
ATOM 2229 C C . ALA A 1 284 ? 10.865 23.589 -17.748 1.00 90.19 284 ALA A C 1
ATOM 2231 O O . ALA A 1 284 ? 10.817 23.327 -18.951 1.00 90.19 284 ALA A O 1
ATOM 2232 N N . GLU A 1 285 ? 11.255 24.792 -17.325 1.00 87.44 285 GLU A N 1
ATOM 2233 C CA . GLU A 1 285 ? 11.894 25.751 -18.228 1.00 87.44 285 GLU A CA 1
ATOM 2234 C C . GLU A 1 285 ? 13.279 25.222 -18.634 1.00 87.44 285 GLU A C 1
ATOM 2236 O O . GLU A 1 285 ? 14.221 25.224 -17.843 1.00 87.44 285 GLU A O 1
ATOM 2241 N N . THR A 1 286 ? 13.404 24.727 -19.867 1.00 84.31 286 THR A N 1
ATOM 2242 C CA . THR A 1 286 ? 14.634 24.077 -20.344 1.00 84.31 286 THR A CA 1
ATOM 2243 C C . THR A 1 286 ? 15.652 25.062 -20.902 1.00 84.31 286 THR A C 1
ATOM 2245 O O . THR A 1 286 ? 15.329 25.946 -21.702 1.00 84.31 286 THR A O 1
ATOM 2248 N N . SER A 1 287 ? 16.918 24.865 -20.525 1.00 90.12 287 SER A N 1
ATOM 2249 C CA . SER A 1 287 ? 18.061 25.519 -21.163 1.00 90.12 287 SER A CA 1
ATOM 2250 C C . SER A 1 287 ? 18.517 24.752 -22.411 1.00 90.12 287 SER A C 1
ATOM 2252 O O . SER A 1 287 ? 18.161 23.592 -22.619 1.00 90.12 287 SER A O 1
ATOM 2254 N N . SER A 1 288 ? 19.383 25.352 -23.232 1.00 84.12 288 SER A N 1
ATOM 2255 C CA . SER A 1 288 ? 19.944 24.676 -24.413 1.00 84.12 288 SER A CA 1
ATOM 2256 C C . SER A 1 288 ? 20.716 23.390 -24.079 1.00 84.12 288 SER A C 1
ATOM 2258 O O . SER A 1 288 ? 20.666 22.435 -24.848 1.00 84.12 288 SER A O 1
ATOM 2260 N N . LYS A 1 289 ? 21.383 23.324 -22.917 1.00 87.94 289 LYS A N 1
ATOM 2261 C CA . LYS A 1 289 ? 22.077 22.108 -22.446 1.00 87.94 289 LYS A CA 1
ATOM 2262 C C . LYS A 1 289 ? 21.112 20.992 -22.050 1.00 87.94 289 LYS A C 1
ATOM 2264 O O . LYS A 1 289 ? 21.480 19.819 -22.080 1.00 87.94 289 LYS A O 1
ATOM 2269 N N . ASP A 1 290 ? 19.897 21.354 -21.662 1.00 92.31 290 ASP A N 1
ATOM 2270 C CA . ASP A 1 290 ? 18.868 20.388 -21.301 1.00 92.31 290 ASP A CA 1
ATOM 2271 C C . ASP A 1 290 ? 18.210 19.793 -22.546 1.00 92.31 290 ASP A C 1
ATOM 2273 O O . ASP A 1 290 ? 17.840 18.624 -22.521 1.00 92.31 290 ASP A O 1
ATOM 2277 N N . LEU A 1 291 ? 18.157 20.538 -23.658 1.00 93.06 291 LEU A N 1
ATOM 2278 C CA . LEU A 1 291 ? 17.654 20.033 -24.941 1.00 93.06 291 LEU A CA 1
ATOM 2279 C C . LEU A 1 291 ? 18.513 18.891 -25.494 1.00 93.06 291 LEU A C 1
ATOM 2281 O O . LEU A 1 291 ? 17.965 17.898 -25.955 1.00 93.06 291 LEU A O 1
ATOM 2285 N N . GLU A 1 292 ? 19.842 18.966 -25.387 1.00 94.44 292 GLU A N 1
ATOM 2286 C CA . GLU A 1 292 ? 20.728 17.866 -25.805 1.00 94.44 292 GLU A CA 1
ATOM 2287 C C . GLU A 1 292 ? 20.437 16.575 -25.018 1.00 94.44 292 GLU A C 1
ATOM 2289 O O . GLU A 1 292 ? 20.301 15.490 -25.590 1.00 94.44 292 GLU A O 1
ATOM 2294 N N . LYS A 1 293 ? 20.272 16.692 -23.694 1.00 94.69 293 LYS A N 1
ATOM 2295 C CA . LYS A 1 293 ? 19.905 15.555 -22.838 1.00 94.69 293 LYS A CA 1
ATOM 2296 C C . LYS A 1 293 ? 18.507 15.044 -23.155 1.00 94.69 293 LYS A C 1
ATOM 2298 O O . LYS A 1 293 ? 18.327 13.838 -23.284 1.00 94.69 293 LYS A O 1
ATOM 2303 N N . ALA A 1 294 ? 17.536 15.944 -23.303 1.00 94.31 294 ALA A N 1
ATOM 2304 C CA . ALA A 1 294 ? 16.169 15.598 -23.658 1.00 94.31 294 ALA A CA 1
ATOM 2305 C C . ALA A 1 294 ? 16.113 14.885 -25.014 1.00 94.31 294 ALA A C 1
ATOM 2307 O O . ALA A 1 294 ? 15.383 13.912 -25.136 1.00 94.31 294 ALA A O 1
ATOM 2308 N N . TYR A 1 295 ? 16.925 15.291 -25.997 1.00 96.19 295 TYR A N 1
ATOM 2309 C CA . TYR A 1 295 ? 17.031 14.629 -27.299 1.00 96.19 295 TYR A CA 1
ATOM 2310 C C . TYR A 1 295 ? 17.537 13.196 -27.150 1.00 96.19 295 TYR A C 1
ATOM 2312 O O . TYR A 1 295 ? 16.874 12.250 -27.584 1.00 96.19 295 TYR A O 1
ATOM 2320 N N . ALA A 1 296 ? 18.687 13.035 -26.485 1.00 95.12 296 ALA A N 1
ATOM 2321 C CA . ALA A 1 296 ? 19.262 11.725 -26.215 1.00 95.12 296 ALA A CA 1
ATOM 2322 C C . ALA A 1 296 ? 18.262 10.835 -25.471 1.00 95.12 296 ALA A C 1
ATOM 2324 O O . ALA A 1 296 ? 18.153 9.644 -25.759 1.00 95.12 296 ALA A O 1
ATOM 2325 N N . TRP A 1 297 ? 17.505 11.420 -24.539 1.00 95.12 297 TRP A N 1
ATOM 2326 C CA . TRP A 1 297 ? 16.564 10.667 -23.739 1.00 95.12 297 TRP A CA 1
ATOM 2327 C C . TRP A 1 297 ? 15.302 10.276 -24.502 1.00 95.12 297 TRP A C 1
ATOM 2329 O O . TRP A 1 297 ? 14.953 9.101 -24.585 1.00 95.12 297 TRP A O 1
ATOM 2339 N N . PHE A 1 298 ? 14.658 11.238 -25.147 1.00 96.00 298 PHE A N 1
ATOM 2340 C CA . PHE A 1 298 ? 13.470 11.012 -25.959 1.00 96.00 298 PHE A CA 1
ATOM 2341 C C . PHE A 1 298 ? 13.719 9.948 -27.037 1.00 96.00 298 PHE A C 1
ATOM 2343 O O . PHE A 1 298 ? 12.872 9.087 -27.283 1.00 96.00 298 PHE A O 1
ATOM 2350 N N . ASN A 1 299 ? 14.923 9.918 -27.620 1.00 94.88 299 ASN A N 1
ATOM 2351 C CA . ASN A 1 299 ? 15.256 8.939 -28.644 1.00 94.88 299 ASN A CA 1
ATOM 2352 C C . ASN A 1 299 ? 15.320 7.486 -28.155 1.00 94.88 299 ASN A C 1
ATOM 2354 O O . ASN A 1 299 ? 14.993 6.596 -28.946 1.00 94.88 299 ASN A O 1
ATOM 2358 N N . CYS A 1 300 ? 15.660 7.217 -26.892 1.00 94.25 300 CYS A N 1
ATOM 2359 C CA . CYS A 1 300 ? 15.682 5.840 -26.378 1.00 94.25 300 CYS A CA 1
ATOM 2360 C C . CYS A 1 300 ? 14.299 5.325 -25.952 1.00 94.25 300 CYS A C 1
ATOM 2362 O O . CYS A 1 300 ? 14.182 4.166 -25.560 1.00 94.25 300 CYS A O 1
ATOM 2364 N N . ILE A 1 301 ? 13.257 6.159 -25.997 1.00 93.50 301 ILE A N 1
ATOM 2365 C CA . ILE A 1 301 ? 11.923 5.783 -25.521 1.00 93.50 301 ILE A CA 1
ATOM 2366 C C . ILE A 1 301 ? 11.125 5.119 -26.626 1.00 93.50 301 ILE A C 1
ATOM 2368 O O . ILE A 1 301 ? 10.769 5.735 -27.627 1.00 93.50 301 ILE A O 1
ATOM 2372 N N . GLU A 1 302 ? 10.785 3.856 -26.426 1.00 94.50 302 GLU A N 1
ATOM 2373 C CA . GLU A 1 302 ? 9.921 3.136 -27.353 1.00 94.50 302 GLU A CA 1
ATOM 2374 C C . GLU A 1 302 ? 8.517 3.774 -27.404 1.00 94.50 302 GLU A C 1
ATOM 2376 O O . GLU A 1 302 ? 7.956 4.061 -26.343 1.00 94.50 302 GLU A O 1
ATOM 2381 N N . PRO A 1 303 ? 7.897 3.932 -28.591 1.00 93.56 303 PRO A N 1
ATOM 2382 C CA . PRO A 1 303 ? 6.586 4.581 -28.722 1.00 93.56 303 PRO A CA 1
ATOM 2383 C C . PRO A 1 303 ? 5.485 3.986 -27.837 1.00 93.56 303 PRO A C 1
ATOM 2385 O O . PRO A 1 303 ? 4.659 4.710 -27.291 1.00 93.56 303 PRO A O 1
ATOM 2388 N N . ARG A 1 304 ? 5.524 2.669 -27.579 1.00 92.12 304 ARG A N 1
ATOM 2389 C CA . ARG A 1 304 ? 4.589 1.996 -26.657 1.00 92.12 304 ARG A CA 1
ATOM 2390 C C . ARG A 1 304 ? 4.619 2.534 -25.218 1.00 92.12 304 ARG A C 1
ATOM 2392 O O . ARG A 1 304 ? 3.707 2.235 -24.458 1.00 92.12 304 ARG A O 1
ATOM 2399 N N . ARG A 1 305 ? 5.657 3.288 -24.833 1.00 91.50 305 ARG A N 1
ATOM 2400 C CA . ARG A 1 305 ? 5.805 3.903 -23.503 1.00 91.50 305 ARG A CA 1
ATOM 2401 C C . ARG A 1 305 ? 5.353 5.368 -23.465 1.00 91.50 305 ARG A C 1
ATOM 2403 O O . ARG A 1 305 ? 5.319 5.957 -22.389 1.00 91.50 305 ARG A O 1
ATOM 2410 N N . PHE A 1 306 ? 4.970 5.963 -24.599 1.00 93.62 306 PHE A N 1
ATOM 2411 C CA . PHE A 1 306 ? 4.539 7.364 -24.662 1.00 93.62 306 PHE A CA 1
ATOM 2412 C C . PHE A 1 306 ? 3.304 7.645 -23.808 1.00 93.62 306 PHE A C 1
ATOM 2414 O O . PHE A 1 306 ? 3.281 8.658 -23.115 1.00 93.62 306 PHE A O 1
ATOM 2421 N N . SER A 1 307 ? 2.323 6.737 -23.781 1.00 89.31 307 SER A N 1
ATOM 2422 C CA . SER A 1 307 ? 1.133 6.885 -22.931 1.00 89.31 307 SER A CA 1
ATOM 2423 C C . SER A 1 307 ? 1.502 7.070 -21.459 1.00 89.31 307 SER A C 1
ATOM 2425 O O . SER A 1 307 ? 0.992 7.975 -20.813 1.00 89.31 307 SER A O 1
ATOM 2427 N N . LYS A 1 308 ? 2.456 6.279 -20.966 1.00 86.75 308 LYS A N 1
ATOM 2428 C CA . LYS A 1 308 ? 2.930 6.323 -19.582 1.00 86.75 308 LYS A CA 1
ATOM 2429 C C . LYS A 1 308 ? 3.652 7.629 -19.251 1.00 86.75 308 LYS A C 1
ATOM 2431 O O . LYS A 1 308 ? 3.458 8.203 -18.189 1.00 86.75 308 LYS A O 1
ATOM 2436 N N . ILE A 1 309 ? 4.474 8.132 -20.168 1.00 91.00 309 ILE A N 1
ATOM 2437 C CA . ILE A 1 309 ? 5.165 9.419 -19.986 1.00 91.00 309 ILE A CA 1
ATOM 2438 C C . ILE A 1 309 ? 4.159 10.567 -20.004 1.00 91.00 309 ILE A C 1
ATOM 2440 O O . ILE A 1 309 ? 4.280 11.501 -19.220 1.00 91.00 309 ILE A O 1
ATOM 2444 N N . VAL A 1 310 ? 3.144 10.495 -20.866 1.00 91.12 310 VAL A N 1
ATOM 2445 C CA . VAL A 1 310 ? 2.046 11.466 -20.885 1.00 91.12 310 VAL A CA 1
ATOM 2446 C C . VAL A 1 310 ? 1.255 11.426 -19.577 1.00 91.12 310 VAL A C 1
ATOM 2448 O O . VAL A 1 310 ? 0.978 12.487 -19.022 1.00 91.12 310 VAL A O 1
ATOM 2451 N N . GLU A 1 311 ? 0.946 10.240 -19.046 1.00 85.62 311 GLU A N 1
ATOM 2452 C CA . GLU A 1 311 ? 0.346 10.086 -17.714 1.00 85.62 311 GLU A CA 1
ATOM 2453 C C . GLU A 1 311 ? 1.206 10.762 -16.641 1.00 85.62 311 GLU A C 1
ATOM 2455 O O . GLU A 1 311 ? 0.667 11.473 -15.803 1.00 85.62 311 GLU A O 1
ATOM 2460 N N . MET A 1 312 ? 2.535 10.641 -16.711 1.00 85.19 312 MET A N 1
ATOM 2461 C CA . MET A 1 312 ? 3.449 11.320 -15.786 1.00 85.19 312 MET A CA 1
ATOM 2462 C C . MET A 1 312 ? 3.512 12.839 -15.977 1.00 85.19 312 MET A C 1
ATOM 2464 O O . MET A 1 312 ? 3.616 13.568 -15.004 1.00 85.19 312 MET A O 1
ATOM 2468 N N . ILE A 1 313 ? 3.425 13.351 -17.204 1.00 88.88 313 ILE A N 1
ATOM 2469 C CA . ILE A 1 313 ? 3.341 14.803 -17.444 1.00 88.88 313 ILE A CA 1
ATOM 2470 C C . ILE A 1 313 ? 2.051 15.368 -16.826 1.00 88.88 313 ILE A C 1
ATOM 2472 O O . ILE A 1 313 ? 2.033 16.484 -16.300 1.00 88.88 313 ILE A O 1
ATOM 2476 N N . ARG A 1 314 ? 0.964 14.588 -16.884 1.00 85.81 314 ARG A N 1
ATOM 2477 C CA . ARG A 1 314 ? -0.329 14.910 -16.257 1.00 85.81 314 ARG A CA 1
ATOM 2478 C C . ARG A 1 314 ? -0.339 14.632 -14.756 1.00 85.81 314 ARG A C 1
ATOM 2480 O O . ARG A 1 314 ? -1.171 15.175 -14.027 1.00 85.81 314 ARG A O 1
ATOM 2487 N N . ALA A 1 315 ? 0.556 13.779 -14.286 1.00 74.94 315 ALA A N 1
ATOM 2488 C CA . ALA A 1 315 ? 0.736 13.513 -12.883 1.00 74.94 315 ALA A CA 1
ATOM 2489 C C . ALA A 1 315 ? 1.320 14.746 -12.208 1.00 74.94 315 ALA A C 1
ATOM 2491 O O . ALA A 1 315 ? 2.406 15.209 -12.538 1.00 74.94 315 ALA A O 1
ATOM 2492 N N . ASN A 1 316 ? 0.576 15.302 -11.260 1.00 65.50 316 ASN A N 1
ATOM 2493 C CA . ASN A 1 316 ? 1.091 16.393 -10.457 1.00 65.50 316 ASN A CA 1
ATOM 2494 C C . ASN A 1 316 ? 2.084 15.826 -9.428 1.00 65.50 316 ASN A C 1
ATOM 2496 O O . ASN A 1 316 ? 1.684 14.994 -8.613 1.00 65.50 316 ASN A O 1
ATOM 2500 N N . HIS A 1 317 ? 3.340 16.273 -9.457 1.00 62.09 317 HIS A N 1
ATOM 2501 C CA . HIS A 1 317 ? 4.290 16.086 -8.359 1.00 62.09 317 HIS A CA 1
ATOM 2502 C C . HIS A 1 317 ? 4.066 17.231 -7.368 1.00 62.09 317 HIS A C 1
ATOM 2504 O O . HIS A 1 317 ? 4.535 18.349 -7.570 1.00 62.09 317 HIS A O 1
ATOM 2510 N N . LEU A 1 318 ? 3.251 16.995 -6.341 1.00 54.56 318 LEU A N 1
ATOM 2511 C CA . LEU A 1 318 ? 2.987 18.012 -5.326 1.00 54.56 318 LEU A CA 1
ATOM 2512 C C . LEU A 1 318 ? 4.133 18.024 -4.312 1.00 54.56 318 LEU A C 1
ATOM 2514 O O . LEU A 1 318 ? 4.098 17.326 -3.310 1.00 54.56 318 LEU A O 1
ATOM 2518 N N . ASP A 1 319 ? 5.138 18.860 -4.517 1.00 50.38 319 ASP A N 1
ATOM 2519 C CA . ASP A 1 319 ? 6.307 18.888 -3.626 1.00 50.38 319 ASP A CA 1
ATOM 2520 C C . ASP A 1 319 ? 6.034 19.475 -2.210 1.00 50.38 319 ASP A C 1
ATOM 2522 O O . ASP A 1 319 ? 6.946 19.546 -1.388 1.00 50.38 319 ASP A O 1
ATOM 2526 N N . GLU A 1 320 ? 4.796 19.874 -1.872 1.00 48.38 320 GLU A N 1
ATOM 2527 C CA . GLU A 1 320 ? 4.506 20.719 -0.691 1.00 48.38 320 GLU A CA 1
ATOM 2528 C C . GLU A 1 320 ? 3.680 20.094 0.459 1.00 48.38 320 GLU A C 1
ATOM 2530 O O . GLU A 1 320 ? 3.471 20.761 1.476 1.00 48.38 320 GLU A O 1
ATOM 2535 N N . VAL A 1 321 ? 3.245 18.826 0.402 1.00 51.84 321 VAL A N 1
ATOM 2536 C CA . VAL A 1 321 ? 2.639 18.149 1.583 1.00 51.84 321 VAL A CA 1
ATOM 2537 C C . VAL A 1 321 ? 3.529 17.010 2.059 1.00 51.84 321 VAL A C 1
ATOM 2539 O O . VAL A 1 321 ? 3.875 16.093 1.329 1.00 51.84 321 VAL A O 1
ATOM 2542 N N . THR A 1 322 ? 3.888 17.074 3.335 1.00 54.75 322 THR A N 1
ATOM 2543 C CA . THR A 1 322 ? 4.886 16.242 4.021 1.00 54.75 322 THR A CA 1
ATOM 2544 C C . THR A 1 322 ? 4.516 14.764 4.215 1.00 54.75 322 THR A C 1
ATOM 2546 O O . THR A 1 322 ? 5.234 14.056 4.918 1.00 54.75 322 THR A O 1
ATOM 2549 N N . ASP A 1 323 ? 3.421 14.283 3.624 1.00 57.44 323 ASP A N 1
ATOM 2550 C CA . ASP A 1 323 ? 3.103 12.853 3.604 1.00 57.44 323 ASP A CA 1
ATOM 2551 C C . ASP A 1 323 ? 3.832 12.182 2.430 1.00 57.44 323 ASP A C 1
ATOM 2553 O O . ASP A 1 323 ? 3.901 12.750 1.344 1.00 57.44 323 ASP A O 1
ATOM 2557 N N . GLU A 1 324 ? 4.333 10.953 2.617 1.00 51.56 324 GLU A N 1
ATOM 2558 C CA . GLU A 1 324 ? 5.129 10.176 1.634 1.00 51.56 324 GLU A CA 1
ATOM 2559 C C . GLU A 1 324 ? 4.490 10.002 0.238 1.00 51.56 324 GLU A C 1
ATOM 2561 O O . GLU A 1 324 ? 5.115 9.461 -0.672 1.00 51.56 324 GLU A O 1
ATOM 2566 N N . ILE A 1 325 ? 3.249 10.441 0.045 1.00 54.09 325 ILE A N 1
ATOM 2567 C CA . ILE A 1 325 ? 2.412 10.107 -1.106 1.00 54.09 325 ILE A CA 1
ATOM 2568 C C . ILE A 1 325 ? 2.379 11.176 -2.193 1.00 54.09 325 ILE A C 1
ATOM 2570 O O . ILE A 1 325 ? 1.812 10.943 -3.255 1.00 54.09 325 ILE A O 1
ATOM 2574 N N . LEU A 1 326 ? 3.086 12.289 -2.032 1.00 52.75 326 LEU A N 1
ATOM 2575 C CA . LEU A 1 326 ? 3.079 13.313 -3.077 1.00 52.75 326 LEU A CA 1
ATOM 2576 C C . LEU A 1 326 ? 4.169 13.218 -4.141 1.00 52.75 326 LEU A C 1
ATOM 2578 O O . LEU A 1 326 ? 4.204 14.026 -5.068 1.00 52.75 326 LEU A O 1
ATOM 2582 N N . LEU A 1 327 ? 4.996 12.174 -4.082 1.00 53.72 327 LEU A N 1
ATOM 2583 C CA . LEU A 1 327 ? 5.870 11.836 -5.205 1.00 53.72 327 LEU A CA 1
ATOM 2584 C C . LEU A 1 327 ? 5.089 11.233 -6.387 1.00 53.72 327 LEU A C 1
ATOM 2586 O O . LEU A 1 327 ? 5.619 11.177 -7.497 1.00 53.72 327 LEU A O 1
ATOM 2590 N N . LEU A 1 328 ? 3.846 10.787 -6.163 1.00 61.56 328 LEU A N 1
ATOM 2591 C CA . LEU A 1 328 ? 3.009 10.103 -7.148 1.00 61.56 328 LEU A CA 1
ATOM 2592 C C . LEU A 1 328 ? 1.737 10.910 -7.475 1.00 61.56 328 LEU A C 1
ATOM 2594 O O . LEU A 1 328 ? 1.231 11.633 -6.616 1.00 61.56 328 LEU A O 1
ATOM 2598 N N . PRO A 1 329 ? 1.190 10.774 -8.698 1.00 64.62 329 PRO A N 1
ATOM 2599 C CA . PRO A 1 329 ? -0.083 11.385 -9.066 1.00 64.62 329 PRO A CA 1
ATOM 2600 C C . PRO A 1 329 ? -1.213 10.996 -8.111 1.00 64.62 329 PRO A C 1
ATOM 2602 O O . PRO A 1 329 ? -1.458 9.818 -7.869 1.00 64.62 329 PRO A O 1
ATOM 2605 N N . ILE A 1 330 ? -1.977 11.981 -7.639 1.00 76.00 330 ILE A N 1
ATOM 2606 C CA . ILE A 1 330 ? -3.222 11.724 -6.907 1.00 76.00 330 ILE A CA 1
ATOM 2607 C C . ILE A 1 330 ? -4.348 11.493 -7.922 1.00 76.00 330 ILE A C 1
ATOM 2609 O O . ILE A 1 330 ? -4.794 12.432 -8.577 1.00 76.00 330 ILE A O 1
ATOM 2613 N N . GLU A 1 331 ? -4.831 10.263 -8.049 1.00 79.94 331 GLU A N 1
ATOM 2614 C CA . GLU A 1 331 ? -5.968 9.870 -8.888 1.00 79.94 331 GLU A CA 1
ATOM 2615 C C . GLU A 1 331 ? -7.234 9.623 -8.064 1.00 79.94 331 GLU A C 1
ATOM 2617 O O . GLU A 1 331 ? -8.282 10.192 -8.362 1.00 79.94 331 GLU A O 1
ATOM 2622 N N . ASN A 1 332 ? -7.118 8.808 -7.017 1.00 87.50 332 ASN A N 1
ATOM 2623 C CA . ASN A 1 332 ? -8.166 8.418 -6.084 1.00 87.50 332 ASN A CA 1
ATOM 2624 C C . ASN A 1 332 ? -7.689 8.692 -4.649 1.00 87.50 332 ASN A C 1
ATOM 2626 O O . ASN A 1 332 ? -7.279 7.756 -3.944 1.00 87.50 332 ASN A O 1
ATOM 2630 N N . PRO A 1 333 ? -7.745 9.959 -4.192 1.00 90.62 333 PRO A N 1
ATOM 2631 C CA . PRO A 1 333 ? -7.331 10.304 -2.843 1.00 90.62 333 PRO A CA 1
ATOM 2632 C C . PRO A 1 333 ? -8.187 9.534 -1.835 1.00 90.62 333 PRO A C 1
ATOM 2634 O O . PRO A 1 333 ? -9.407 9.419 -1.961 1.00 90.62 333 PRO A O 1
ATOM 2637 N N . SER A 1 334 ? -7.541 8.950 -0.839 1.00 93.00 334 SER A N 1
ATOM 2638 C CA . SER A 1 334 ? -8.175 8.161 0.213 1.00 93.00 334 SER A CA 1
ATOM 2639 C C . SER A 1 334 ? -7.440 8.368 1.533 1.00 93.00 334 SER A C 1
ATOM 2641 O O . SER A 1 334 ? -6.298 8.808 1.568 1.00 93.00 334 SER A O 1
ATOM 2643 N N . LEU A 1 335 ? -8.093 8.049 2.641 1.00 93.56 335 LEU A N 1
ATOM 2644 C CA . LEU A 1 335 ? -7.552 8.162 3.986 1.00 93.56 335 LEU A CA 1
ATOM 2645 C C . LEU A 1 335 ? -7.378 6.761 4.564 1.00 93.56 335 LEU A C 1
ATOM 2647 O O . LEU A 1 335 ? -8.368 6.061 4.781 1.00 93.56 335 LEU A O 1
ATOM 2651 N N . ILE A 1 336 ? -6.139 6.356 4.847 1.00 94.50 336 ILE A N 1
ATOM 2652 C CA . ILE A 1 336 ? -5.892 5.215 5.728 1.00 94.50 336 ILE A CA 1
ATOM 2653 C C . ILE A 1 336 ? -6.019 5.710 7.166 1.00 94.50 336 ILE A C 1
ATOM 2655 O O . ILE A 1 336 ? -5.201 6.500 7.634 1.00 94.50 336 ILE A O 1
ATOM 2659 N N . ILE A 1 337 ? -7.028 5.224 7.882 1.00 94.50 337 ILE A N 1
ATOM 2660 C CA . ILE A 1 337 ? -7.312 5.605 9.265 1.00 94.50 337 ILE A CA 1
ATOM 2661 C C . ILE A 1 337 ? -7.041 4.411 10.175 1.00 94.50 337 ILE A C 1
ATOM 2663 O O . ILE A 1 337 ? -7.589 3.324 9.973 1.00 94.50 337 ILE A O 1
ATOM 2667 N N . LYS A 1 338 ? -6.212 4.620 11.204 1.00 95.94 338 LYS A N 1
ATOM 2668 C CA . LYS A 1 338 ? -6.023 3.645 12.283 1.00 95.94 338 LYS A CA 1
ATOM 2669 C C . LYS A 1 338 ? -7.164 3.777 13.287 1.00 95.94 338 LYS A C 1
ATOM 2671 O O . LYS A 1 338 ? -7.361 4.842 13.872 1.00 95.94 338 LYS A O 1
ATOM 2676 N N . LEU A 1 339 ? -7.894 2.693 13.498 1.00 95.31 339 LEU A N 1
ATOM 2677 C CA . LEU A 1 339 ? -9.023 2.608 14.411 1.00 95.31 339 LEU A CA 1
ATOM 2678 C C . LEU A 1 339 ? -8.673 1.707 15.599 1.00 95.31 339 LEU A C 1
ATOM 2680 O O . LEU A 1 339 ? -7.925 0.745 15.436 1.00 95.31 339 LEU A O 1
ATOM 2684 N N . TYR A 1 340 ? -9.242 1.981 16.772 1.00 96.00 340 TYR A N 1
ATOM 2685 C CA . TYR A 1 340 ? -9.225 1.076 17.923 1.00 96.00 340 TYR A CA 1
ATOM 2686 C C . TYR A 1 340 ? -10.646 0.743 18.386 1.00 96.00 340 TYR A C 1
ATOM 2688 O O . TYR A 1 340 ? -11.553 1.572 18.276 1.00 96.00 340 TYR A O 1
ATOM 2696 N N . GLN A 1 341 ? -10.849 -0.470 18.895 1.00 95.31 341 GLN A N 1
ATOM 2697 C CA . GLN A 1 341 ? -12.165 -0.931 19.338 1.00 95.31 341 GLN A CA 1
ATOM 2698 C C . GLN A 1 341 ? -12.436 -0.502 20.785 1.00 95.31 341 GLN A C 1
ATOM 2700 O O . GLN A 1 341 ? -11.998 -1.166 21.721 1.00 95.31 341 GLN A O 1
ATOM 2705 N N . ALA A 1 342 ? -13.155 0.605 20.987 1.00 90.06 342 ALA A N 1
ATOM 2706 C CA . ALA A 1 342 ? -13.485 1.104 22.328 1.00 90.06 342 ALA A CA 1
ATOM 2707 C C . ALA A 1 342 ? -14.584 0.267 23.014 1.00 90.06 342 ALA A C 1
ATOM 2709 O O . ALA A 1 342 ? -14.494 -0.021 24.210 1.00 90.06 342 ALA A O 1
ATOM 2710 N N . GLU A 1 343 ? -15.589 -0.158 22.242 1.00 90.12 343 GLU A N 1
ATOM 2711 C CA . GLU A 1 343 ? -16.691 -1.034 22.657 1.00 90.12 343 GLU A CA 1
ATOM 2712 C C . GLU A 1 343 ? -16.881 -2.146 21.614 1.00 90.12 343 GLU A C 1
ATOM 2714 O O . GLU A 1 343 ? -16.451 -2.010 20.469 1.00 90.12 343 GLU A O 1
ATOM 2719 N N . SER A 1 344 ? -17.522 -3.260 21.980 1.00 89.88 344 SER A N 1
ATOM 2720 C CA . SER A 1 344 ? -17.718 -4.384 21.051 1.00 89.88 344 SER A CA 1
ATOM 2721 C C . SER A 1 344 ? -18.448 -3.927 19.783 1.00 89.88 344 SER A C 1
ATOM 2723 O O . SER A 1 344 ? -19.578 -3.450 19.851 1.00 89.88 344 SER A O 1
ATOM 2725 N N . GLY A 1 345 ? -17.776 -4.050 18.635 1.00 84.94 345 GLY A N 1
ATOM 2726 C CA . GLY A 1 345 ? -18.299 -3.632 17.330 1.00 84.94 345 GLY A CA 1
ATOM 2727 C C . GLY A 1 345 ? -18.150 -2.143 17.001 1.00 84.94 345 GLY A C 1
ATOM 2728 O O . GLY A 1 345 ? -18.300 -1.792 15.837 1.00 84.94 345 GLY A O 1
ATOM 2729 N N . LYS A 1 346 ? -17.786 -1.289 17.966 1.00 88.62 346 LYS A N 1
ATOM 2730 C CA . LYS A 1 346 ? -17.632 0.156 17.764 1.00 88.62 346 LYS A CA 1
ATOM 2731 C C . LYS A 1 346 ? -16.172 0.573 17.720 1.00 88.62 346 LYS A C 1
ATOM 2733 O O . LYS A 1 346 ? -15.397 0.319 18.648 1.00 88.62 346 LYS A O 1
ATOM 2738 N N . TRP A 1 347 ? -15.820 1.277 16.655 1.00 92.69 347 TRP A N 1
ATOM 2739 C CA . TRP A 1 347 ? -14.446 1.677 16.384 1.00 92.69 347 TRP A CA 1
ATOM 2740 C C . TRP A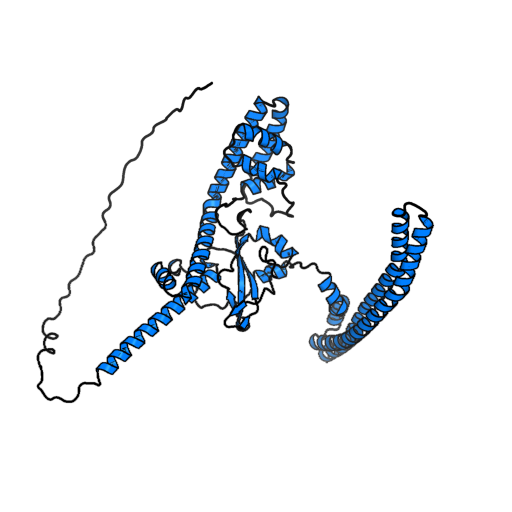 1 347 ? -14.277 3.188 16.465 1.00 92.69 347 TRP A C 1
ATOM 2742 O O . TRP A 1 347 ? -15.140 3.943 16.022 1.00 92.69 347 TRP A O 1
ATOM 2752 N N . ARG A 1 348 ? -13.148 3.634 17.022 1.00 92.25 348 ARG A N 1
ATOM 2753 C CA . ARG A 1 348 ? -12.786 5.051 17.137 1.00 92.25 348 ARG A CA 1
ATOM 2754 C C . ARG A 1 348 ? -11.454 5.319 16.439 1.00 92.25 348 ARG A C 1
ATOM 2756 O O . ARG A 1 348 ? -10.549 4.494 16.564 1.00 92.25 348 ARG A O 1
ATOM 2763 N N . PRO A 1 349 ? -11.297 6.449 15.734 1.00 94.12 349 PRO A N 1
ATOM 2764 C CA . PRO A 1 349 ? -10.016 6.820 15.147 1.00 94.12 349 PRO A CA 1
ATOM 2765 C C . PRO A 1 349 ? -8.990 7.164 16.228 1.00 94.12 349 PRO A C 1
ATOM 2767 O O . PRO A 1 349 ? -9.322 7.731 17.271 1.00 94.12 349 PRO A O 1
ATOM 2770 N N . ILE A 1 350 ? -7.733 6.806 15.971 1.00 94.12 350 ILE A N 1
ATOM 2771 C CA . ILE A 1 350 ? -6.598 7.185 16.812 1.00 94.12 350 ILE A CA 1
ATOM 2772 C C . ILE A 1 350 ? -6.062 8.536 16.316 1.00 94.12 350 ILE A C 1
ATOM 2774 O O . ILE A 1 350 ? -5.697 8.624 15.145 1.00 94.12 350 ILE A O 1
ATOM 2778 N N . PRO A 1 351 ? -5.956 9.561 17.182 1.00 90.69 351 PRO A N 1
ATOM 2779 C CA . PRO A 1 351 ? -5.379 10.855 16.826 1.00 90.69 351 PRO A CA 1
ATOM 2780 C C . PRO A 1 351 ? -3.974 10.762 16.225 1.00 90.69 351 PRO A C 1
ATOM 2782 O O . PRO A 1 351 ? -3.133 9.992 16.698 1.00 90.69 351 PRO A O 1
ATOM 2785 N N . ASN A 1 352 ? -3.708 11.621 15.248 1.00 91.31 352 ASN A N 1
ATOM 2786 C CA . ASN A 1 352 ? -2.455 11.772 14.523 1.00 91.31 352 ASN A CA 1
ATOM 2787 C C . ASN A 1 352 ? -1.974 10.478 13.839 1.00 91.31 352 ASN A C 1
ATOM 2789 O O . ASN A 1 352 ? -0.776 10.178 13.818 1.00 91.31 352 ASN A O 1
ATOM 2793 N N . ARG A 1 353 ? -2.905 9.650 13.346 1.00 93.69 353 ARG A N 1
ATOM 2794 C CA . ARG A 1 353 ? -2.579 8.380 12.667 1.00 93.69 353 ARG A CA 1
ATOM 2795 C C . ARG A 1 353 ? -3.178 8.251 11.274 1.00 93.69 353 ARG A C 1
ATOM 2797 O O . ARG A 1 353 ? -2.830 7.292 10.589 1.00 93.69 353 ARG A O 1
ATOM 2804 N N . THR A 1 354 ? -4.031 9.180 10.849 1.00 93.81 354 THR A N 1
ATOM 2805 C CA . THR A 1 354 ? -4.540 9.226 9.478 1.00 93.81 354 THR A CA 1
ATOM 2806 C C . THR A 1 354 ? -3.418 9.543 8.502 1.00 93.81 354 THR A C 1
ATOM 2808 O O . THR A 1 354 ? -2.650 10.495 8.679 1.00 93.81 354 THR A O 1
ATOM 2811 N N . GLN A 1 355 ? -3.355 8.748 7.442 1.00 92.44 355 GLN A N 1
ATOM 2812 C CA . GLN A 1 355 ? -2.465 8.966 6.314 1.00 92.44 355 GLN A CA 1
ATOM 2813 C C . GLN A 1 355 ? -3.284 9.200 5.054 1.00 92.44 355 GLN A C 1
ATOM 2815 O O . GLN A 1 355 ? -4.233 8.463 4.778 1.00 92.44 355 GLN A O 1
ATOM 2820 N N . ILE A 1 356 ? -2.919 10.241 4.313 1.00 91.50 356 ILE A N 1
ATOM 2821 C CA . ILE A 1 356 ? -3.490 10.529 3.003 1.00 91.50 356 ILE A CA 1
ATOM 2822 C C . ILE A 1 356 ? -2.780 9.616 2.019 1.00 91.50 356 ILE A C 1
ATOM 2824 O O . ILE A 1 356 ? -1.557 9.658 1.930 1.00 91.50 356 ILE A O 1
ATOM 2828 N N . ILE A 1 357 ? -3.543 8.793 1.309 1.00 90.25 357 ILE A N 1
ATOM 2829 C CA . ILE A 1 357 ? -3.035 7.901 0.281 1.00 90.25 357 ILE A CA 1
ATOM 2830 C C . ILE A 1 357 ? -3.658 8.181 -1.079 1.00 90.25 357 ILE A C 1
ATOM 2832 O O . ILE A 1 357 ? -4.766 8.705 -1.164 1.00 90.25 357 ILE A O 1
ATOM 2836 N N . ASP A 1 358 ? -2.989 7.728 -2.134 1.00 88.19 358 ASP A N 1
ATOM 2837 C CA . ASP A 1 358 ? -3.652 7.463 -3.402 1.00 88.19 358 ASP A CA 1
ATOM 2838 C C . ASP A 1 358 ? -3.967 5.969 -3.516 1.00 88.19 358 ASP A C 1
ATOM 2840 O O . ASP A 1 358 ? -3.062 5.128 -3.535 1.00 88.19 358 ASP A O 1
ATOM 2844 N N . LEU A 1 359 ? -5.256 5.627 -3.553 1.00 87.69 359 LEU A N 1
ATOM 2845 C CA . LEU A 1 359 ? -5.682 4.231 -3.559 1.00 87.69 359 LEU A CA 1
ATOM 2846 C C . LEU A 1 359 ? -5.277 3.507 -4.845 1.00 87.69 359 LEU A C 1
ATOM 2848 O O . LEU A 1 359 ? -4.939 2.328 -4.769 1.00 87.69 359 LEU A O 1
ATOM 2852 N N . ALA A 1 360 ? -5.289 4.182 -5.998 1.00 84.44 360 ALA A N 1
ATOM 2853 C CA . ALA A 1 360 ? -4.935 3.550 -7.267 1.00 84.44 360 ALA A CA 1
ATOM 2854 C C . ALA A 1 360 ? -3.475 3.066 -7.243 1.00 84.44 360 ALA A C 1
ATOM 2856 O O . ALA A 1 360 ? -3.191 1.929 -7.615 1.00 84.44 360 ALA A O 1
ATOM 2857 N N . HIS A 1 361 ? -2.572 3.876 -6.686 1.00 81.19 361 HIS A N 1
ATOM 2858 C CA . HIS A 1 361 ? -1.156 3.525 -6.546 1.00 81.19 361 HIS A CA 1
ATOM 2859 C C . HIS A 1 361 ? -0.887 2.460 -5.478 1.00 81.19 361 HIS A C 1
ATOM 2861 O O . HIS A 1 361 ? 0.040 1.664 -5.615 1.00 81.19 361 HIS A O 1
ATOM 2867 N N . HIS A 1 362 ? -1.682 2.430 -4.407 1.00 84.44 362 HIS A N 1
ATOM 2868 C CA . HIS A 1 362 ? -1.461 1.514 -3.286 1.00 84.44 362 HIS A CA 1
ATOM 2869 C C . HIS A 1 362 ? -2.249 0.208 -3.396 1.00 84.44 362 HIS A C 1
ATOM 2871 O O . HIS A 1 362 ? -2.000 -0.715 -2.622 1.00 84.44 362 HIS A O 1
ATOM 2877 N N . GLU A 1 363 ? -3.173 0.086 -4.349 1.00 86.00 363 GLU A N 1
ATOM 2878 C CA . GLU A 1 363 ? -4.002 -1.106 -4.518 1.00 86.00 363 GLU A CA 1
ATOM 2879 C C . GLU A 1 363 ? -3.152 -2.363 -4.742 1.00 86.00 363 GLU A C 1
ATOM 2881 O O . GLU A 1 363 ? -3.402 -3.382 -4.097 1.00 86.00 363 GLU A O 1
ATOM 2886 N N . ALA A 1 364 ? -2.122 -2.294 -5.591 1.00 79.06 364 ALA A N 1
ATOM 2887 C CA . ALA A 1 364 ? -1.210 -3.415 -5.830 1.00 79.06 364 ALA A CA 1
ATOM 2888 C C . ALA A 1 364 ? -0.441 -3.806 -4.557 1.00 79.06 364 ALA A C 1
ATOM 2890 O O . ALA A 1 364 ? -0.368 -4.986 -4.210 1.00 79.06 364 ALA A O 1
ATOM 2891 N N . TRP A 1 365 ? 0.068 -2.814 -3.816 1.00 84.75 365 TRP A N 1
ATOM 2892 C CA . TRP A 1 365 ? 0.755 -3.045 -2.545 1.00 84.75 365 TRP A CA 1
ATOM 2893 C C . TRP A 1 365 ? -0.154 -3.744 -1.534 1.00 84.75 365 TRP A C 1
ATOM 2895 O O . TRP A 1 365 ? 0.219 -4.772 -0.966 1.00 84.75 365 TRP A O 1
ATOM 2905 N N . LEU A 1 366 ? -1.346 -3.184 -1.319 1.00 86.88 366 LEU A N 1
ATOM 2906 C CA . LEU A 1 366 ? -2.331 -3.706 -0.380 1.00 86.88 366 LEU A CA 1
ATOM 2907 C C . LEU A 1 366 ? -2.704 -5.135 -0.775 1.00 86.88 366 LEU A C 1
ATOM 2909 O O . LEU A 1 366 ? -2.617 -6.038 0.056 1.00 86.88 366 LEU A O 1
ATOM 2913 N N . LYS A 1 367 ? -3.001 -5.361 -2.059 1.00 83.00 367 LYS A N 1
ATOM 2914 C CA . LYS A 1 367 ? -3.272 -6.692 -2.604 1.00 83.00 367 LYS A CA 1
ATOM 2915 C C . LYS A 1 367 ? -2.142 -7.674 -2.397 1.00 83.00 367 LYS A C 1
ATOM 2917 O O . LYS A 1 367 ? -2.475 -8.829 -2.253 1.00 83.00 367 LYS A O 1
ATOM 2922 N N . ALA A 1 368 ? -0.878 -7.266 -2.369 1.00 80.38 368 ALA A N 1
ATOM 2923 C CA . ALA A 1 368 ? 0.252 -8.183 -2.221 1.00 80.38 368 ALA A CA 1
ATOM 2924 C C . ALA A 1 368 ? 0.687 -8.420 -0.761 1.00 80.38 368 ALA A C 1
ATOM 2926 O O . ALA A 1 368 ? 1.201 -9.493 -0.444 1.00 80.38 368 ALA A O 1
ATOM 2927 N N . HIS A 1 369 ? 0.512 -7.434 0.127 1.00 82.25 369 HIS A N 1
ATOM 2928 C CA . HIS A 1 369 ? 1.176 -7.436 1.436 1.00 82.25 369 HIS A CA 1
ATOM 2929 C C . HIS A 1 369 ? 0.245 -7.303 2.649 1.00 82.25 369 HIS A C 1
ATOM 2931 O O . HIS A 1 369 ? 0.760 -7.345 3.768 1.00 82.25 369 HIS A O 1
ATOM 2937 N N . ASN A 1 370 ? -1.073 -7.110 2.474 1.00 88.06 370 ASN A N 1
ATOM 2938 C CA . ASN A 1 370 ? -2.066 -6.895 3.550 1.00 88.06 370 ASN A CA 1
ATOM 2939 C C . ASN A 1 370 ? -1.555 -6.030 4.724 1.00 88.06 370 ASN A C 1
ATOM 2941 O O . ASN A 1 370 ? -1.801 -6.299 5.904 1.00 88.06 370 ASN A O 1
ATOM 2945 N N . SER A 1 371 ? -0.778 -5.002 4.404 1.00 90.50 371 SER A N 1
ATOM 2946 C CA . SER A 1 371 ? -0.073 -4.189 5.384 1.00 90.50 371 SER A CA 1
ATOM 2947 C C . SER A 1 371 ? -0.066 -2.737 4.961 1.00 90.50 371 SER A C 1
ATOM 2949 O O . SER A 1 371 ? -0.089 -2.400 3.775 1.00 90.50 371 SER A O 1
ATOM 2951 N N . HIS A 1 372 ? -0.028 -1.882 5.970 1.00 92.12 372 HIS A N 1
ATOM 2952 C CA . HIS A 1 372 ? 0.081 -0.452 5.817 1.00 92.12 372 HIS A CA 1
ATOM 2953 C C . HIS A 1 372 ? 1.357 -0.109 5.020 1.00 92.12 372 HIS A C 1
ATOM 2955 O O . HIS A 1 372 ? 2.438 -0.578 5.391 1.00 92.12 372 HIS A O 1
ATOM 2961 N N . PRO A 1 373 ? 1.291 0.741 3.976 1.00 86.06 373 PRO A N 1
ATOM 2962 C CA . PRO A 1 373 ? 2.440 1.025 3.116 1.00 86.06 373 PRO A CA 1
ATOM 2963 C C . PRO A 1 373 ? 3.623 1.624 3.882 1.00 86.06 373 PRO A C 1
ATOM 2965 O O . PRO A 1 373 ? 4.728 1.117 3.755 1.00 86.06 373 PRO A O 1
ATOM 2968 N N . LEU A 1 374 ? 3.393 2.596 4.764 1.00 85.25 374 LEU A N 1
ATOM 2969 C CA . LEU A 1 374 ? 4.456 3.188 5.582 1.00 85.25 374 LEU A CA 1
ATOM 2970 C C . LEU A 1 374 ? 4.847 2.338 6.808 1.00 85.25 374 LEU A C 1
ATOM 2972 O O . LEU A 1 374 ? 5.983 1.888 6.931 1.00 85.25 374 LEU A O 1
ATOM 2976 N N . THR A 1 375 ? 3.916 2.075 7.732 1.00 88.19 375 THR A N 1
ATOM 2977 C CA . THR A 1 375 ? 4.259 1.427 9.016 1.00 88.19 375 THR A CA 1
ATOM 2978 C C . THR A 1 375 ? 4.537 -0.073 8.912 1.00 88.19 375 THR A C 1
ATOM 2980 O O . THR A 1 375 ? 5.047 -0.657 9.866 1.00 88.19 375 THR A O 1
ATOM 2983 N N . ARG A 1 376 ? 4.187 -0.708 7.782 1.00 89.94 376 ARG A N 1
ATOM 2984 C CA . ARG A 1 376 ? 4.231 -2.166 7.558 1.00 89.94 376 ARG A CA 1
ATOM 2985 C C . ARG A 1 376 ? 3.395 -2.984 8.552 1.00 89.94 376 ARG A C 1
ATOM 2987 O O . ARG A 1 376 ? 3.487 -4.209 8.574 1.00 89.94 376 ARG A O 1
ATOM 2994 N N . GLU A 1 377 ? 2.561 -2.333 9.360 1.00 92.25 377 GLU A N 1
ATOM 2995 C CA . GLU A 1 377 ? 1.632 -3.011 10.261 1.00 92.25 377 GLU A CA 1
ATOM 2996 C C . GLU A 1 377 ? 0.531 -3.727 9.455 1.00 92.25 377 GLU A C 1
ATOM 2998 O O . GLU A 1 377 ? 0.078 -3.185 8.444 1.00 92.25 377 GLU A O 1
ATOM 3003 N N . PRO A 1 378 ? 0.052 -4.911 9.877 1.00 92.25 378 PRO A N 1
ATOM 3004 C CA . PRO A 1 378 ? -1.054 -5.589 9.204 1.00 92.25 378 PRO A CA 1
ATOM 3005 C C . PRO A 1 378 ? -2.328 -4.735 9.198 1.00 92.25 378 PRO A C 1
ATOM 3007 O O . PRO A 1 378 ? -2.700 -4.169 10.227 1.00 92.25 378 PRO A O 1
ATOM 3010 N N . MET A 1 379 ? -3.054 -4.690 8.076 1.00 93.12 379 MET A N 1
ATOM 3011 C CA . MET A 1 379 ? -4.269 -3.860 7.972 1.00 93.12 379 MET A CA 1
ATOM 3012 C C . MET A 1 379 ? -5.387 -4.327 8.920 1.00 93.12 379 MET A C 1
ATOM 3014 O O . MET A 1 379 ? -6.164 -3.516 9.416 1.00 93.12 379 MET A O 1
ATOM 3018 N N . ASN A 1 380 ? -5.461 -5.630 9.204 1.00 91.50 380 ASN A N 1
ATOM 3019 C CA . ASN A 1 380 ? -6.522 -6.237 10.021 1.00 91.50 380 ASN A CA 1
ATOM 3020 C C . ASN A 1 380 ? -6.101 -6.593 11.455 1.00 91.50 380 ASN A C 1
ATOM 3022 O O . ASN A 1 380 ? -6.926 -7.105 12.202 1.00 91.50 380 ASN A O 1
ATOM 3026 N N . ALA A 1 381 ? -4.839 -6.373 11.822 1.00 92.06 381 ALA A N 1
ATOM 3027 C CA . ALA A 1 381 ? -4.297 -6.731 13.133 1.00 92.06 381 ALA A CA 1
ATOM 3028 C C . ALA A 1 381 ? -3.100 -5.826 13.454 1.00 92.06 381 ALA A C 1
ATOM 3030 O O . ALA A 1 381 ? -1.951 -6.268 13.508 1.00 92.06 381 ALA A O 1
ATOM 3031 N N . ALA A 1 382 ? -3.377 -4.531 13.568 1.00 94.00 382 ALA A N 1
ATOM 3032 C CA . ALA A 1 382 ? -2.363 -3.522 13.818 1.00 94.00 382 ALA A CA 1
ATOM 3033 C C . ALA A 1 382 ? -1.879 -3.574 15.283 1.00 94.00 382 ALA A C 1
ATOM 3035 O O . ALA A 1 382 ? -2.417 -4.298 16.124 1.00 94.00 382 ALA A O 1
ATOM 3036 N N . ILE A 1 383 ? -0.830 -2.816 15.614 1.00 94.75 383 ILE A N 1
ATOM 3037 C CA . ILE A 1 383 ? -0.320 -2.750 16.991 1.00 94.75 383 ILE A CA 1
ATOM 3038 C C . ILE A 1 383 ? -1.389 -2.126 17.896 1.00 94.75 383 ILE A C 1
ATOM 3040 O O . ILE A 1 383 ? -1.878 -1.023 17.617 1.00 94.75 383 ILE A O 1
ATOM 3044 N N . ASN A 1 384 ? -1.721 -2.821 18.989 1.00 96.25 384 ASN A N 1
ATOM 3045 C CA . ASN A 1 384 ? -2.737 -2.399 19.953 1.00 96.25 384 ASN A CA 1
ATOM 3046 C C . ASN A 1 384 ? -2.510 -0.966 20.458 1.00 96.25 384 ASN A C 1
ATOM 3048 O O . ASN A 1 384 ? -1.386 -0.553 20.749 1.00 96.25 384 ASN A O 1
ATOM 3052 N N . HIS A 1 385 ? -3.602 -0.220 20.616 1.00 96.06 385 HIS A N 1
ATOM 3053 C CA . HIS A 1 385 ? -3.581 1.132 21.166 1.00 96.06 385 HIS A CA 1
ATOM 3054 C C . HIS A 1 385 ? -3.772 1.079 22.681 1.00 96.06 385 HIS A C 1
ATOM 3056 O O . HIS A 1 385 ? -4.682 0.406 23.157 1.00 96.06 385 HIS A O 1
ATOM 3062 N N . VAL A 1 386 ? -2.927 1.772 23.446 1.00 95.38 386 VAL A N 1
ATOM 3063 C CA . VAL A 1 386 ? -3.002 1.779 24.913 1.00 95.38 386 VAL A CA 1
ATOM 3064 C C . VAL A 1 386 ? -3.594 3.100 25.390 1.00 95.38 386 VAL A C 1
ATOM 3066 O O . VAL A 1 386 ? -3.009 4.156 25.161 1.00 95.38 386 VAL A O 1
ATOM 3069 N N . VAL A 1 387 ? -4.733 3.033 26.084 1.00 92.38 387 VAL A N 1
ATOM 3070 C CA . VAL A 1 387 ? -5.381 4.184 26.735 1.00 92.38 387 VAL A CA 1
ATOM 3071 C C . VAL A 1 387 ? -5.611 3.825 28.195 1.00 92.38 387 VAL A C 1
ATOM 3073 O O . VAL A 1 387 ? -6.275 2.829 28.481 1.00 92.38 387 VAL A O 1
ATOM 3076 N N . ASN A 1 388 ? -5.070 4.624 29.119 1.00 93.19 388 ASN A N 1
ATOM 3077 C CA . ASN A 1 388 ? -5.155 4.381 30.566 1.00 93.19 388 ASN A CA 1
ATOM 3078 C C . ASN A 1 388 ? -4.713 2.954 30.947 1.00 93.19 388 ASN A C 1
ATOM 3080 O O . ASN A 1 388 ? -5.466 2.221 31.582 1.00 93.19 388 ASN A O 1
ATOM 3084 N N . GLU A 1 389 ? -3.529 2.540 30.477 1.00 95.06 389 GLU A N 1
ATOM 3085 C CA . GLU A 1 389 ? -2.923 1.210 30.713 1.00 95.06 389 GLU A CA 1
ATOM 3086 C C . GLU A 1 389 ? -3.701 0.010 30.138 1.00 95.06 389 GLU A C 1
ATOM 3088 O O . GLU A 1 389 ? -3.242 -1.130 30.219 1.00 95.06 389 GLU A O 1
ATOM 3093 N N . LYS A 1 390 ? -4.845 0.242 29.489 1.00 96.00 390 LYS A N 1
ATOM 3094 C CA . LYS A 1 390 ? -5.625 -0.795 28.817 1.00 96.00 390 LYS A CA 1
ATOM 3095 C C . LYS A 1 390 ? -5.299 -0.823 27.327 1.00 96.00 390 LYS A C 1
ATOM 3097 O O . LYS A 1 390 ? -5.404 0.196 26.647 1.00 96.00 390 LYS A O 1
ATOM 3102 N N . ALA A 1 391 ? -4.918 -1.997 26.829 1.00 96.38 391 ALA A N 1
ATOM 3103 C CA . ALA A 1 391 ? -4.692 -2.241 25.409 1.00 96.38 391 ALA A CA 1
ATOM 3104 C C . ALA A 1 391 ? -6.016 -2.538 24.685 1.00 96.38 391 ALA A C 1
ATOM 3106 O O . ALA A 1 391 ? -6.823 -3.339 25.160 1.00 96.38 391 ALA A O 1
ATOM 3107 N N . TYR A 1 392 ? -6.207 -1.910 23.530 1.00 96.19 392 TYR A N 1
ATOM 3108 C CA . TYR A 1 392 ? -7.355 -2.076 22.643 1.00 96.19 392 TYR A CA 1
ATOM 3109 C C . TYR A 1 392 ? -6.892 -2.622 21.292 1.00 96.19 392 TYR A C 1
ATOM 3111 O O . TYR A 1 392 ? -5.835 -2.221 20.798 1.00 96.19 392 TYR A O 1
ATOM 3119 N N . GLU A 1 393 ? -7.691 -3.514 20.702 1.00 96.25 393 GLU A N 1
ATOM 3120 C CA . GLU A 1 393 ? -7.467 -4.039 19.350 1.00 96.25 393 GLU A CA 1
ATOM 3121 C C . GLU A 1 393 ? -7.517 -2.902 18.329 1.00 96.25 393 GLU A C 1
ATOM 3123 O O . GLU A 1 393 ? -8.347 -1.994 18.453 1.00 96.25 393 GLU A O 1
ATOM 3128 N N . THR A 1 394 ? -6.630 -2.948 17.335 1.00 96.50 394 THR A N 1
ATOM 3129 C CA . THR A 1 394 ? -6.539 -1.927 16.293 1.00 96.50 394 THR A CA 1
ATOM 3130 C C . THR A 1 394 ? -6.570 -2.511 14.890 1.00 96.50 394 THR A C 1
ATOM 3132 O O . THR A 1 394 ? -6.059 -3.597 14.614 1.00 96.50 394 THR A O 1
ATOM 3135 N N . ILE A 1 395 ? -7.156 -1.739 13.983 1.00 95.38 395 ILE A N 1
ATOM 3136 C CA . ILE A 1 395 ? -7.263 -2.052 12.558 1.00 95.38 395 ILE A CA 1
ATOM 3137 C C . ILE A 1 395 ? -6.990 -0.792 11.741 1.00 95.38 395 ILE A C 1
ATOM 3139 O O . ILE A 1 395 ? -7.162 0.325 12.228 1.00 95.38 395 ILE A O 1
ATOM 3143 N N . TYR A 1 396 ? -6.614 -0.965 10.483 1.00 95.38 396 TYR A N 1
ATOM 3144 C CA . TYR A 1 396 ? -6.601 0.096 9.488 1.00 95.38 396 TYR A CA 1
ATOM 3145 C C . TYR A 1 396 ? -7.799 -0.046 8.555 1.00 95.38 396 TYR A C 1
ATOM 3147 O O . TYR A 1 396 ? -8.182 -1.154 8.165 1.00 95.38 396 TYR A O 1
ATOM 3155 N N . ARG A 1 397 ? -8.396 1.083 8.182 1.00 94.69 397 ARG A N 1
ATOM 3156 C CA . ARG A 1 397 ? -9.466 1.156 7.182 1.00 94.69 397 ARG A CA 1
ATOM 3157 C C . ARG A 1 397 ? -9.197 2.273 6.197 1.00 94.69 397 ARG A C 1
ATOM 3159 O O . ARG A 1 397 ? -8.530 3.243 6.544 1.00 94.69 397 ARG A O 1
ATOM 3166 N N . ILE A 1 398 ? -9.684 2.093 4.975 1.00 94.00 398 ILE A N 1
ATOM 3167 C CA . ILE A 1 398 ? -9.450 3.013 3.868 1.00 94.00 398 ILE A CA 1
ATOM 3168 C C . ILE A 1 398 ? -10.767 3.687 3.524 1.00 94.00 398 ILE A C 1
ATOM 3170 O O . ILE A 1 398 ? -11.722 3.016 3.146 1.00 94.00 398 ILE A O 1
ATOM 3174 N N . PHE A 1 399 ? -10.805 5.008 3.629 1.00 91.94 399 PHE A N 1
ATOM 3175 C CA . PHE A 1 399 ? -11.988 5.800 3.313 1.00 91.94 399 PHE A CA 1
ATOM 3176 C C . PHE A 1 399 ? -11.709 6.683 2.101 1.00 91.94 399 PHE A C 1
ATOM 3178 O O . PHE A 1 399 ? -10.714 7.408 2.127 1.00 91.94 399 PHE A O 1
ATOM 3185 N N . PRO A 1 400 ? -12.549 6.662 1.054 1.00 92.06 400 PRO A N 1
ATOM 3186 C CA . PRO A 1 400 ? -12.439 7.620 -0.037 1.00 92.06 400 PRO A CA 1
ATOM 3187 C C . PRO A 1 400 ? -12.440 9.058 0.490 1.00 92.06 400 PRO A C 1
ATOM 3189 O O . PRO A 1 400 ? -13.193 9.406 1.408 1.00 92.06 400 PRO A O 1
ATOM 3192 N N . TYR A 1 401 ? -11.567 9.896 -0.063 1.00 92.25 401 TYR A N 1
ATOM 3193 C CA . TYR A 1 401 ? -11.525 11.302 0.296 1.00 92.25 401 TYR A CA 1
ATOM 3194 C C . TYR A 1 401 ? -12.455 12.110 -0.614 1.00 92.25 401 TYR A C 1
ATOM 3196 O O . TYR A 1 401 ? -12.215 12.218 -1.812 1.00 92.25 401 TYR A O 1
ATOM 3204 N N . GLU A 1 402 ? -13.506 12.688 -0.031 1.00 91.00 402 GLU A N 1
ATOM 3205 C CA . GLU A 1 402 ? -14.516 13.500 -0.734 1.00 91.00 402 GLU A CA 1
ATOM 3206 C C . GLU A 1 402 ? -14.508 14.965 -0.248 1.00 91.00 402 GLU A C 1
ATOM 3208 O O . GLU A 1 402 ? -15.449 15.721 -0.483 1.00 91.00 402 GLU A O 1
ATOM 3213 N N . GLY A 1 403 ? -13.450 15.362 0.467 1.00 90.88 403 GLY A N 1
ATOM 3214 C CA . GLY A 1 403 ? -13.302 16.655 1.139 1.00 90.88 403 GLY A CA 1
ATOM 3215 C C . GLY A 1 403 ? -13.178 16.508 2.657 1.00 90.88 403 GLY A C 1
ATOM 3216 O O . GLY A 1 403 ? -13.298 15.412 3.207 1.00 90.88 403 GLY A O 1
ATOM 3217 N N . LEU A 1 404 ? -12.979 17.626 3.366 1.00 90.25 404 LEU A N 1
ATOM 3218 C CA . LEU A 1 404 ? -12.749 17.652 4.824 1.00 90.25 404 LEU A CA 1
ATOM 3219 C C . LEU A 1 404 ? -13.757 16.807 5.629 1.00 90.25 404 LEU A C 1
ATOM 3221 O O . LEU A 1 404 ? -13.405 16.179 6.630 1.00 90.25 404 LEU A O 1
ATOM 3225 N N . ASN A 1 405 ? -15.008 16.749 5.166 1.00 85.12 405 ASN A N 1
ATOM 3226 C CA . ASN A 1 405 ? -16.097 16.025 5.815 1.00 85.12 405 ASN A CA 1
ATOM 3227 C C . ASN A 1 405 ? -16.001 14.496 5.704 1.00 85.12 405 ASN A C 1
ATOM 3229 O O . ASN A 1 405 ? -16.738 13.814 6.415 1.00 85.12 405 ASN A O 1
ATOM 3233 N N . SER A 1 406 ? -15.130 13.924 4.874 1.00 87.62 406 SER A N 1
ATOM 3234 C CA . SER A 1 406 ? -14.930 12.468 4.841 1.00 87.62 406 SER A CA 1
ATOM 3235 C C . 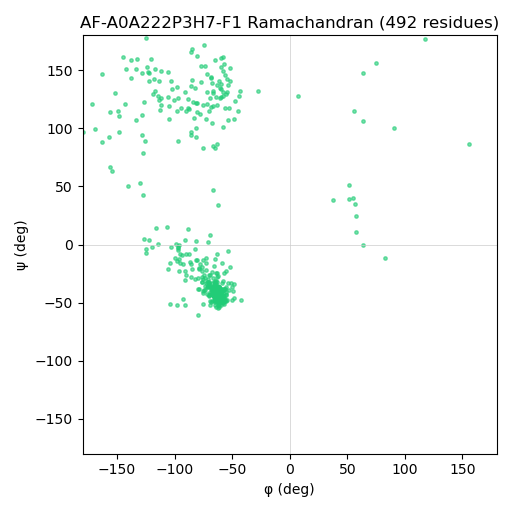SER A 1 406 ? -13.878 11.983 5.853 1.00 87.62 406 SER A C 1
ATOM 3237 O O . SER A 1 406 ? -13.760 10.783 6.097 1.00 87.62 406 SER A O 1
ATOM 3239 N N . SER A 1 407 ? -13.155 12.896 6.520 1.00 91.69 407 SER A N 1
ATOM 3240 C CA . SER A 1 407 ? -12.141 12.545 7.522 1.00 91.69 407 SER A CA 1
ATOM 3241 C C . SER A 1 407 ? -12.745 12.236 8.894 1.00 91.69 407 SER A C 1
ATOM 3243 O O . SER A 1 407 ? -13.046 13.133 9.683 1.00 91.69 407 SER A O 1
ATOM 3245 N N . TYR A 1 408 ? -12.886 10.949 9.223 1.00 90.38 408 TYR A N 1
ATOM 3246 C CA . TYR A 1 408 ? -13.389 10.508 10.532 1.00 90.38 408 TYR A CA 1
ATOM 3247 C C . TYR A 1 408 ? -12.507 10.950 11.704 1.00 90.38 408 TYR A C 1
ATOM 3249 O O . TYR A 1 408 ? -13.031 11.289 12.766 1.00 90.38 408 TYR A O 1
ATOM 3257 N N . GLU A 1 409 ? -11.183 10.977 11.526 1.00 92.56 409 GLU A N 1
ATOM 3258 C CA . GLU A 1 409 ? -10.275 11.458 12.569 1.00 92.56 409 GLU A CA 1
ATOM 3259 C C . GLU A 1 409 ? -10.495 12.947 12.851 1.00 92.56 409 GLU A C 1
ATOM 3261 O O . GLU A 1 409 ? -10.626 13.329 14.014 1.00 92.56 409 GLU A O 1
ATOM 3266 N N . LEU A 1 410 ? -10.638 13.778 11.810 1.00 93.31 410 LEU A N 1
ATOM 3267 C CA . LEU A 1 410 ? -10.905 15.208 11.978 1.00 93.31 410 LEU A CA 1
ATOM 3268 C C . LEU A 1 410 ? -12.197 15.439 12.779 1.00 93.31 410 LEU A C 1
ATOM 3270 O O . LEU A 1 410 ? -12.202 16.228 13.725 1.00 93.31 410 LEU A O 1
ATOM 3274 N N . LYS A 1 411 ? -13.269 14.695 12.465 1.00 90.56 411 LYS A N 1
ATOM 3275 C CA . LYS A 1 411 ? -14.537 14.756 13.216 1.00 90.56 411 LYS A CA 1
ATOM 3276 C C . LYS A 1 411 ? -14.352 14.383 14.684 1.00 90.56 411 LYS A C 1
ATOM 3278 O O . LYS A 1 411 ? -14.855 15.077 15.568 1.00 90.56 411 LYS A O 1
ATOM 3283 N N . ALA A 1 412 ? -13.624 13.300 14.952 1.00 89.81 412 ALA A N 1
ATOM 3284 C CA . ALA A 1 412 ? -13.378 12.837 16.312 1.00 89.81 412 ALA A CA 1
ATOM 3285 C C . ALA A 1 412 ? -12.589 13.863 17.138 1.00 89.81 412 ALA A C 1
ATOM 3287 O O . ALA A 1 412 ? -12.945 14.114 18.290 1.00 89.81 412 ALA A O 1
ATOM 3288 N N . LEU A 1 413 ? -11.581 14.509 16.541 1.00 93.12 413 LEU A N 1
ATOM 3289 C CA . LEU A 1 413 ? -10.791 15.559 17.190 1.00 93.12 413 LEU A CA 1
ATOM 3290 C C . LEU A 1 413 ? -11.650 16.779 17.555 1.00 93.12 413 LEU A C 1
ATOM 3292 O O . LEU A 1 413 ? -11.569 17.266 18.684 1.00 93.12 413 LEU A O 1
ATOM 3296 N N . ILE A 1 414 ? -12.520 17.233 16.644 1.00 92.62 414 ILE A N 1
ATOM 3297 C CA . ILE A 1 414 ? -13.457 18.345 16.893 1.00 92.62 414 ILE A CA 1
ATOM 3298 C C . ILE A 1 414 ? -14.356 18.031 18.095 1.00 92.62 414 ILE A C 1
ATOM 3300 O O . ILE A 1 414 ? -14.477 18.841 19.017 1.00 92.62 414 ILE A O 1
ATOM 3304 N N . VAL A 1 415 ? -14.968 16.843 18.105 1.00 88.69 415 VAL A N 1
ATOM 3305 C CA . VAL A 1 415 ? -15.866 16.407 19.186 1.00 88.69 415 VAL A CA 1
ATOM 3306 C C . VAL A 1 415 ? -15.116 16.318 20.514 1.00 88.69 415 VAL A C 1
ATOM 3308 O O . VAL A 1 415 ? -15.601 16.808 21.534 1.00 88.69 415 VAL A O 1
ATOM 3311 N N . GLN A 1 416 ? -13.913 15.743 20.512 1.00 90.56 416 GLN A N 1
ATOM 3312 C CA . GLN A 1 416 ? -13.093 15.607 21.712 1.00 90.56 416 GLN A CA 1
ATOM 3313 C C . GLN A 1 416 ? -12.729 16.967 22.320 1.00 90.56 416 GLN A C 1
ATOM 3315 O O . GLN A 1 416 ? -12.828 17.142 23.540 1.00 90.56 416 GLN A O 1
ATOM 3320 N N . ILE A 1 417 ? -12.358 17.938 21.482 1.00 93.56 417 ILE A N 1
ATOM 3321 C CA . ILE A 1 417 ? -12.040 19.299 21.919 1.00 93.56 417 ILE A CA 1
ATOM 3322 C C . ILE A 1 417 ? -13.289 19.977 22.495 1.00 93.56 417 ILE A C 1
ATOM 3324 O O . ILE A 1 417 ? -13.254 20.435 23.638 1.00 93.56 417 ILE A O 1
ATOM 3328 N N . ARG A 1 418 ? -14.415 19.981 21.769 1.00 93.50 418 ARG A N 1
ATOM 3329 C CA . ARG A 1 418 ? -15.661 20.634 22.220 1.00 93.50 418 ARG A CA 1
ATOM 3330 C C . ARG A 1 418 ? -16.203 20.053 23.521 1.00 93.50 418 ARG A C 1
ATOM 3332 O O . ARG A 1 418 ? -16.546 20.807 24.433 1.00 93.50 418 ARG A O 1
ATOM 3339 N N . ASN A 1 419 ? -16.221 18.726 23.648 1.00 90.62 419 ASN A N 1
ATOM 3340 C CA . ASN A 1 419 ? -16.668 18.058 24.870 1.00 90.62 419 ASN A CA 1
ATOM 3341 C C . ASN A 1 419 ? -15.808 18.468 26.069 1.00 90.62 419 ASN A C 1
ATOM 3343 O O . ASN A 1 419 ? -16.340 18.817 27.123 1.00 90.62 419 ASN A O 1
ATOM 3347 N N . SER A 1 420 ? -14.489 18.510 25.891 1.00 92.44 420 SER A N 1
ATOM 3348 C CA . SER A 1 420 ? -13.561 18.895 26.956 1.00 92.44 420 SER A CA 1
ATOM 3349 C C . SER A 1 420 ? -13.704 20.369 27.345 1.00 92.44 420 SER A C 1
ATOM 3351 O O . SER A 1 420 ? -13.763 20.685 28.532 1.00 92.44 420 SER A O 1
ATOM 3353 N N . LEU A 1 421 ? -13.851 21.271 26.367 1.00 93.00 421 LEU A N 1
ATOM 3354 C CA . LEU A 1 421 ? -14.111 22.692 26.623 1.00 93.00 421 LEU A CA 1
ATOM 3355 C C . LEU A 1 421 ? -15.430 22.904 27.387 1.00 93.00 421 LEU A C 1
ATOM 3357 O O . LEU A 1 421 ? -15.474 23.676 28.347 1.00 93.00 421 LEU A O 1
ATOM 3361 N N . SER A 1 422 ? -16.493 22.183 27.012 1.00 91.75 422 SER A N 1
ATOM 3362 C CA . SER A 1 422 ? -17.797 22.266 27.685 1.00 91.75 422 SER A CA 1
ATOM 3363 C C . SER A 1 422 ? -17.745 21.767 29.135 1.00 91.75 422 SER A C 1
ATOM 3365 O O . SER A 1 422 ? -18.317 22.392 30.031 1.00 91.75 422 SER A O 1
ATOM 3367 N N . ALA A 1 423 ? -16.991 20.693 29.397 1.00 91.62 423 ALA A N 1
ATOM 3368 C CA . ALA A 1 423 ? -16.807 20.146 30.737 1.00 91.62 423 ALA A CA 1
ATOM 3369 C C . ALA A 1 423 ? -16.098 21.145 31.668 1.00 91.62 423 ALA A C 1
ATOM 3371 O O . ALA A 1 423 ? -16.523 21.337 32.809 1.00 91.62 423 ALA A O 1
ATOM 3372 N N . ILE A 1 424 ? -15.071 21.834 31.163 1.00 92.25 424 ILE A N 1
ATOM 3373 C CA . ILE A 1 424 ? -14.321 22.857 31.909 1.00 92.25 424 ILE A CA 1
ATOM 3374 C C . ILE A 1 424 ? -15.198 24.089 32.194 1.00 92.25 424 ILE A C 1
ATOM 3376 O O . ILE A 1 424 ? -15.175 24.635 33.304 1.00 92.25 424 ILE A O 1
ATOM 3380 N N . SER A 1 425 ? -16.028 24.501 31.229 1.00 90.12 425 SER A N 1
ATOM 3381 C CA . SER A 1 425 ? -16.971 25.613 31.410 1.00 90.12 425 SER A CA 1
ATOM 3382 C C . SER A 1 425 ? -17.973 25.338 32.540 1.00 90.12 425 SER A C 1
ATOM 3384 O O . SER A 1 425 ? -18.224 26.208 33.372 1.00 90.12 425 SER A O 1
ATOM 3386 N N . ASN A 1 426 ? -18.507 24.116 32.626 1.00 87.50 426 ASN A N 1
ATOM 3387 C CA . ASN A 1 426 ? -19.497 23.745 33.645 1.00 87.50 426 ASN A CA 1
ATOM 3388 C C . ASN A 1 426 ? -18.906 23.676 35.068 1.00 87.50 426 ASN A C 1
ATOM 3390 O O . ASN A 1 426 ? -19.581 24.008 36.049 1.00 87.50 426 ASN A O 1
ATOM 3394 N N . GLN A 1 427 ? -17.632 23.295 35.201 1.00 86.00 427 GLN A N 1
ATOM 3395 C CA . GLN A 1 427 ? -16.939 23.297 36.496 1.00 86.00 427 GLN A CA 1
ATOM 3396 C C . GLN A 1 427 ? -16.732 24.719 37.037 1.00 86.00 427 GLN A C 1
ATOM 3398 O O . GLN A 1 427 ? -16.893 24.955 38.237 1.00 86.00 427 GLN A O 1
ATOM 3403 N N . SER A 1 428 ? -16.456 25.681 36.152 1.00 77.75 428 SER A N 1
ATOM 3404 C CA . SER A 1 428 ? -16.239 27.083 36.529 1.00 77.75 428 SER A CA 1
ATOM 3405 C C . SER A 1 428 ? -17.501 27.738 37.114 1.00 77.75 428 SER A C 1
ATOM 3407 O O . SER A 1 428 ? -17.415 28.485 38.091 1.00 77.75 428 SER A O 1
ATOM 3409 N N . THR A 1 429 ? -18.688 27.410 36.592 1.00 73.19 429 THR A N 1
ATOM 3410 C CA . THR A 1 429 ? -19.969 27.943 37.096 1.00 73.19 429 THR A CA 1
ATOM 3411 C C . THR A 1 429 ? -20.306 27.407 38.490 1.00 73.19 429 THR A C 1
ATOM 3413 O O . THR A 1 429 ? -20.754 28.154 39.359 1.00 73.19 429 THR A O 1
ATOM 3416 N N . THR A 1 430 ? -20.002 26.133 38.750 1.00 70.75 430 THR A N 1
ATOM 3417 C CA . THR A 1 430 ? -20.343 25.467 40.019 1.00 70.75 430 THR A CA 1
ATOM 3418 C C . THR A 1 430 ? -19.548 26.034 41.205 1.00 70.75 430 THR A C 1
ATOM 3420 O O . THR A 1 430 ? -20.073 26.153 42.312 1.00 70.75 430 THR A O 1
ATOM 3423 N N . HIS A 1 431 ? -18.303 26.472 40.987 1.00 60.50 431 HIS A N 1
ATOM 3424 C CA . HIS A 1 431 ? -17.493 27.095 42.042 1.00 60.50 431 HIS A CA 1
ATOM 3425 C C . HIS A 1 431 ? -17.924 28.532 42.392 1.00 60.50 431 HIS A C 1
ATOM 3427 O O . HIS A 1 431 ? -17.726 28.963 43.531 1.00 60.50 431 HIS A O 1
ATOM 3433 N N . SER A 1 432 ? -18.542 29.267 41.458 1.00 61.16 432 SER A N 1
ATOM 3434 C CA . SER A 1 432 ? -19.026 30.635 41.706 1.00 61.16 432 SER A CA 1
ATOM 3435 C C . SER A 1 432 ? -20.287 30.660 42.583 1.00 61.16 432 SER A C 1
ATOM 3437 O O . SER A 1 432 ? -20.421 31.523 43.456 1.00 61.16 432 SER A O 1
ATOM 3439 N N . ASP A 1 433 ? -21.176 29.674 42.429 1.00 59.38 433 ASP A N 1
ATOM 3440 C CA . ASP A 1 433 ? -22.417 29.606 43.210 1.00 59.38 433 ASP A CA 1
ATOM 3441 C C . ASP A 1 433 ? -22.197 29.123 44.652 1.00 59.38 433 ASP A C 1
ATOM 3443 O O . ASP A 1 433 ? -22.825 29.649 45.576 1.00 59.38 433 ASP A O 1
ATOM 3447 N N . VAL A 1 434 ? -21.221 28.239 44.897 1.00 60.19 434 VAL A N 1
ATOM 3448 C CA . VAL A 1 434 ? -20.864 27.801 46.264 1.00 60.19 434 VAL A CA 1
ATOM 3449 C C . VAL A 1 434 ? -20.301 28.958 47.109 1.00 60.19 434 VAL A C 1
ATOM 3451 O O . VAL A 1 434 ? -20.582 29.058 48.311 1.00 60.19 434 VAL A O 1
ATOM 3454 N N . LEU A 1 435 ? -19.580 29.903 46.494 1.00 55.69 435 LEU A N 1
ATOM 3455 C CA . LEU A 1 435 ? -19.082 31.102 47.181 1.00 55.69 435 LEU A CA 1
ATOM 3456 C C . LEU A 1 435 ? -20.201 32.102 47.524 1.00 55.69 435 LEU A C 1
ATOM 3458 O O . LEU A 1 435 ? -20.128 32.761 48.564 1.00 55.69 435 LEU A O 1
ATOM 3462 N N . LYS A 1 436 ? -21.287 32.161 46.741 1.00 56.62 436 LYS A N 1
ATOM 3463 C CA . LYS A 1 436 ? -22.448 33.017 47.051 1.00 56.62 436 LYS A CA 1
ATOM 3464 C C . LYS A 1 436 ? -23.338 32.447 48.159 1.00 56.62 436 LYS A C 1
ATOM 3466 O O . LYS A 1 436 ? -23.861 33.219 48.962 1.00 56.62 436 LYS A O 1
ATOM 3471 N N . THR A 1 437 ? -23.465 31.125 48.286 1.00 53.97 437 THR A N 1
ATOM 3472 C CA . THR A 1 437 ? -24.221 30.509 49.397 1.00 53.97 437 THR A CA 1
ATOM 3473 C C . THR A 1 437 ? -23.499 30.566 50.744 1.00 53.97 437 THR A C 1
ATOM 3475 O O . THR A 1 437 ? -24.158 30.681 51.775 1.00 53.97 437 THR A O 1
ATOM 3478 N N . THR A 1 438 ? -22.163 30.584 50.768 1.00 52.59 438 THR A N 1
ATOM 3479 C CA . THR A 1 438 ? -21.407 30.710 52.033 1.00 52.59 438 THR A CA 1
ATOM 3480 C C . THR A 1 438 ? -21.355 32.157 52.553 1.00 52.59 438 THR A C 1
ATOM 3482 O O . THR A 1 438 ? -21.196 32.379 53.751 1.00 52.59 438 THR A O 1
ATOM 3485 N N . SER A 1 439 ? -21.583 33.154 51.687 1.00 50.22 439 SER A N 1
ATOM 3486 C CA . SER A 1 439 ? -21.679 34.570 52.079 1.00 50.22 439 SER A CA 1
ATOM 3487 C C . SER A 1 439 ? -23.042 34.966 52.664 1.00 50.22 439 SER A C 1
ATOM 3489 O O . SER A 1 439 ? -23.151 36.044 53.242 1.00 50.22 439 SER A O 1
ATOM 3491 N N . LYS A 1 440 ? -24.087 34.134 52.536 1.00 50.03 440 LYS A N 1
ATOM 3492 C CA . LYS A 1 440 ? -25.446 34.475 53.003 1.00 50.03 440 LYS A CA 1
ATOM 3493 C C . LYS A 1 440 ? -25.802 33.922 54.390 1.00 50.03 440 LYS A C 1
ATOM 3495 O O . LYS A 1 440 ? -26.866 34.237 54.904 1.00 50.03 440 LYS A O 1
ATOM 3500 N N . ASN A 1 441 ? -24.908 33.149 55.013 1.00 50.19 441 ASN A N 1
ATOM 3501 C CA . ASN A 1 441 ? -25.105 32.562 56.349 1.00 50.19 441 ASN A CA 1
ATOM 3502 C C . ASN A 1 441 ? -24.277 33.232 57.458 1.00 50.19 441 ASN A C 1
ATOM 3504 O O . ASN A 1 441 ? -24.145 32.684 58.552 1.00 50.19 441 ASN A O 1
ATOM 3508 N N . ARG A 1 442 ? -23.719 34.421 57.203 1.00 47.97 442 ARG A N 1
ATOM 3509 C CA . ARG A 1 442 ? -22.873 35.129 58.170 1.00 47.97 442 ARG A CA 1
ATOM 3510 C C . ARG A 1 442 ? -23.313 36.568 58.419 1.00 47.97 442 ARG A C 1
ATOM 3512 O O . ARG A 1 442 ? -22.471 37.438 58.516 1.00 47.97 442 ARG A O 1
ATOM 3519 N N . GLU A 1 443 ? -24.615 36.806 58.556 1.00 48.59 443 GLU A N 1
ATOM 3520 C CA . GLU A 1 443 ? -25.139 38.049 59.141 1.00 48.59 443 GLU A CA 1
ATOM 3521 C C . GLU A 1 443 ? -26.561 37.823 59.680 1.00 48.59 443 GLU A C 1
ATOM 3523 O O . GLU A 1 443 ? -27.557 37.900 58.968 1.00 48.59 443 GLU A O 1
ATOM 3528 N N . SER A 1 444 ? -26.650 37.472 60.964 1.00 44.78 444 SER A N 1
ATOM 3529 C CA . SER A 1 444 ? -27.898 37.462 61.735 1.00 44.78 444 SER A CA 1
ATOM 3530 C C . SER A 1 444 ? -27.578 37.609 63.226 1.00 44.78 444 SER A C 1
ATOM 3532 O O . SER A 1 444 ? -27.799 36.691 64.006 1.00 44.78 444 SER A O 1
ATOM 3534 N N . THR A 1 445 ? -27.054 38.774 63.612 1.00 49.47 445 THR A N 1
ATOM 3535 C CA . THR A 1 445 ? -27.330 39.422 64.909 1.00 49.47 445 THR A CA 1
ATOM 3536 C C . THR A 1 445 ? -26.913 40.889 64.818 1.00 49.47 445 THR A C 1
ATOM 3538 O O . THR A 1 445 ? -25.778 41.223 65.139 1.00 49.47 445 THR A O 1
ATOM 3541 N N . SER A 1 446 ? -27.813 41.766 64.374 1.00 36.81 446 SER A N 1
ATOM 3542 C CA . SER A 1 446 ? -27.856 43.168 64.813 1.00 36.81 446 SER A CA 1
ATOM 3543 C C . SER A 1 446 ? -29.114 43.839 64.267 1.00 36.81 446 SER A C 1
ATOM 3545 O O . SER A 1 446 ? -29.335 43.890 63.061 1.00 36.81 446 SER A O 1
ATOM 3547 N N . HIS A 1 447 ? -29.940 44.345 65.175 1.00 46.25 447 HIS A N 1
ATOM 3548 C CA . HIS A 1 447 ? -31.085 45.207 64.902 1.00 46.25 447 HIS A CA 1
ATOM 3549 C C . HIS A 1 447 ? -30.703 46.471 64.114 1.00 46.25 447 HIS A C 1
ATOM 3551 O O . HIS A 1 447 ? -29.671 47.073 64.401 1.00 46.25 447 HIS A O 1
ATOM 3557 N N . GLY A 1 448 ? -31.598 46.946 63.235 1.00 36.31 448 GLY A N 1
ATOM 3558 C CA . GLY A 1 448 ? -31.604 48.356 62.825 1.00 36.31 448 GLY A CA 1
ATOM 3559 C C . GLY A 1 448 ? -32.237 48.684 61.469 1.00 36.31 448 GLY A C 1
ATOM 3560 O O . GLY A 1 448 ? -31.513 48.846 60.503 1.00 36.31 448 GLY A O 1
ATOM 3561 N N . PHE A 1 449 ? -33.560 48.892 61.473 1.00 38.62 449 PHE A N 1
ATOM 3562 C CA . PHE A 1 449 ? -34.371 49.749 60.579 1.00 38.62 449 PHE A CA 1
ATOM 3563 C C . PHE A 1 449 ? -34.485 49.474 59.052 1.00 38.62 449 PHE A C 1
ATOM 3565 O O . PHE A 1 449 ? -33.562 48.966 58.426 1.00 38.62 449 PHE A O 1
ATOM 3572 N N . PRO A 1 450 ? -35.654 49.794 58.440 1.00 50.47 450 PRO A N 1
ATOM 3573 C CA . PRO A 1 450 ? -36.003 49.410 57.074 1.00 50.47 450 PRO A CA 1
ATOM 3574 C C . PRO A 1 450 ? -35.742 50.546 56.077 1.00 50.47 450 PRO A C 1
ATOM 3576 O O . PRO A 1 450 ? -36.162 51.677 56.319 1.00 50.47 450 PRO A O 1
ATOM 3579 N N . ASP A 1 451 ? -35.139 50.240 54.925 1.00 44.56 451 ASP A N 1
ATOM 3580 C CA . ASP A 1 451 ? -35.013 51.216 53.842 1.00 44.56 451 ASP A CA 1
ATOM 3581 C C . ASP A 1 451 ? -36.002 50.926 52.705 1.00 44.56 451 ASP A C 1
ATOM 3583 O O . ASP A 1 451 ? -35.916 49.952 51.955 1.00 44.56 451 ASP A O 1
ATOM 3587 N N . VAL A 1 452 ? -37.001 51.801 52.647 1.00 51.53 452 VAL A N 1
ATOM 3588 C CA . VAL A 1 452 ? -38.206 51.781 51.810 1.00 51.53 452 VAL A CA 1
ATOM 3589 C C . VAL A 1 452 ? -37.922 52.315 50.392 1.00 51.53 452 VAL A C 1
ATOM 3591 O O . VAL A 1 452 ? -38.813 52.363 49.548 1.00 51.53 452 VAL A O 1
ATOM 3594 N N . LEU A 1 453 ? -36.673 52.663 50.067 1.00 43.62 453 LEU A N 1
ATOM 3595 C CA . LEU A 1 453 ? -36.356 53.441 48.865 1.00 43.62 453 LEU A CA 1
ATOM 3596 C C . LEU A 1 453 ? -35.929 52.648 47.620 1.00 43.62 453 LEU A C 1
ATOM 3598 O O . LEU A 1 453 ? -35.982 53.202 46.524 1.00 43.62 453 LEU A O 1
ATOM 3602 N N . TYR A 1 454 ? -35.608 51.352 47.709 1.00 43.41 454 TYR A N 1
ATOM 3603 C CA . TYR A 1 454 ? -35.181 50.596 46.514 1.00 43.41 454 TYR A CA 1
ATOM 3604 C C . TYR A 1 454 ? -36.322 49.917 45.733 1.00 43.41 454 TYR A C 1
ATOM 3606 O O . TYR A 1 454 ? -36.126 49.447 44.615 1.00 43.41 454 TYR A O 1
ATOM 3614 N N . THR A 1 455 ? -37.545 49.925 46.275 1.00 46.59 455 THR A N 1
ATOM 3615 C CA . THR A 1 455 ? -38.722 49.283 45.650 1.00 46.59 455 THR A CA 1
ATOM 3616 C C . THR A 1 455 ? -39.578 50.265 44.827 1.00 46.59 455 THR A C 1
ATOM 3618 O O . THR A 1 455 ? -40.570 49.863 44.223 1.00 46.59 455 THR A O 1
ATOM 3621 N N . MET A 1 456 ? -39.207 51.554 44.748 1.00 41.16 456 MET A N 1
ATOM 3622 C CA . MET A 1 456 ? -40.000 52.583 44.045 1.00 41.16 456 MET A CA 1
ATOM 3623 C C . MET A 1 456 ? -39.464 53.017 42.669 1.00 41.16 456 MET A C 1
ATOM 3625 O O . MET A 1 456 ? -40.237 53.556 41.878 1.00 41.16 456 MET A O 1
ATOM 3629 N N . ALA A 1 457 ? -38.208 52.734 42.310 1.00 40.69 457 ALA A N 1
ATOM 3630 C CA . ALA A 1 457 ? -37.658 53.183 41.021 1.00 40.69 457 ALA A CA 1
ATOM 3631 C C . ALA A 1 457 ? -38.150 52.369 39.801 1.00 40.69 457 ALA A C 1
ATOM 3633 O O . ALA A 1 457 ? -38.154 52.879 38.686 1.00 40.69 457 ALA A O 1
ATOM 3634 N N . ASN A 1 458 ? -38.662 51.149 40.001 1.00 47.00 458 ASN A N 1
ATOM 3635 C CA . ASN A 1 458 ? -39.169 50.287 38.919 1.00 47.00 458 ASN A CA 1
ATOM 3636 C C . ASN A 1 458 ? -40.657 50.501 38.569 1.00 47.00 458 ASN A C 1
ATOM 3638 O O . ASN A 1 458 ? -41.251 49.670 37.884 1.00 47.00 458 ASN A O 1
ATOM 3642 N N . ARG A 1 459 ? -41.293 51.589 39.032 1.00 44.56 459 ARG A N 1
ATOM 3643 C CA . ARG A 1 459 ? -42.743 51.800 38.843 1.00 44.56 459 ARG A CA 1
ATOM 3644 C C . ARG A 1 459 ? -43.180 53.126 38.210 1.00 44.56 459 ARG A C 1
ATOM 3646 O O . ARG A 1 459 ? -44.385 53.318 38.098 1.00 44.56 459 ARG A O 1
ATOM 3653 N N . PHE A 1 460 ? -42.271 54.002 37.762 1.00 40.72 460 PHE A N 1
ATOM 3654 C CA . PHE A 1 460 ? -42.657 55.368 37.355 1.00 40.72 460 PHE A CA 1
ATOM 3655 C C . PHE A 1 460 ? -42.392 55.826 35.910 1.00 40.72 460 PHE A C 1
ATOM 3657 O O . PHE A 1 460 ? -42.864 56.905 35.570 1.00 40.72 460 PHE A O 1
ATOM 3664 N N . PHE A 1 461 ? -41.779 55.039 35.017 1.00 42.84 461 PHE A N 1
ATOM 3665 C CA . PHE A 1 461 ? -41.735 55.409 33.589 1.00 42.84 461 PHE A CA 1
ATOM 3666 C C . PHE A 1 461 ? -42.091 54.236 32.676 1.00 42.84 461 PHE A C 1
ATOM 3668 O O . PHE A 1 461 ? -41.346 53.269 32.543 1.00 42.84 461 PHE A O 1
ATOM 3675 N N . GLY A 1 462 ? -43.289 54.327 32.095 1.00 32.38 462 GLY A N 1
ATOM 3676 C CA . GLY A 1 462 ? -43.843 53.381 31.138 1.00 32.38 462 GLY A CA 1
ATOM 3677 C C . GLY A 1 462 ? -43.429 53.642 29.686 1.00 32.38 462 GLY A C 1
ATOM 3678 O O . GLY A 1 462 ? -42.918 54.701 29.341 1.00 32.38 462 GLY A O 1
ATOM 3679 N N . ALA A 1 463 ? -43.697 52.607 28.887 1.00 39.12 463 ALA A N 1
ATOM 3680 C CA . ALA A 1 463 ? -43.844 52.504 27.435 1.00 39.12 463 ALA A CA 1
ATOM 3681 C C . ALA A 1 463 ? -43.524 53.722 26.548 1.00 39.12 463 ALA A C 1
ATOM 3683 O O . ALA A 1 463 ? -44.201 54.740 26.624 1.00 39.12 463 ALA A O 1
ATOM 3684 N N . PHE A 1 464 ? -42.673 53.496 25.540 1.00 31.80 464 PHE A N 1
ATOM 3685 C CA . PHE A 1 464 ? -42.900 54.009 24.186 1.00 31.80 464 PHE A CA 1
ATOM 3686 C C . PHE A 1 464 ? -42.434 52.988 23.137 1.00 31.80 464 PHE A C 1
ATOM 3688 O O . PHE A 1 464 ? -41.277 52.585 23.095 1.00 31.80 464 PHE A O 1
ATOM 3695 N N . SER A 1 465 ? -43.380 52.578 22.293 1.00 35.72 465 SER A N 1
ATOM 3696 C CA . SER A 1 465 ? -43.145 52.010 20.965 1.00 35.72 465 SER A CA 1
ATOM 3697 C C . SER A 1 465 ? -42.800 53.153 20.012 1.00 35.72 465 SER A C 1
ATOM 3699 O O . SER A 1 465 ? -43.472 54.179 20.065 1.00 35.72 465 SER A O 1
ATOM 3701 N N . THR A 1 466 ? -41.842 52.972 19.103 1.00 32.78 466 THR A N 1
ATOM 3702 C CA . THR A 1 466 ? -41.984 53.398 17.698 1.00 32.78 466 THR A CA 1
ATOM 3703 C C . THR A 1 466 ? -40.956 52.711 16.796 1.00 32.78 466 THR A C 1
ATOM 3705 O O . THR A 1 466 ? -39.849 52.358 17.184 1.00 32.78 466 THR A O 1
ATOM 3708 N N . SER A 1 467 ? -41.437 52.490 15.585 1.00 33.88 467 SER A N 1
ATOM 3709 C CA . SER A 1 467 ? -40.923 51.838 14.389 1.00 33.88 467 SER A CA 1
ATOM 3710 C C . SER A 1 467 ? -39.814 52.588 13.624 1.00 33.88 467 SER A C 1
ATOM 3712 O O . SER A 1 467 ? -39.968 53.789 13.427 1.00 33.88 467 SER A O 1
ATOM 3714 N N . VAL A 1 468 ? -38.893 51.805 13.015 1.00 32.69 468 VAL A N 1
ATOM 3715 C CA . VAL A 1 468 ? -38.333 51.935 11.627 1.00 32.69 468 VAL A CA 1
ATOM 3716 C C . VAL A 1 468 ? -37.304 53.076 11.379 1.00 32.69 468 VAL A C 1
ATOM 3718 O O . VAL A 1 468 ? -37.374 54.068 12.097 1.00 32.69 468 VAL A O 1
ATOM 3721 N N . PRO A 1 469 ? -36.383 53.040 10.368 1.00 45.81 469 PRO A N 1
ATOM 3722 C CA . PRO A 1 469 ? -35.955 51.999 9.401 1.00 45.81 469 PRO A CA 1
ATOM 3723 C C . PRO A 1 469 ? -34.434 51.675 9.38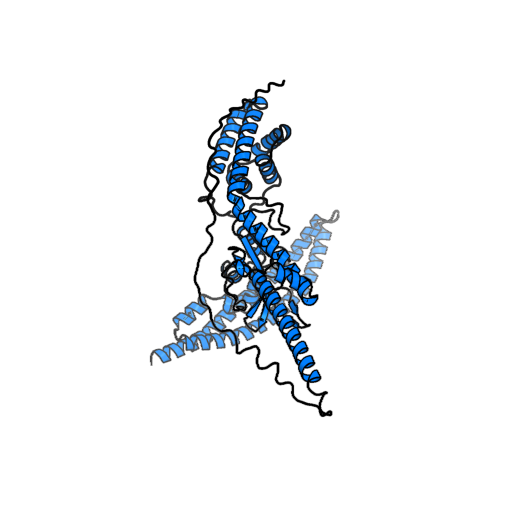9 1.00 45.81 469 PRO A C 1
ATOM 3725 O O . PRO A 1 469 ? -33.617 52.300 10.060 1.00 45.81 469 PRO A O 1
ATOM 3728 N N . ALA A 1 470 ? -34.091 50.700 8.538 1.00 38.72 470 ALA A N 1
ATOM 3729 C CA . ALA A 1 470 ? -32.762 50.306 8.067 1.00 38.72 470 ALA A CA 1
ATOM 3730 C C . ALA A 1 470 ? -31.951 51.419 7.362 1.00 38.72 470 ALA A C 1
ATOM 3732 O O . ALA A 1 470 ? -32.547 52.344 6.808 1.00 38.72 470 ALA A O 1
ATOM 3733 N N . PRO A 1 471 ? -30.618 51.259 7.253 1.00 39.41 471 PRO A N 1
ATOM 3734 C CA . PRO A 1 471 ? -29.818 51.902 6.221 1.00 39.41 471 PRO A CA 1
ATOM 3735 C C . PRO A 1 471 ? -29.455 50.934 5.077 1.00 39.41 471 PRO A C 1
ATOM 3737 O O . PRO A 1 471 ? -29.019 49.803 5.297 1.00 39.41 471 PRO A O 1
ATOM 3740 N N . GLU A 1 472 ? -29.634 51.426 3.851 1.00 39.88 472 GLU A N 1
ATOM 3741 C CA . GLU A 1 472 ? -29.058 50.912 2.603 1.00 39.88 472 GLU A CA 1
ATOM 3742 C C . GLU A 1 472 ? -27.518 50.922 2.647 1.00 39.88 472 GLU A C 1
ATOM 3744 O O . GLU A 1 472 ? -26.932 51.815 3.265 1.00 39.88 472 GLU A O 1
ATOM 3749 N N . PRO A 1 473 ? -26.841 50.032 1.904 1.00 42.53 473 PRO A N 1
ATOM 3750 C CA . PRO A 1 473 ? -25.520 50.319 1.376 1.00 42.53 473 PRO A CA 1
ATOM 3751 C C . PRO A 1 473 ? -25.597 50.732 -0.100 1.00 42.53 473 PRO A C 1
ATOM 3753 O O . PRO A 1 473 ? -26.123 50.026 -0.959 1.00 42.53 473 PRO A O 1
ATOM 3756 N N . THR A 1 474 ? -25.031 51.908 -0.345 1.00 36.34 474 THR A N 1
ATOM 3757 C CA . THR A 1 474 ? -24.815 52.590 -1.619 1.00 36.34 474 THR A CA 1
ATOM 3758 C C . THR A 1 474 ? -23.935 51.812 -2.593 1.00 36.34 474 THR A C 1
ATOM 3760 O O . THR A 1 474 ? -22.845 51.352 -2.256 1.00 36.34 474 THR A O 1
ATOM 3763 N N . THR A 1 475 ? -24.406 51.772 -3.834 1.00 36.22 475 THR A N 1
ATOM 3764 C CA . THR A 1 475 ? -23.686 51.473 -5.071 1.00 36.22 475 THR A CA 1
ATOM 3765 C C . THR A 1 475 ? -22.717 52.609 -5.406 1.00 36.22 475 THR A C 1
ATOM 3767 O O . THR A 1 475 ? -23.164 53.742 -5.525 1.00 36.22 475 THR A O 1
ATOM 3770 N N . GLU A 1 476 ? -21.431 52.320 -5.615 1.00 33.00 476 GLU A N 1
ATOM 3771 C CA . GLU A 1 476 ? -20.535 53.115 -6.473 1.00 33.00 476 GLU A CA 1
ATOM 3772 C C . GLU A 1 476 ? -19.222 52.346 -6.698 1.00 33.00 476 GLU A C 1
ATOM 3774 O O . GLU A 1 476 ? -18.355 52.317 -5.831 1.00 33.00 476 GLU A O 1
ATOM 3779 N N . GLN A 1 477 ? -19.100 51.680 -7.850 1.00 30.88 477 GLN A N 1
ATOM 3780 C CA . GLN A 1 477 ? -17.906 51.706 -8.706 1.00 30.88 477 GLN A CA 1
ATOM 3781 C C . GLN A 1 477 ? -18.147 50.823 -9.932 1.00 30.88 477 GLN A C 1
ATOM 3783 O O . GLN A 1 477 ? -17.961 49.609 -9.919 1.00 30.88 477 GLN A O 1
ATOM 3788 N N . GLU A 1 478 ? -18.555 51.476 -11.013 1.00 35.16 478 GLU A N 1
ATOM 3789 C CA . GLU A 1 478 ? -18.489 50.942 -12.363 1.00 35.16 478 GLU A CA 1
ATOM 3790 C C . GLU A 1 478 ? -17.662 51.922 -13.209 1.00 35.16 478 GLU A C 1
ATOM 3792 O O . GLU A 1 478 ? -17.712 53.131 -12.990 1.00 35.16 478 GLU A O 1
ATOM 3797 N N . GLN A 1 479 ? -16.960 51.365 -14.200 1.00 32.03 479 GLN A N 1
ATOM 3798 C CA . GLN A 1 479 ? -16.231 52.012 -15.300 1.00 32.03 479 GLN A CA 1
ATOM 3799 C C . GLN A 1 479 ? -14.748 52.352 -15.070 1.00 32.03 479 GLN A C 1
ATOM 3801 O O . GLN A 1 479 ? -14.371 53.422 -14.607 1.00 32.03 479 GLN A O 1
ATOM 3806 N N . ASN A 1 480 ? -13.885 51.485 -15.612 1.00 28.77 480 ASN A N 1
ATOM 3807 C CA . ASN A 1 480 ? -13.168 51.877 -16.827 1.00 28.77 480 ASN A CA 1
ATOM 3808 C C . ASN A 1 480 ? -12.858 50.671 -17.724 1.00 28.77 480 ASN A C 1
ATOM 3810 O O . ASN A 1 480 ? -12.096 49.772 -17.376 1.00 28.77 480 ASN A O 1
ATOM 3814 N N . LEU A 1 481 ? -13.485 50.703 -18.901 1.00 34.72 481 LEU A N 1
ATOM 3815 C CA . LEU A 1 481 ? -13.154 49.933 -20.093 1.00 34.72 481 LEU A CA 1
ATOM 3816 C C . LEU A 1 481 ? -11.882 50.496 -20.753 1.00 34.72 481 LEU A C 1
ATOM 3818 O O . LEU A 1 481 ? -11.662 51.703 -20.757 1.00 34.72 481 LEU A O 1
ATOM 3822 N N . ASN A 1 482 ? -11.182 49.612 -21.465 1.00 31.98 482 ASN A N 1
ATOM 3823 C CA . ASN A 1 482 ? -10.330 49.884 -22.627 1.00 31.98 482 ASN A CA 1
ATOM 3824 C C . ASN A 1 482 ? -9.084 50.769 -22.444 1.00 31.98 482 ASN A C 1
ATOM 3826 O O . ASN A 1 482 ? -9.134 51.992 -22.559 1.00 31.98 482 ASN A O 1
ATOM 3830 N N . ARG A 1 483 ? -7.918 50.112 -22.471 1.00 30.27 483 ARG A N 1
ATOM 3831 C CA . ARG A 1 483 ? -6.820 50.549 -23.343 1.00 30.27 483 ARG A CA 1
ATOM 3832 C C . ARG A 1 483 ? -5.979 49.361 -23.802 1.00 30.27 483 ARG A C 1
ATOM 3834 O O . ARG A 1 483 ? -5.274 48.734 -23.023 1.00 30.27 483 ARG A O 1
ATOM 3841 N N . ASN A 1 484 ? -6.109 49.088 -25.097 1.00 33.56 484 ASN A N 1
ATOM 3842 C CA . ASN A 1 484 ? -5.020 48.714 -25.990 1.00 33.56 484 ASN A CA 1
ATOM 3843 C C . ASN A 1 484 ? -3.685 49.303 -25.520 1.00 33.56 484 ASN A C 1
ATOM 3845 O O . ASN A 1 484 ? -3.634 50.508 -25.299 1.00 33.56 484 ASN A O 1
ATOM 3849 N N . ASP A 1 485 ? -2.632 48.489 -25.470 1.00 30.72 485 ASP A N 1
ATOM 3850 C CA . ASP A 1 485 ? -1.381 48.837 -26.141 1.00 30.72 485 ASP A CA 1
ATOM 3851 C C . ASP A 1 485 ? -0.567 47.576 -26.450 1.00 30.72 485 ASP A C 1
ATOM 3853 O O . ASP A 1 485 ? -0.085 46.839 -25.592 1.00 30.72 485 ASP A O 1
ATOM 3857 N N . SER A 1 486 ? -0.449 47.348 -27.752 1.00 34.81 486 SER A N 1
ATOM 3858 C CA . SER A 1 486 ? 0.620 46.622 -28.410 1.00 34.81 486 SER A CA 1
ATOM 3859 C C . SER A 1 486 ? 1.990 47.090 -27.913 1.00 34.81 486 SER A C 1
ATOM 3861 O O . SER A 1 486 ? 2.337 48.258 -28.084 1.00 34.81 486 SER A O 1
ATOM 3863 N N . ALA A 1 487 ? 2.804 46.169 -27.405 1.00 30.30 487 ALA A N 1
ATOM 3864 C CA . ALA A 1 487 ? 4.236 46.381 -27.250 1.00 30.30 487 ALA A CA 1
ATOM 3865 C C . ALA A 1 487 ? 4.993 45.218 -27.895 1.00 30.30 487 ALA A C 1
ATOM 3867 O O . ALA A 1 487 ? 5.228 44.163 -27.314 1.00 30.30 487 ALA A O 1
ATOM 3868 N N . THR A 1 488 ? 5.363 45.451 -29.150 1.00 32.50 488 THR A N 1
ATOM 3869 C CA . THR A 1 488 ? 6.494 44.837 -29.839 1.00 32.50 488 THR A CA 1
ATOM 3870 C C . THR A 1 488 ? 7.731 44.823 -28.940 1.00 32.50 488 THR A C 1
ATOM 3872 O O . THR A 1 488 ? 8.292 45.883 -28.665 1.00 32.50 488 THR A O 1
ATOM 3875 N N . CYS A 1 489 ? 8.209 43.639 -28.554 1.00 24.30 489 CYS A N 1
ATOM 3876 C CA . CYS A 1 489 ? 9.578 43.478 -28.079 1.00 24.30 489 CYS A CA 1
ATOM 3877 C C . CYS A 1 489 ? 10.442 42.995 -29.246 1.00 24.30 489 CYS A C 1
ATOM 3879 O O . CYS A 1 489 ? 10.584 41.807 -29.523 1.00 24.30 489 CYS A O 1
ATOM 3881 N N . SER A 1 490 ? 10.973 43.972 -29.977 1.00 32.00 490 SER A N 1
ATOM 3882 C CA . SER A 1 490 ? 12.182 43.808 -30.769 1.00 32.00 490 SER A CA 1
ATOM 3883 C C . SER A 1 490 ? 13.346 43.731 -29.787 1.00 32.00 490 SER A C 1
ATOM 3885 O O . SER A 1 490 ? 13.603 44.718 -29.098 1.00 32.00 490 SER A O 1
ATOM 3887 N N . GLN A 1 491 ? 14.104 42.639 -29.799 1.00 29.17 491 GLN A N 1
ATOM 3888 C CA . GLN A 1 491 ? 15.516 42.686 -29.434 1.00 29.17 491 GLN A CA 1
ATOM 3889 C C . GLN A 1 491 ? 16.296 41.636 -30.228 1.00 29.17 491 GLN A C 1
ATOM 3891 O O . GLN A 1 491 ? 16.370 40.464 -29.882 1.00 29.17 491 GLN A O 1
ATOM 3896 N N . LYS A 1 492 ? 16.890 42.120 -31.326 1.00 34.59 492 LYS A N 1
ATOM 3897 C CA . LYS A 1 492 ? 18.187 41.658 -31.831 1.00 34.59 492 LYS A CA 1
ATOM 3898 C C . LYS A 1 492 ? 19.150 41.530 -30.657 1.00 34.59 492 LYS A C 1
ATOM 3900 O O . LYS A 1 492 ? 19.345 42.562 -30.033 1.00 34.59 492 LYS A O 1
ATOM 3905 N N . TRP A 1 493 ? 19.816 40.393 -30.480 1.00 36.19 493 TRP A N 1
ATOM 3906 C CA . TRP A 1 493 ? 21.244 40.316 -30.148 1.00 36.19 493 TRP A CA 1
ATOM 3907 C C . TRP A 1 493 ? 21.807 38.993 -30.692 1.00 36.19 493 TRP A C 1
ATOM 3909 O O . TRP A 1 493 ? 21.175 37.955 -30.544 1.00 36.19 493 TRP A O 1
ATOM 3919 N N . TYR A 1 494 ? 22.932 39.162 -31.393 1.00 40.28 494 TYR A N 1
ATOM 3920 C CA . TYR A 1 494 ? 24.000 38.257 -31.841 1.00 40.28 494 TYR A CA 1
ATOM 3921 C C . TYR A 1 494 ? 23.896 36.747 -31.638 1.00 40.28 494 TYR A C 1
ATOM 3923 O O . TYR A 1 494 ? 23.767 36.306 -30.477 1.00 40.28 494 TYR A O 1
#

=== Feature glossary ===
Legend for the data blocks above and below:

— What the protein is —

Sequence gives the chain of amino acids in standard one-letter code (A=alanine, C=cysteine, …, Y=tyrosine), read N→C. It is the only feature that is directly encoded by the gene; all structural features are derived from the folded form of this sequence.

The annotation block draws on four external resources. InterPro: which protein families and domains the sequence belongs to. GO: standardized terms for what the protein does, what process it participates in, and where in the cell it acts. CATH: which structural fold it has in the CATH hierarchy. Organism: the species of origin.

— Where its atoms are —

Atomic coordinates in PDBx/mmCIF format — the same representation the Protein Data Bank distributes. Each line of the _atom_site loop places one backbone atom in Cartesian space (units: ångströms, origin: arbitrary).

Six rendered views show the 3D structure from the faces of a cube — i.e. along ±x, ±y, ±z. Rendering representation is drawn randomly per protein from cartoon (secondary-structure ribbons), sticks (backbone bonds), or molecular surface; coloring is either N→C rainbow (blue at the N-terminus through red at the C-terminus) or one color per chain.

— Local backbone conformation —

DSSP 8-state secondary structure assigns each residue one of H (α-helix), G (3₁₀-helix), I (π-helix), E (extended β-strand), B (isolated β-bridge), T (hydrogen-bonded turn), S (bend), or '-' (coil). The assignment is computed from backbone hydrogen-bond geometry via the Kabsch–Sander algorithm.

P-SEA three-state annotation labels each residue as helix, strand, or coil based purely on the geometry of the Cα trace. It serves as a fallback when the full backbone (and thus DSSP) is unavailable.

φ (phi) and ψ (psi) are the two rotatable backbone dihedrals per residue: φ is the C(i-1)–N–Cα–C torsion, ψ is the N–Cα–C–N(i+1) torsion, both in degrees on (−180°, 180°]. α-helical residues cluster near (−60°, −45°); β-strand residues near (−120°, +130°). A Ramachandran plot is simply a scatter of (φ, ψ)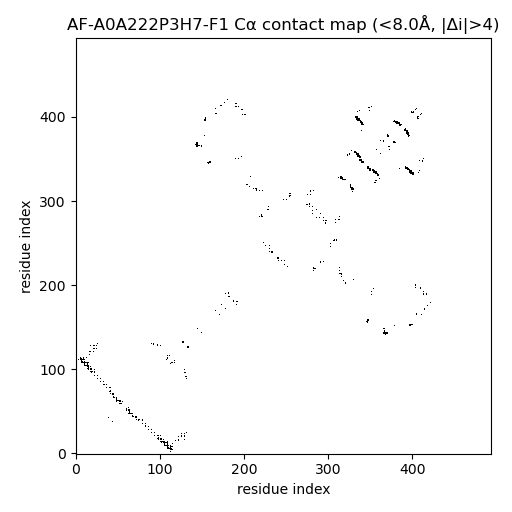 for every residue.

— Global shape and packing —

Radius of gyration (Rg) is the root-mean-square distance of Cα atoms from their centroid — a single number for overall size and compactness. A globular domain of N residues has Rg ≈ 2.2·N^0.38 Å; an extended or disordered chain has a much larger Rg. The Cα contact count is the number of residue pairs whose Cα atoms are within 8 Å and are more than four positions apart in sequence — a standard proxy for tertiary packing density. The bounding box is the smallest axis-aligned box enclosing all Cα atoms.

Accessible surface area quantifies burial. A residue with SASA near zero is packed into the hydrophobic core; one with SASA >100 Å² sits on the surface. Computed here via the Shrake–Rupley numerical algorithm with a 1.4 Å probe.

The contact map is a binary N×N matrix image: pixel (i, j) is dark where Cα_i and Cα_j are within 8 Å and |i−j|>4. Because the |i−j|>4 filter removes local helical contacts, off-diagonal stripes parallel to the main diagonal indicate parallel β-sheets; stripes perpendicular to it indicate antiparallel β-sheets. The Ramachandran plot scatters every residue's (φ, ψ) pair against the sterically allowed regions. The PAE heatmap renders the predicted-aligned-error matrix.

— Structural neighborhood —

A 3Di character summarizes, for each residue, the relative orientation of the Cα frame of its nearest spatial neighbor. Because it encodes fold topology rather than chemistry, 3Di alignments detect remote structural similarity that sequence alignment misses.

Structural nearest neighbors (via Foldseek easy-search vs the PDB). Reported per hit: target PDB id, E-value, and alignment TM-score. A TM-score above ~0.5 is the conventional threshold for 'same fold'.

— Confidence and disorder —

For AlphaFold models, the B-factor field carries pLDDT — the model's own estimate of local accuracy on a 0–100 scale. Regions with pLDDT<50 should be treated as essentially unmodeled; they often correspond to intrinsically disordered segments.

B-factor (Debye–Waller factor) reflects atomic displacement in the crystal lattice. It is an experimental observable (units Å²), not a prediction; low values mean the atom is pinned down, high values mean it moves or is heterogeneous across the crystal.

Predicted Aligned Error (PAE) is an AlphaFold confidence matrix: entry (i, j) is the expected error in the position of residue j, in ångströms, when the prediction is superimposed on the true structure at residue i. Low PAE within a block of residues means that block is internally rigid and well-predicted; high PAE between two blocks means their relative placement is uncertain even if each block individually is confident.